Protein 3DRF (pdb70)

Nearest PDB structures (foldseek):
  3drf-assembly1_A  TM=1.002E+00  e=0.000E+00  Lactococcus cremoris subsp. cremoris MG1363
  1xoc-assembly1_A  TM=8.790E-01  e=2.372E-37  Bacillus subtilis
  8j5u-assembly1_A  TM=8.377E-01  e=1.923E-30  Mycobacterium tuberculosis H37Rv
  6i3g-assembly1_A  TM=7.682E-01  e=2.024E-32  Clostridioides difficile
  4zeb-assembly2_B  TM=7.598E-01  e=6.569E-27  Agrobacterium fabrum str. C58

Solvent-accessible surface area: 22184 Å² total; per-residue (Å²): 88,13,80,1,80,0,0,23,6,10,70,9,78,6,101,16,13,6,10,19,2,24,5,18,10,5,8,0,28,52,0,0,19,0,1,21,34,17,3,36,3,24,38,12,49,78,45,25,113,27,75,174,28,1,8,1,43,28,61,62,60,138,133,62,72,9,0,44,0,67,2,87,187,69,0,59,5,12,79,21,49,84,0,15,0,27,6,0,12,6,5,0,24,2,12,0,40,89,53,23,53,23,26,28,18,8,55,1,1,25,12,0,56,21,0,42,60,25,19,99,34,168,31,169,97,7,69,4,9,65,45,87,103,35,86,118,10,34,35,0,82,0,46,4,112,78,19,40,28,3,2,68,39,9,6,7,10,9,1,30,14,15,5,3,5,57,114,57,3,100,135,26,50,44,170,57,1,46,93,12,66,73,1,25,47,136,14,18,1,6,3,15,0,54,15,105,81,11,67,78,17,101,20,1,95,0,26,50,1,83,93,21,48,15,117,116,21,135,4,81,6,0,40,1,55,32,11,35,14,102,142,0,27,65,6,2,76,81,59,107,6,6,0,0,17,40,14,34,17,32,18,44,128,91,0,107,99,38,189,31,21,130,46,25,50,39,83,4,31,18,1,12,1,0,1,1,0,6,5,61,13,33,59,180,100,17,67,0,45,67,76,28,182,14,17,0,108,40,65,37,0,13,26,0,0,1,35,0,5,6,8,38,106,16,10,126,150,38,7,54,67,8,17,78,31,1,32,1,2,1,1,60,30,18,167,140,21,40,27,106,70,4,150,14,12,50,162,57,53,43,119,87,0,42,122,21,0,88,110,38,41,6,160,57,46,172,109,72,33,32,9,51,62,153,68,113,52,0,39,6,47,4,0,2,23,55,31,29,105,35,16,95,72,38,5,86,28,12,30,98,6,0,126,104,0,2,1,80,8,61,20,39,123,65,112,15,16,59,14,30,59,0,11,82,46,4,12,81,62,80,20,25,111,70,4,13,0,0,33,1,5,1,43,12,9,9,5,14,15,7,10,35,2,4,4,24,8,1,11,6,1,2,3,5,6,54,15,77,67,1,47,138,7,4,76,44,2,2,29,68,141,2,105,82,95,105,76,14,94,64,7,0,29,98,1,2,86,20,3,8,147,49,0,14,3,0,5,18,18,18,46,86,52,8,4,0,6,25,145,101,14,90,39,34,34,29,107,64,27,44,66,38,21,48,6,89,0,6,78,60,49,8,9,1,9,30,54

CATH classification: 3.10.105.10

Radius of gyration: 23.42 Å; Cα contacts (8 Å, |Δi|>4): 1304; chains: 2; bounding box: 57×42×69 Å

InterPro domains:
  IPR000914 Solute-binding protein family 5 domain [PF00496] (111-499)
  IPR023765 Solute-binding protein family 5, conserved site [PS01040] (108-130)
  IPR030678 Peptide/nickel binding protein, MppA-type [PIRSF002741] (11-580)
  IPR039424 Solute-binding protein family 5 [PTHR30290] (5-580)

Structure (mmCIF, N/CA/C/O backbone):
data_3DRF
#
_entry.id   3DRF
#
_cell.length_a   59.114
_cell.length_b   74.650
_cell.length_c   115.445
_cell.angle_alpha   90.000
_cell.angle_beta   90.000
_cell.angle_gamma   90.000
#
_symmetry.space_group_name_H-M   'P 21 21 21'
#
loop_
_entity.id
_entity.type
_entity.pdbx_description
1 polymer 'Oligopeptide-binding protein oppA'
2 polymer 'endogenous peptide'
3 water water
#
loop_
_atom_site.group_PDB
_atom_site.id
_atom_site.type_symbol
_atom_site.label_atom_id
_atom_site.label_alt_id
_atom_site.label_comp_id
_atom_site.label_asym_id
_atom_site.label_entity_id
_atom_site.label_seq_id
_atom_site.pdbx_PDB_ins_code
_atom_site.Cartn_x
_atom_site.Cartn_y
_atom_site.Cartn_z
_atom_site.occupancy
_atom_site.B_iso_or_equiv
_atom_site.auth_seq_id
_atom_site.auth_comp_id
_atom_site.auth_asym_id
_atom_site.auth_atom_id
_atom_site.pdbx_PDB_model_num
ATOM 1 N N . GLY A 1 32 ? 6.613 43.726 -6.874 1.00 14.31 32 GLY A N 1
ATOM 2 C CA . GLY A 1 32 ? 5.872 43.310 -5.706 1.00 13.14 32 GLY A CA 1
ATOM 3 C C . GLY A 1 32 ? 4.817 44.296 -5.147 1.00 12.42 32 GLY A C 1
ATOM 4 O O . GLY A 1 32 ? 4.540 45.320 -5.674 1.00 12.94 32 GLY A O 1
ATOM 5 N N . GLY A 1 33 ? 4.205 43.905 -4.046 1.00 11.85 33 GLY A N 1
ATOM 6 C CA . GLY A 1 33 ? 3.060 44.604 -3.514 1.00 11.08 33 GLY A CA 1
ATOM 7 C C . GLY A 1 33 ? 3.345 45.840 -2.673 1.00 10.22 33 GLY A C 1
ATOM 8 O O . GLY A 1 33 ? 4.479 46.206 -2.459 1.00 10.83 33 GLY A O 1
ATOM 9 N N . ASN A 1 34 ? 2.271 46.436 -2.203 1.00 9.73 34 ASN A N 1
ATOM 10 C CA . ASN A 1 34 ? 2.323 47.657 -1.399 1.00 9.77 34 ASN A CA 1
ATOM 11 C C . ASN A 1 34 ? 1.581 47.409 -0.097 1.00 10.08 34 ASN A C 1
ATOM 12 O O . ASN A 1 34 ? 0.401 47.402 -0.058 1.00 11.12 34 ASN A O 1
ATOM 17 N N . LEU A 1 35 ? 2.352 47.208 0.953 1.00 9.58 35 LEU A N 1
ATOM 18 C CA . LEU A 1 35 ? 1.810 46.798 2.249 1.00 10.34 35 LEU A CA 1
ATOM 19 C C . LEU A 1 35 ? 1.427 48.013 3.073 1.00 10.08 35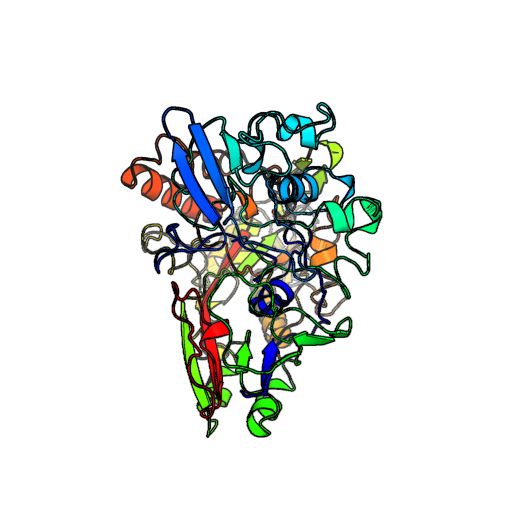 LEU A C 1
ATOM 20 O O . LEU A 1 35 ? 2.076 49.003 3.018 1.00 10.57 35 LEU A O 1
ATOM 25 N N . LYS A 1 36 ? 0.366 47.880 3.824 1.00 10.55 36 LYS A N 1
ATOM 26 C CA . LYS A 1 36 ? -0.105 48.946 4.692 1.00 10.92 36 LYS A CA 1
ATOM 27 C C . LYS A 1 36 ? -0.090 48.454 6.140 1.00 10.31 36 LYS A C 1
ATOM 28 O O . LYS A 1 36 ? -0.796 47.537 6.470 1.00 10.15 36 LYS A O 1
ATOM 34 N N . VAL A 1 37 ? 0.706 49.089 6.984 1.00 9.97 37 VAL A N 1
ATOM 35 C CA . VAL A 1 37 ? 0.864 48.718 8.383 1.00 9.39 37 VAL A CA 1
ATOM 36 C C . VAL A 1 37 ? 0.551 49.914 9.268 1.00 8.84 37 VAL A C 1
ATOM 37 O O . VAL A 1 37 ? 0.802 51.016 8.922 1.00 9.31 37 VAL A O 1
ATOM 41 N N . ALA A 1 38 ? -0.000 49.646 10.439 1.00 8.93 38 ALA A N 1
ATOM 42 C CA . ALA A 1 38 ? -0.156 50.641 11.490 1.00 8.92 38 ALA A CA 1
ATOM 43 C C . ALA A 1 38 ? 0.353 50.151 12.852 1.00 8.85 38 ALA A C 1
ATOM 44 O O . ALA A 1 38 ? 0.418 48.993 13.129 1.00 8.82 38 ALA A O 1
ATOM 46 N N . TYR A 1 39 ? 0.655 51.139 13.681 1.00 8.90 39 TYR A N 1
ATOM 47 C CA . TYR A 1 39 ? 0.876 50.951 15.121 1.00 9.00 39 TYR A CA 1
ATOM 48 C C . TYR A 1 39 ? -0.200 51.714 15.884 1.00 8.58 39 TYR A C 1
ATOM 49 O O . TYR A 1 39 ? -0.450 52.847 15.605 1.00 8.64 39 TYR A O 1
ATOM 58 N N . GLN A 1 40 ? -0.809 51.036 16.836 1.00 8.63 40 GLN A N 1
ATOM 59 C CA . GLN A 1 40 ? -1.847 51.651 17.641 1.00 8.75 40 GLN A CA 1
ATOM 60 C C . GLN A 1 40 ? -1.241 52.612 18.675 1.00 8.90 40 GLN A C 1
ATOM 61 O O . GLN A 1 40 ? -0.494 52.246 19.526 1.00 9.09 40 GLN A O 1
ATOM 67 N N . SER A 1 41 ? -1.624 53.862 18.503 1.00 8.98 41 SER A N 1
ATOM 68 C CA . SER A 1 41 ? -1.144 54.914 19.356 1.00 9.48 41 SER A CA 1
ATOM 69 C C . SER A 1 41 ? -2.124 56.075 19.364 1.00 10.05 41 SER A C 1
ATOM 70 O O . SER A 1 41 ? -2.495 56.533 18.350 1.00 10.55 41 SER A O 1
ATOM 73 N N . ASP A 1 42 ? -2.476 56.525 20.544 1.00 10.04 42 ASP A N 1
ATOM 74 C CA . ASP A 1 42 ? -3.298 57.719 20.704 1.00 10.89 42 ASP A CA 1
ATOM 75 C C . ASP A 1 42 ? -2.476 59.040 20.678 1.00 11.15 42 ASP A C 1
ATOM 76 O O . ASP A 1 42 ? -3.016 60.091 20.549 1.00 13.39 42 ASP A O 1
ATOM 81 N N . SER A 1 43 ? -1.173 58.917 20.799 1.00 10.55 43 SER A N 1
ATOM 82 C CA . SER A 1 43 ? -0.272 60.068 20.667 1.00 9.98 43 SER A CA 1
ATOM 83 C C . SER A 1 43 ? 0.433 60.111 19.306 1.00 9.58 43 SER A C 1
ATOM 84 O O . SER A 1 43 ? 0.667 59.114 18.705 1.00 10.05 43 SER A O 1
ATOM 87 N N . PRO A 1 44 ? 0.813 61.289 18.862 1.00 10.19 44 PRO A N 1
ATOM 88 C CA . PRO A 1 44 ? 1.586 61.420 17.629 1.00 10.12 44 PRO A CA 1
ATOM 89 C C . PRO A 1 44 ? 2.905 60.630 17.704 1.00 9.87 44 PRO A C 1
ATOM 90 O O . PRO A 1 44 ? 3.560 60.548 18.715 1.00 10.35 44 PRO A O 1
ATOM 94 N N . MET A 1 45 ? 3.289 60.100 16.555 1.00 9.27 45 MET A N 1
ATOM 95 C CA . MET A 1 45 ? 4.584 59.475 16.380 1.00 9.83 45 MET A CA 1
ATOM 96 C C . MET A 1 45 ? 5.711 60.491 16.668 1.00 9.79 45 MET A C 1
ATOM 97 O O . MET A 1 45 ? 5.627 61.611 16.315 1.00 10.59 45 MET A O 1
ATOM 102 N N . LYS A 1 46 ? 6.748 60.040 17.311 1.00 9.81 46 LYS A N 1
ATOM 103 C CA . LYS A 1 46 ? 7.960 60.845 17.562 1.00 10.16 46 LYS A CA 1
ATOM 104 C C . LYS A 1 46 ? 9.078 60.191 16.765 1.00 8.96 46 LYS A C 1
ATOM 105 O O . LYS A 1 46 ? 9.760 59.317 17.218 1.00 8.84 46 LYS A O 1
ATOM 111 N N . ALA A 1 47 ? 9.230 60.630 15.528 1.00 8.63 47 ALA A N 1
ATOM 112 C CA . ALA A 1 47 ? 10.303 60.098 14.659 1.00 8.42 47 ALA A CA 1
ATOM 113 C C . ALA A 1 47 ? 11.678 60.467 15.233 1.00 8.18 47 ALA A C 1
ATOM 114 O O . ALA A 1 47 ? 11.960 61.567 15.423 1.00 9.13 47 ALA A O 1
ATOM 116 N N . GLN A 1 48 ? 12.443 59.439 15.532 1.00 7.27 48 GLN A N 1
ATOM 117 C CA . GLN A 1 48 ? 13.862 59.594 15.995 1.00 7.09 48 GLN A CA 1
ATOM 118 C C . GLN A 1 48 ? 14.601 58.335 15.586 1.00 6.76 48 GLN A C 1
ATOM 119 O O . GLN A 1 48 ? 14.389 57.282 16.122 1.00 8.17 48 GLN A O 1
ATOM 125 N N . TRP A 1 49 ? 15.457 58.477 14.583 1.00 6.02 49 TRP A N 1
ATOM 126 C CA . TRP A 1 49 ? 16.087 57.301 13.969 1.00 5.87 49 TRP A CA 1
ATOM 127 C C . TRP A 1 49 ? 17.342 56.826 14.686 1.00 5.60 49 TRP A C 1
ATOM 128 O O . TRP A 1 49 ? 17.840 55.773 14.423 1.00 5.94 49 TRP A O 1
ATOM 139 N N . LEU A 1 50 ? 17.804 57.641 15.628 1.00 5.74 50 LEU A N 1
ATOM 140 C CA . LEU A 1 50 ? 18.972 57.264 16.476 1.00 5.64 50 LEU A CA 1
ATOM 141 C C . LEU A 1 50 ? 18.483 56.632 17.770 1.00 5.65 50 LEU A C 1
ATOM 142 O O . LEU A 1 50 ? 17.780 57.211 18.518 1.00 5.84 50 LEU A O 1
ATOM 147 N N A SER A 1 51 ? 18.875 55.353 17.914 0.50 5.52 51 SER A N 1
ATOM 148 N N B SER A 1 51 ? 18.936 55.388 17.893 0.50 6.23 51 SER A N 1
ATOM 149 C CA A SER A 1 51 ? 18.456 54.578 19.090 0.50 6.04 51 SER A CA 1
ATOM 150 C CA B SER A 1 51 ? 18.542 54.553 18.985 0.50 7.11 51 SER A CA 1
ATOM 151 C C A SER A 1 51 ? 18.730 55.311 20.393 0.50 6.06 51 SER A C 1
ATOM 152 C C B SER A 1 51 ? 18.805 55.175 20.377 0.50 6.88 51 SER A C 1
ATOM 153 O O A SER A 1 51 ? 17.871 55.367 21.275 0.50 6.01 51 SER A O 1
ATOM 154 O O B SER A 1 51 ? 17.993 55.025 21.299 0.50 6.96 51 SER A O 1
ATOM 159 N N . GLY A 1 52 ? 19.906 55.905 20.523 1.00 6.00 52 GLY A N 1
ATOM 160 C CA . GLY A 1 52 ? 20.318 56.509 21.776 1.00 6.40 52 GLY A CA 1
ATOM 161 C C . GLY A 1 52 ? 19.415 57.652 22.195 1.00 5.74 52 GLY A C 1
ATOM 162 O O . GLY A 1 52 ? 19.318 57.979 23.378 1.00 6.76 52 GLY A O 1
ATOM 163 N N . LEU A 1 53 ? 18.759 58.317 21.244 1.00 6.05 53 LEU A N 1
ATOM 164 C CA . LEU A 1 53 ? 17.933 59.490 21.547 1.00 6.52 53 LEU A CA 1
ATOM 165 C C . LEU A 1 53 ? 16.411 59.188 21.570 1.00 6.85 53 LEU A C 1
ATOM 166 O O . LEU A 1 53 ? 15.629 60.068 21.735 1.00 8.12 53 LEU A O 1
ATOM 171 N N . SER A 1 54 ? 16.037 57.943 21.327 1.00 6.92 54 SER A N 1
ATOM 172 C CA . SER A 1 54 ? 14.626 57.536 21.223 1.00 6.80 54 SER A CA 1
ATOM 173 C C . SER A 1 54 ? 14.275 56.671 22.425 1.00 7.01 54 SER A C 1
ATOM 174 O O . SER A 1 54 ? 14.918 55.724 22.659 1.00 8.28 54 SER A O 1
ATOM 177 N N . ASN A 1 55 ? 13.208 57.009 23.132 1.00 6.39 55 ASN A N 1
ATOM 178 C CA . ASN A 1 55 ? 12.827 56.297 24.365 1.00 6.68 55 ASN A CA 1
ATOM 179 C C . ASN A 1 55 ? 11.620 55.371 24.250 1.00 7.41 55 ASN A C 1
ATOM 180 O O . ASN A 1 55 ? 11.441 54.587 25.102 1.00 8.60 55 ASN A O 1
ATOM 185 N N . ASP A 1 56 ? 10.853 55.526 23.195 1.00 6.99 56 ASP A N 1
ATOM 186 C CA . ASP A 1 56 ? 9.525 54.875 23.124 1.00 7.37 56 ASP A CA 1
ATOM 187 C C . ASP A 1 56 ? 9.464 53.698 22.163 1.00 7.44 56 ASP A C 1
ATOM 188 O O . ASP A 1 56 ? 10.125 53.630 21.147 1.00 8.09 56 ASP A O 1
ATOM 193 N N . ALA A 1 57 ? 8.608 52.762 22.516 1.00 7.32 57 ALA A N 1
ATOM 194 C CA . ALA A 1 57 ? 8.423 51.526 21.783 1.00 7.87 57 ALA A CA 1
ATOM 195 C C . ALA A 1 57 ? 7.664 51.769 20.465 1.00 7.56 57 ALA A C 1
ATOM 196 O O . ALA A 1 57 ? 7.811 51.035 19.546 1.00 8.60 57 ALA A O 1
ATOM 198 N N . THR A 1 58 ? 6.841 52.793 20.440 1.00 7.19 58 THR A N 1
ATOM 199 C CA . THR A 1 58 ? 6.027 53.115 19.241 1.00 7.94 58 THR A CA 1
ATOM 200 C C . THR A 1 58 ? 6.946 53.355 18.026 1.00 7.73 58 THR A C 1
ATOM 201 O O . THR A 1 58 ? 6.874 52.677 17.049 1.00 8.10 58 THR A O 1
ATOM 205 N N . PHE A 1 59 ? 7.852 54.304 18.140 1.00 7.63 59 PHE A N 1
ATOM 206 C CA . PHE A 1 59 ? 8.726 54.581 16.996 1.00 8.16 59 PHE A CA 1
ATOM 207 C C . PHE A 1 59 ? 9.779 53.464 16.780 1.00 8.15 59 PHE A C 1
ATOM 208 O O . PHE A 1 59 ? 10.104 53.122 15.663 1.00 8.45 59 PHE A O 1
ATOM 216 N N . ALA A 1 60 ? 10.280 52.877 17.860 1.00 8.22 60 ALA A N 1
ATOM 217 C CA . ALA A 1 60 ? 11.191 51.751 17.701 1.00 8.57 60 ALA A CA 1
ATOM 218 C C . ALA A 1 60 ? 10.556 50.660 16.820 1.00 8.33 60 ALA A C 1
ATOM 219 O O . ALA A 1 60 ? 11.149 50.169 15.973 1.00 8.77 60 ALA A O 1
ATOM 221 N N . THR A 1 61 ? 9.277 50.399 17.050 1.00 7.97 61 THR A N 1
ATOM 222 C CA . THR A 1 61 ? 8.553 49.405 16.254 1.00 8.18 61 THR A CA 1
ATOM 223 C C . THR A 1 61 ? 8.343 49.886 14.797 1.00 7.97 61 THR A C 1
ATOM 224 O O . THR A 1 61 ? 8.626 49.177 13.892 1.00 8.37 61 THR A O 1
ATOM 228 N N . MET A 1 62 ? 7.896 51.109 14.623 1.00 7.24 62 MET A N 1
ATOM 229 C CA . MET A 1 62 ? 7.700 51.698 13.262 1.00 7.34 62 MET A CA 1
ATOM 230 C C . MET A 1 62 ? 8.966 51.802 12.413 1.00 7.08 62 MET A C 1
ATOM 231 O O . MET A 1 62 ? 8.866 51.801 11.231 1.00 7.77 62 MET A O 1
ATOM 236 N N . SER A 1 63 ? 10.129 51.844 13.071 1.00 7.41 63 SER A N 1
ATOM 237 C CA . SER A 1 63 ? 11.430 51.859 12.404 1.00 7.44 63 SER A CA 1
ATOM 238 C C . SER A 1 63 ? 11.875 50.494 11.850 1.00 7.29 63 SER A C 1
ATOM 239 O O . SER A 1 63 ? 12.863 50.419 11.212 1.00 8.19 63 SER A O 1
ATOM 242 N N . GLY A 1 64 ? 11.106 49.441 12.127 1.00 7.76 64 GLY A N 1
ATOM 243 C CA . GLY A 1 64 ? 11.518 48.087 11.793 1.00 7.58 64 GLY A CA 1
ATOM 244 C C . GLY A 1 64 ? 11.982 47.868 10.338 1.00 7.49 64 GLY A C 1
ATOM 245 O O . GLY A 1 64 ? 13.038 47.383 10.096 1.00 7.55 64 GLY A O 1
ATOM 246 N N . PRO A 1 65 ? 11.130 48.261 9.380 1.00 7.55 65 PRO A N 1
ATOM 247 C CA . PRO A 1 65 ? 11.510 48.066 7.969 1.00 7.56 65 PRO A CA 1
ATOM 248 C C . PRO A 1 65 ? 12.810 48.805 7.564 1.00 7.23 65 PRO A C 1
ATOM 249 O O . PRO A 1 65 ? 13.507 48.398 6.685 1.00 7.91 65 PRO A O 1
ATOM 253 N N . GLY A 1 66 ? 13.135 49.870 8.283 1.00 6.81 66 GLY A N 1
ATOM 254 C CA . GLY A 1 66 ? 14.372 50.611 8.029 1.00 7.33 66 GLY A CA 1
ATOM 255 C C . GLY A 1 66 ? 15.602 50.098 8.780 1.00 7.29 66 GLY A C 1
ATOM 256 O O . GLY A 1 66 ? 16.652 50.686 8.645 1.00 7.43 66 GLY A O 1
ATOM 257 N N . GLY A 1 67 ? 15.468 48.981 9.499 1.00 6.65 67 GLY A N 1
ATOM 258 C CA . GLY A 1 67 ? 16.579 48.406 10.233 1.00 7.10 67 GLY A CA 1
ATOM 259 C C . GLY A 1 67 ? 16.396 48.480 11.747 1.00 7.17 67 GLY A C 1
ATOM 260 O O . GLY A 1 67 ? 17.257 48.061 12.441 1.00 7.44 67 GLY A O 1
ATOM 261 N N . GLY A 1 68 ? 15.273 48.967 12.239 1.00 6.76 68 GLY A N 1
ATOM 262 C CA . GLY A 1 68 ? 15.033 49.009 13.695 1.00 7.46 68 GLY A CA 1
ATOM 263 C C . GLY A 1 68 ? 16.004 49.915 14.461 1.00 7.64 68 GLY A C 1
ATOM 264 O O . GLY A 1 68 ? 16.559 49.536 15.440 1.00 8.83 68 GLY A O 1
ATOM 265 N N . GLN A 1 69 ? 16.221 51.082 13.897 1.00 6.93 69 GLN A N 1
ATOM 266 C CA . GLN A 1 69 ? 17.245 52.079 14.370 1.00 6.30 69 GLN A CA 1
ATOM 267 C C . GLN A 1 69 ? 18.668 51.488 14.263 1.00 6.56 69 GLN A C 1
ATOM 268 O O . GLN A 1 69 ? 19.503 51.681 15.073 1.00 6.02 69 GLN A O 1
ATOM 274 N N . ASP A 1 70 ? 18.858 50.802 13.148 1.00 6.13 70 ASP A N 1
ATOM 275 C CA . ASP A 1 70 ? 20.160 50.344 12.653 1.00 6.62 70 ASP A CA 1
ATOM 276 C C . ASP A 1 70 ? 20.889 49.358 13.591 1.00 6.59 70 ASP A C 1
ATOM 277 O O . ASP A 1 70 ? 22.038 49.431 13.872 1.00 6.54 70 ASP A O 1
ATOM 282 N N . GLY A 1 71 ? 20.086 48.402 14.004 1.00 7.21 71 GLY A N 1
ATOM 283 C CA . GLY A 1 71 ? 20.582 47.235 14.715 1.00 6.86 71 GLY A CA 1
ATOM 284 C C . GLY A 1 71 ? 21.532 46.409 13.865 1.00 6.79 71 GLY A C 1
ATOM 285 O O . GLY A 1 71 ? 21.349 46.292 12.653 1.00 8.02 71 GLY A O 1
ATOM 286 N N . LEU A 1 72 ? 22.559 45.853 14.501 1.00 6.95 72 LEU A N 1
ATOM 287 C CA . LEU A 1 72 ? 23.659 45.175 13.789 1.00 6.59 72 LEU A CA 1
ATOM 288 C C . LEU A 1 72 ? 23.633 43.641 13.766 1.00 6.88 72 LEU A C 1
ATOM 289 O O . LEU A 1 72 ? 24.132 43.072 12.867 1.00 8.00 72 LEU A O 1
ATOM 294 N N . PHE A 1 73 ? 23.109 43.042 14.830 1.00 7.22 73 PHE A N 1
ATOM 295 C CA . PHE A 1 73 ? 23.350 41.592 15.058 1.00 7.77 73 PHE A CA 1
ATOM 296 C C . PHE A 1 73 ? 22.111 40.728 14.869 1.00 8.20 73 PHE A C 1
ATOM 297 O O . PHE A 1 73 ? 21.035 41.080 15.246 1.00 9.85 73 PHE A O 1
ATOM 305 N N . PHE A 1 74 ? 22.318 39.547 14.332 1.00 8.38 74 PHE A N 1
ATOM 306 C CA . PHE A 1 74 ? 21.280 38.534 14.281 1.00 8.40 74 PHE A CA 1
ATOM 307 C C . PHE A 1 74 ? 21.384 37.696 15.549 1.00 8.42 74 PHE A C 1
ATOM 308 O O . PHE A 1 74 ? 22.409 37.651 16.171 1.00 8.00 74 PHE A O 1
ATOM 316 N N . THR A 1 75 ? 20.270 37.052 15.868 1.00 8.40 75 THR A N 1
ATOM 317 C CA . THR A 1 75 ? 20.188 36.123 17.007 1.00 9.06 75 THR A CA 1
ATOM 318 C C . THR A 1 75 ? 19.389 34.902 16.641 1.00 9.39 75 THR A C 1
ATOM 319 O O . THR A 1 75 ? 18.723 34.883 15.660 1.00 8.91 75 THR A O 1
ATOM 323 N N . ASP A 1 76 ? 19.527 33.890 17.470 1.00 9.15 76 ASP A N 1
ATOM 324 C CA . ASP A 1 76 ? 18.618 32.719 17.422 1.00 9.68 76 ASP A CA 1
ATOM 325 C C . ASP A 1 76 ? 17.347 33.016 18.206 1.00 9.98 76 ASP A C 1
ATOM 326 O O . ASP A 1 76 ? 17.171 34.107 18.651 1.00 9.83 76 ASP A O 1
ATOM 331 N N . SER A 1 77 ? 16.457 32.026 18.332 1.00 10.67 77 SER A N 1
ATOM 332 C CA . SER A 1 77 ? 15.182 32.251 18.974 1.00 11.60 77 SER A CA 1
ATOM 333 C C . SER A 1 77 ? 15.286 32.417 20.499 1.00 11.35 77 SER A C 1
ATOM 334 O O . SER A 1 77 ? 14.350 32.807 21.107 1.00 12.82 77 SER A O 1
ATOM 337 N N . GLY A 1 78 ? 16.438 32.109 21.062 1.00 10.39 78 GLY A N 1
ATOM 338 C CA . GLY A 1 78 ? 16.751 32.388 22.477 1.00 10.04 78 GLY A CA 1
ATOM 339 C C . GLY A 1 78 ? 17.532 33.691 22.741 1.00 9.43 78 GLY A C 1
ATOM 340 O O . GLY A 1 78 ? 18.022 33.952 23.802 1.00 10.47 78 GLY A O 1
ATOM 341 N N . PHE A 1 79 ? 17.632 34.500 21.682 1.00 8.77 79 PHE A N 1
ATOM 342 C CA . PHE A 1 79 ? 18.238 35.883 21.692 1.00 8.41 79 PHE A CA 1
ATOM 343 C C . PHE A 1 79 ? 19.783 35.830 21.769 1.00 8.27 79 PHE A C 1
ATOM 344 O O . PHE A 1 79 ? 20.427 36.840 21.984 1.00 8.68 79 PHE A O 1
ATOM 352 N N . LYS A 1 80 ? 20.343 34.692 21.625 1.00 8.76 80 LYS A N 1
ATOM 353 C CA . LYS A 1 80 ? 21.782 34.528 21.625 1.00 9.33 80 LYS A CA 1
ATOM 354 C C . LYS A 1 80 ? 22.364 35.002 20.291 1.00 9.02 80 LYS A C 1
ATOM 355 O O . LYS A 1 80 ? 21.829 34.678 19.254 1.00 9.52 80 LYS A O 1
ATOM 361 N N . PHE A 1 81 ? 23.405 35.796 20.290 1.00 8.57 81 PHE A N 1
ATOM 362 C CA . PHE A 1 81 ? 24.011 36.281 19.027 1.00 8.47 81 PHE A CA 1
ATOM 363 C C . PHE A 1 81 ? 24.477 35.131 18.151 1.00 9.17 81 PHE A C 1
ATOM 364 O O . PHE A 1 81 ? 25.039 34.181 18.627 1.00 10.77 81 PHE A O 1
ATOM 372 N N . ILE A 1 82 ? 24.224 35.287 16.864 1.00 8.78 82 ILE A N 1
ATOM 373 C CA . ILE A 1 82 ? 24.753 34.419 15.840 1.00 9.45 82 ILE A CA 1
ATOM 374 C C . ILE A 1 82 ? 25.488 35.290 14.819 1.00 9.08 82 ILE A C 1
ATOM 375 O O . ILE A 1 82 ? 25.430 36.464 14.824 1.00 8.69 82 ILE A O 1
ATOM 380 N N . LYS A 1 83 ? 26.217 34.617 13.955 1.00 9.01 83 LYS A N 1
ATOM 381 C CA . LYS A 1 83 ? 26.899 35.271 12.832 1.00 9.67 83 LYS A CA 1
ATOM 382 C C . LYS A 1 83 ? 25.928 35.516 11.679 1.00 9.37 83 LYS A C 1
ATOM 383 O O . LYS A 1 83 ? 24.967 34.834 11.579 1.00 10.81 83 LYS A O 1
ATOM 389 N N . GLY A 1 84 ? 26.223 36.500 10.843 1.00 8.66 84 GLY A N 1
ATOM 390 C CA . GLY A 1 84 ? 25.513 36.641 9.594 1.00 9.04 84 GLY A CA 1
ATOM 391 C C . GLY A 1 84 ? 24.654 37.870 9.423 1.00 9.01 84 GLY A C 1
ATOM 392 O O . GLY A 1 84 ? 24.176 38.114 8.380 1.00 9.86 84 GLY A O 1
ATOM 393 N N . GLY A 1 85 ? 24.483 38.659 10.464 1.00 8.88 85 GLY A N 1
ATOM 394 C CA . GLY A 1 85 ? 23.728 39.905 10.329 1.00 8.54 85 GLY A CA 1
ATOM 395 C C . GLY A 1 85 ? 24.562 41.004 9.687 1.00 8.10 85 GLY A C 1
ATOM 396 O O . GLY A 1 85 ? 25.547 40.721 9.112 1.00 7.75 85 GLY A O 1
ATOM 397 N N . ALA A 1 86 ? 24.179 42.258 9.935 1.00 7.95 86 ALA A N 1
ATOM 398 C CA . ALA A 1 86 ? 24.965 43.399 9.449 1.00 7.46 86 ALA A CA 1
ATOM 399 C C . ALA A 1 86 ? 26.378 43.420 9.972 1.00 7.36 86 ALA A C 1
ATOM 400 O O . ALA A 1 86 ? 27.269 43.886 9.291 1.00 7.95 86 ALA A O 1
ATOM 402 N N . ALA A 1 87 ? 26.552 42.827 11.165 1.00 7.25 87 ALA A N 1
ATOM 403 C CA . ALA A 1 87 ? 27.856 42.688 11.799 1.00 6.77 87 ALA A CA 1
ATOM 404 C C . ALA A 1 87 ? 27.861 41.395 12.633 1.00 6.90 87 ALA A C 1
ATOM 405 O O . ALA A 1 87 ? 26.823 40.857 12.915 1.00 6.95 87 ALA A O 1
ATOM 407 N N . ASP A 1 88 ? 29.067 40.971 12.963 1.00 7.22 88 ASP A N 1
ATOM 408 C CA . ASP A 1 88 ? 29.288 39.863 13.940 1.00 7.74 88 ASP A CA 1
ATOM 409 C C . ASP A 1 88 ? 30.023 40.435 15.171 1.00 8.05 88 ASP A C 1
ATOM 410 O O . ASP A 1 88 ? 30.733 41.399 15.092 1.00 8.38 88 ASP A O 1
ATOM 415 N N . VAL A 1 89 ? 29.825 39.779 16.307 1.00 8.03 89 VAL A N 1
ATOM 416 C CA . VAL A 1 89 ? 30.520 40.118 17.538 1.00 8.42 89 VAL A CA 1
ATOM 417 C C . VAL A 1 89 ? 31.209 38.845 18.072 1.00 8.49 89 VAL A C 1
ATOM 418 O O . VAL A 1 89 ? 30.645 37.781 18.074 1.00 9.09 89 VAL A O 1
ATOM 422 N N . ALA A 1 90 ? 32.445 39.003 18.490 1.00 8.20 90 ALA A N 1
ATOM 423 C CA . ALA A 1 90 ? 33.240 37.939 19.145 1.00 8.72 90 ALA A CA 1
ATOM 424 C C . ALA A 1 90 ? 33.677 38.386 20.533 1.00 8.15 90 ALA A C 1
ATOM 425 O O . ALA A 1 90 ? 34.272 39.410 20.695 1.00 8.16 90 ALA A O 1
ATOM 427 N N . LEU A 1 91 ? 33.382 37.597 21.543 1.00 7.82 91 LEU A N 1
ATOM 428 C CA . LEU A 1 91 ? 33.826 37.843 22.914 1.00 7.49 91 LEU A CA 1
ATOM 429 C C . LEU A 1 91 ? 35.140 37.156 23.201 1.00 7.63 91 LEU A C 1
ATOM 430 O O . LEU A 1 91 ? 35.300 36.034 22.865 1.00 8.61 91 LEU A O 1
ATOM 435 N N . ASP A 1 92 ? 36.056 37.839 23.832 1.00 7.64 92 ASP A N 1
ATOM 436 C CA . ASP A 1 92 ? 37.287 37.248 24.376 1.00 7.68 92 ASP A CA 1
ATOM 437 C C . ASP A 1 92 ? 37.315 37.496 25.870 1.00 7.07 92 ASP A C 1
ATOM 438 O O . ASP A 1 92 ? 37.592 38.529 26.337 1.00 7.16 92 ASP A O 1
ATOM 443 N N . LYS A 1 93 ? 36.926 36.456 26.580 1.00 6.98 93 LYS A N 1
ATOM 444 C CA . LYS A 1 93 ? 36.790 36.530 28.048 1.00 7.15 93 LYS A CA 1
ATOM 445 C C . LYS A 1 93 ? 38.122 36.671 28.815 1.00 7.32 93 LYS A C 1
ATOM 446 O O . LYS A 1 93 ? 38.153 37.094 29.886 1.00 7.56 93 LYS A O 1
ATOM 452 N N . GLU A 1 94 ? 39.202 36.285 28.168 1.00 7.70 94 GLU A N 1
ATOM 453 C CA . GLU A 1 94 ? 40.557 36.403 28.796 1.00 8.43 94 GLU A CA 1
ATOM 454 C C . GLU A 1 94 ? 41.064 37.849 28.718 1.00 8.38 94 GLU A C 1
ATOM 455 O O . GLU A 1 94 ? 41.468 38.387 29.665 1.00 8.93 94 GLU A O 1
ATOM 461 N N . SER A 1 95 ? 40.984 38.427 27.529 1.00 8.69 95 SER A N 1
ATOM 462 C CA . SER A 1 95 ? 41.314 39.827 27.298 1.00 8.91 95 SER A CA 1
ATOM 463 C C . SER A 1 95 ? 40.215 40.769 27.840 1.00 7.92 95 SER A C 1
ATOM 464 O O . SER A 1 95 ? 40.490 41.923 28.050 1.00 8.16 95 SER A O 1
ATOM 467 N N . LYS A 1 96 ? 39.008 40.255 28.019 1.00 6.68 96 LYS A N 1
ATOM 468 C CA . LYS A 1 96 ? 37.800 41.012 28.458 1.00 6.79 96 LYS A CA 1
ATOM 469 C C . LYS A 1 96 ? 37.382 42.049 27.402 1.00 6.16 96 LYS A C 1
ATOM 470 O O . LYS A 1 96 ? 37.222 43.163 27.690 1.00 6.45 96 LYS A O 1
ATOM 476 N N . THR A 1 97 ? 37.256 41.564 26.173 1.00 6.54 97 THR A N 1
ATOM 477 C CA . THR A 1 97 ? 36.890 42.424 25.054 1.00 6.60 97 THR A CA 1
ATOM 478 C C . THR A 1 97 ? 35.710 41.827 24.242 1.00 7.02 97 THR A C 1
ATOM 479 O O . THR A 1 97 ? 35.404 40.671 24.274 1.00 7.17 97 THR A O 1
ATOM 483 N N . ALA A 1 98 ? 35.021 42.730 23.555 1.00 6.92 98 ALA A N 1
ATOM 484 C CA . ALA A 1 98 ? 34.130 42.413 22.423 1.00 6.98 98 ALA A CA 1
ATOM 485 C C . ALA A 1 98 ? 34.758 43.041 21.166 1.00 7.04 98 ALA A C 1
ATOM 486 O O . ALA A 1 98 ? 35.174 44.180 21.174 1.00 7.41 98 ALA A O 1
ATOM 488 N N . THR A 1 99 ? 34.807 42.259 20.108 1.00 7.14 99 THR A N 1
ATOM 489 C CA . THR A 1 99 ? 35.289 42.732 18.825 1.00 7.77 99 THR A CA 1
ATOM 490 C C . THR A 1 99 ? 34.142 42.625 17.831 1.00 7.50 99 THR A C 1
ATOM 491 O O . THR A 1 99 ? 33.633 41.549 17.587 1.00 8.09 99 THR A O 1
ATOM 495 N N . ILE A 1 100 ? 33.772 43.778 17.275 1.00 7.40 100 ILE A N 1
ATOM 496 C CA . ILE A 1 100 ? 32.648 43.898 16.346 1.00 7.08 100 ILE A CA 1
ATOM 497 C C . ILE A 1 100 ? 33.234 44.037 14.930 1.00 7.43 100 ILE A C 1
ATOM 498 O O . ILE A 1 100 ? 34.053 44.873 14.695 1.00 7.72 100 ILE A O 1
ATOM 503 N N . THR A 1 101 ? 32.787 43.184 14.021 1.00 7.53 101 THR A N 1
ATOM 504 C CA . THR A 1 101 ? 33.199 43.243 12.598 1.00 7.76 101 THR A CA 1
ATOM 505 C C . THR A 1 101 ? 31.981 43.532 11.723 1.00 7.47 101 THR A C 1
ATOM 506 O O . THR A 1 101 ? 31.125 42.722 11.597 1.00 7.44 101 THR A O 1
ATOM 510 N N . LEU A 1 102 ? 31.971 44.725 11.169 1.00 7.52 102 LEU A N 1
ATOM 511 C CA . LEU A 1 102 ? 30.896 45.141 10.253 1.00 7.57 102 LEU A CA 1
ATOM 512 C C . LEU A 1 102 ? 31.117 44.429 8.885 1.00 7.82 102 LEU A C 1
ATOM 513 O O . LEU A 1 102 ? 32.208 44.313 8.439 1.00 8.41 102 LEU A O 1
ATOM 518 N N . ARG A 1 103 ? 30.031 44.038 8.245 1.00 8.52 103 ARG A N 1
ATOM 519 C CA . ARG A 1 103 ? 30.160 43.490 6.874 1.00 9.20 103 ARG A CA 1
ATOM 520 C C . ARG A 1 103 ? 30.875 44.467 5.940 1.00 9.96 103 ARG A C 1
ATOM 521 O O . ARG A 1 103 ? 30.678 45.637 5.985 1.00 9.37 103 ARG A O 1
ATOM 529 N N . LYS A 1 104 ? 31.715 43.931 5.074 1.00 11.28 104 LYS A N 1
ATOM 530 C CA . LYS A 1 104 ? 32.396 44.737 4.040 1.00 12.93 104 LYS A CA 1
ATOM 531 C C . LYS A 1 104 ? 31.455 45.601 3.205 1.00 12.52 104 LYS A C 1
ATOM 532 O O . LYS A 1 104 ? 31.762 46.728 2.901 1.00 13.22 104 LYS A O 1
ATOM 538 N N . ASP A 1 105 ? 30.309 45.039 2.876 1.00 12.19 105 ASP A N 1
ATOM 539 C CA . ASP A 1 105 ? 29.295 45.703 2.018 1.00 12.16 105 ASP A CA 1
ATOM 540 C C . ASP A 1 105 ? 28.135 46.364 2.778 1.00 11.03 105 ASP A C 1
ATOM 541 O O . ASP A 1 105 ? 27.128 46.665 2.249 1.00 10.97 105 ASP A O 1
ATOM 546 N N . LEU A 1 106 ? 28.317 46.524 4.064 1.00 9.66 106 LEU A N 1
ATOM 547 C CA . LEU A 1 106 ? 27.339 47.297 4.845 1.00 8.87 106 LEU A CA 1
ATOM 548 C C . LEU A 1 106 ? 27.467 48.801 4.546 1.00 8.67 106 LEU A C 1
ATOM 549 O O . LEU A 1 106 ? 28.467 49.382 4.811 1.00 8.80 106 LEU A O 1
ATOM 554 N N . LYS A 1 107 ? 26.380 49.339 4.038 1.00 8.16 107 LYS A N 1
ATOM 555 C CA . LYS A 1 107 ? 26.296 50.735 3.623 1.00 8.14 107 LYS A CA 1
ATOM 556 C C . LYS A 1 107 ? 25.084 51.439 4.261 1.00 7.58 107 LYS A C 1
ATOM 557 O O . LYS A 1 107 ? 24.151 50.836 4.660 1.00 8.18 107 LYS A O 1
ATOM 563 N N . TRP A 1 108 ? 25.182 52.736 4.316 1.00 7.03 108 TRP A N 1
ATOM 564 C CA . TRP A 1 108 ? 24.031 53.622 4.541 1.00 7.18 108 TRP A CA 1
ATOM 565 C C . TRP A 1 108 ? 23.195 53.765 3.255 1.00 7.47 108 TRP A C 1
ATOM 566 O O . TRP A 1 108 ? 23.654 53.450 2.159 1.00 7.54 108 TRP A O 1
ATOM 577 N N . SER A 1 109 ? 21.985 54.287 3.434 1.00 7.66 109 SER A N 1
ATOM 578 C CA . SER A 1 109 ? 21.023 54.383 2.325 1.00 8.25 109 SER A CA 1
ATOM 579 C C . SER A 1 109 ? 21.389 55.478 1.281 1.00 8.91 109 SER A C 1
ATOM 580 O O . SER A 1 109 ? 20.736 55.599 0.298 1.00 10.50 109 SER A O 1
ATOM 583 N N . ASP A 1 110 ? 22.445 56.221 1.525 1.00 9.23 110 ASP A N 1
ATOM 584 C CA . ASP A 1 110 ? 22.996 57.146 0.511 1.00 9.95 110 ASP A CA 1
ATOM 585 C C . ASP A 1 110 ? 24.196 56.494 -0.220 1.00 10.41 110 ASP A C 1
ATOM 586 O O . ASP A 1 110 ? 24.832 57.164 -0.993 1.00 11.99 110 ASP A O 1
ATOM 591 N N . GLY A 1 111 ? 24.472 55.206 0.035 1.00 9.71 111 GLY A N 1
ATOM 592 C CA . GLY A 1 111 ? 25.584 54.511 -0.624 1.00 9.95 111 GLY A CA 1
ATOM 593 C C . GLY A 1 111 ? 26.959 54.616 0.071 1.00 9.69 111 GLY A C 1
ATOM 594 O O . GLY A 1 111 ? 27.870 53.919 -0.312 1.00 11.39 111 GLY A O 1
ATOM 595 N N . SER A 1 112 ? 27.058 55.428 1.121 1.00 9.42 112 SER A N 1
ATOM 596 C CA . SER A 1 112 ? 28.301 55.557 1.882 1.00 9.33 112 SER A CA 1
ATOM 597 C C . SER A 1 112 ? 28.535 54.350 2.807 1.00 8.81 112 SER A C 1
ATOM 598 O O . SER A 1 112 ? 27.619 53.628 3.114 1.00 8.60 112 SER A O 1
ATOM 601 N N A GLU A 1 113 ? 29.785 54.195 3.157 0.40 8.57 113 GLU A N 1
ATOM 602 N N B GLU A 1 113 ? 29.782 54.144 3.128 0.60 9.15 113 GLU A N 1
ATOM 603 C CA A GLU A 1 113 ? 30.197 53.076 4.005 0.40 8.22 113 GLU A CA 1
ATOM 604 C CA B GLU A 1 113 ? 30.117 52.981 3.957 0.60 9.13 113 GLU A CA 1
ATOM 605 C C A GLU A 1 113 ? 29.693 53.214 5.433 0.40 7.74 113 GLU A C 1
ATOM 606 C C B GLU A 1 113 ? 29.731 53.179 5.411 0.60 8.21 113 GLU A C 1
ATOM 607 O O A GLU A 1 113 ? 29.719 54.307 5.994 0.40 7.60 113 GLU A O 1
ATOM 608 O O B GLU A 1 113 ? 29.886 54.262 5.962 0.60 7.92 113 GLU A O 1
ATOM 619 N N . VAL A 1 114 ? 29.171 52.111 6.010 1.00 7.66 114 VAL A N 1
ATOM 620 C CA . VAL A 1 114 ? 29.142 52.040 7.466 1.00 6.88 114 VAL A CA 1
ATOM 621 C C . VAL A 1 114 ? 30.494 51.608 8.024 1.00 6.92 114 VAL A C 1
ATOM 622 O O . VAL A 1 114 ? 31.081 50.628 7.566 1.00 7.21 114 VAL A O 1
ATOM 626 N N . THR A 1 115 ? 31.043 52.423 8.895 1.00 7.29 115 THR A N 1
ATOM 627 C CA . THR A 1 115 ? 32.417 52.256 9.375 1.00 7.94 115 THR A CA 1
ATOM 628 C C . THR A 1 115 ? 32.509 52.070 10.879 1.00 7.12 115 THR A C 1
ATOM 629 O O . THR A 1 115 ? 31.585 52.275 11.616 1.00 7.25 115 THR A O 1
ATOM 633 N N . ALA A 1 116 ? 33.707 51.749 11.327 1.00 6.38 116 ALA A N 1
ATOM 634 C CA . ALA A 1 116 ? 34.038 51.585 12.766 1.00 6.14 116 ALA A CA 1
ATOM 635 C C . ALA A 1 116 ? 33.627 52.860 13.552 1.00 6.40 116 ALA A C 1
ATOM 636 O O . ALA A 1 116 ? 33.051 52.767 14.631 1.00 6.05 116 ALA A O 1
ATOM 638 N N . LYS A 1 117 ? 33.921 54.030 13.000 1.00 6.18 117 LYS A N 1
ATOM 639 C CA . LYS A 1 117 ? 33.545 55.278 13.657 1.00 6.01 117 LYS A CA 1
ATOM 640 C C . LYS A 1 117 ? 32.009 55.453 13.867 1.00 5.71 117 LYS A C 1
ATOM 641 O O . LYS A 1 117 ? 31.598 55.985 14.852 1.00 5.73 117 LYS A O 1
ATOM 647 N N . ASP A 1 118 ? 31.199 54.954 12.916 1.00 5.47 118 ASP A N 1
ATOM 648 C CA . ASP A 1 118 ? 29.714 54.985 13.063 1.00 5.79 118 ASP A CA 1
ATOM 649 C C . ASP A 1 118 ? 29.241 54.209 14.305 1.00 5.88 118 ASP A C 1
ATOM 650 O O . ASP A 1 118 ? 28.293 54.538 14.890 1.00 5.85 118 ASP A O 1
ATOM 655 N N . TYR A 1 119 ? 29.934 53.109 14.579 1.00 5.64 119 TYR A N 1
ATOM 656 C CA . TYR A 1 119 ? 29.618 52.315 15.796 1.00 5.35 119 TYR A CA 1
ATOM 657 C C . TYR A 1 119 ? 30.010 53.030 17.117 1.00 5.56 119 TYR A C 1
ATOM 658 O O . TYR A 1 119 ? 29.250 53.109 18.013 1.00 5.64 119 TYR A O 1
ATOM 667 N N . GLU A 1 120 ? 31.237 53.529 17.162 1.00 5.74 120 GLU A N 1
ATOM 668 C CA . GLU A 1 120 ? 31.679 54.338 18.306 1.00 5.89 120 GLU A CA 1
ATOM 669 C C . GLU A 1 120 ? 30.776 55.572 18.481 1.00 5.46 120 GLU A C 1
ATOM 670 O O . GLU A 1 120 ? 30.475 55.961 19.584 1.00 5.74 120 GLU A O 1
ATOM 676 N N . PHE A 1 121 ? 30.327 56.157 17.368 1.00 5.38 121 PHE A N 1
ATOM 677 C CA . PHE A 1 121 ? 29.515 57.396 17.487 1.00 5.36 121 PHE A CA 1
ATOM 678 C C . PHE A 1 121 ? 28.173 57.168 18.234 1.00 5.38 121 PHE A C 1
ATOM 679 O O . PHE A 1 121 ? 27.772 58.019 18.963 1.00 5.48 121 PHE A O 1
ATOM 687 N N . THR A 1 122 ? 27.575 55.977 18.077 1.00 5.29 122 THR A N 1
ATOM 688 C CA . THR A 1 122 ? 26.391 55.587 18.902 1.00 5.41 122 THR A CA 1
ATOM 689 C C . THR A 1 122 ? 26.690 55.845 20.425 1.00 5.16 122 THR A C 1
ATOM 690 O O . THR A 1 122 ? 25.894 56.389 21.136 1.00 5.38 122 THR A O 1
ATOM 694 N N . TYR A 1 123 ? 27.882 55.446 20.876 1.00 5.14 123 TYR A N 1
ATOM 695 C CA . TYR A 1 123 ? 28.242 55.604 22.310 1.00 4.85 123 TYR A CA 1
ATOM 696 C C . TYR A 1 123 ? 28.278 57.091 22.694 1.00 5.12 123 TYR A C 1
ATOM 697 O O . TYR A 1 123 ? 27.862 57.414 23.738 1.00 5.58 123 TYR A O 1
ATOM 706 N N . GLU A 1 124 ? 28.778 57.942 21.807 1.00 5.51 124 GLU A N 1
ATOM 707 C CA . GLU A 1 124 ? 28.824 59.360 22.086 1.00 5.35 124 GLU A CA 1
ATOM 708 C C . GLU A 1 124 ? 27.421 59.932 22.170 1.00 4.96 124 GLU A C 1
ATOM 709 O O . GLU A 1 124 ? 27.162 60.764 22.957 1.00 5.27 124 GLU A O 1
ATOM 715 N N . THR A 1 125 ? 26.505 59.447 21.330 1.00 5.49 125 THR A N 1
ATOM 716 C CA . THR A 1 125 ? 25.128 59.994 21.379 1.00 5.69 125 THR A CA 1
ATOM 717 C C . THR A 1 125 ? 24.449 59.779 22.732 1.00 5.87 125 THR A C 1
ATOM 718 O O . THR A 1 125 ? 23.627 60.541 23.083 1.00 6.00 125 THR A O 1
ATOM 722 N N . ILE A 1 126 ? 24.807 58.689 23.419 1.00 5.72 126 ILE A N 1
ATOM 723 C CA . ILE A 1 126 ? 24.292 58.454 24.782 1.00 5.49 126 ILE A CA 1
ATOM 724 C C . ILE A 1 126 ? 25.157 59.104 25.890 1.00 5.56 126 ILE A C 1
ATOM 725 O O . ILE A 1 126 ? 24.641 59.667 26.811 1.00 6.84 126 ILE A O 1
ATOM 730 N N . ALA A 1 127 ? 26.474 58.968 25.757 1.00 5.13 127 ALA A N 1
ATOM 731 C CA . ALA A 1 127 ? 27.417 59.371 26.841 1.00 5.42 127 ALA A CA 1
ATOM 732 C C . ALA A 1 127 ? 27.782 60.871 26.934 1.00 5.53 127 ALA A C 1
ATOM 733 O O . ALA A 1 127 ? 28.063 61.341 28.002 1.00 5.93 127 ALA A O 1
ATOM 735 N N . ASN A 1 128 ? 27.804 61.545 25.790 1.00 4.87 128 ASN A N 1
ATOM 736 C CA . ASN A 1 128 ? 28.045 62.987 25.815 1.00 5.71 128 ASN A CA 1
ATOM 737 C C . ASN A 1 128 ? 26.712 63.655 26.144 1.00 5.84 128 ASN A C 1
ATOM 738 O O . ASN A 1 128 ? 25.813 63.574 25.364 1.00 5.54 128 ASN A O 1
ATOM 743 N N . PRO A 1 129 ? 26.621 64.336 27.301 1.00 5.96 129 PRO A N 1
ATOM 744 C CA . PRO A 1 129 ? 25.280 64.861 27.707 1.00 6.38 129 PRO A CA 1
ATOM 745 C C . PRO A 1 129 ? 24.682 65.941 26.792 1.00 5.90 129 PRO A C 1
ATOM 746 O O . PRO A 1 129 ? 23.531 66.214 26.829 1.00 6.13 129 PRO A O 1
ATOM 750 N N . ALA A 1 130 ? 25.518 66.529 25.939 1.00 5.90 130 ALA A N 1
ATOM 751 C CA . ALA A 1 130 ? 25.042 67.603 25.041 1.00 6.50 130 ALA A CA 1
ATOM 752 C C . ALA A 1 130 ? 23.953 67.151 24.042 1.00 6.14 130 ALA A C 1
ATOM 753 O O . ALA A 1 130 ? 23.205 67.932 23.614 1.00 6.52 130 ALA A O 1
ATOM 755 N N . TYR A 1 131 ? 23.910 65.853 23.701 1.00 5.51 131 TYR A N 1
ATOM 756 C CA . TYR A 1 131 ? 22.874 65.308 22.794 1.00 6.01 131 TYR A CA 1
ATOM 757 C C . TYR A 1 131 ? 21.499 65.093 23.473 1.00 6.05 131 TYR A C 1
ATOM 758 O O . TYR A 1 131 ? 20.549 64.900 22.822 1.00 6.80 131 TYR A O 1
ATOM 767 N N . GLY A 1 132 ? 21.451 65.120 24.812 1.00 6.03 132 GLY A N 1
ATOM 768 C CA . GLY A 1 132 ? 20.174 65.034 25.538 1.00 6.25 132 GLY A CA 1
ATOM 769 C C . GLY A 1 132 ? 19.652 63.604 25.753 1.00 6.22 132 GLY A C 1
ATOM 770 O O . GLY A 1 132 ? 18.528 63.452 26.067 1.00 7.42 132 GLY A O 1
ATOM 771 N N . SER A 1 133 ? 20.490 62.594 25.604 1.00 5.76 133 SER A N 1
ATOM 772 C CA . SER A 1 133 ? 20.016 61.215 25.799 1.00 5.56 133 SER A CA 1
ATOM 773 C C . SER A 1 133 ? 19.573 60.957 27.238 1.00 5.95 133 SER A C 1
ATOM 774 O O . SER A 1 133 ? 20.133 61.488 28.118 1.00 6.27 133 SER A O 1
ATOM 777 N N . ASP A 1 134 ? 18.549 60.111 27.388 1.00 5.44 134 ASP A N 1
ATOM 778 C CA . ASP A 1 134 ? 18.075 59.674 28.712 1.00 5.24 134 ASP A CA 1
ATOM 779 C C . ASP A 1 134 ? 18.547 58.224 29.005 1.00 5.06 134 ASP A C 1
ATOM 780 O O . ASP A 1 134 ? 18.100 57.661 29.968 1.00 6.02 134 ASP A O 1
ATOM 785 N N . ARG A 1 135 ? 19.474 57.702 28.185 1.00 5.21 135 ARG A N 1
ATOM 786 C CA . ARG A 1 135 ? 19.873 56.287 28.246 1.00 5.29 135 ARG A CA 1
ATOM 787 C C . ARG A 1 135 ? 21.236 55.985 28.936 1.00 5.56 135 ARG A C 1
ATOM 788 O O . ARG A 1 135 ? 21.728 54.898 28.870 1.00 5.65 135 ARG A O 1
ATOM 796 N N . TRP A 1 136 ? 21.773 56.952 29.679 1.00 5.63 136 TRP A N 1
ATOM 797 C CA . TRP A 1 136 ? 22.929 56.648 30.529 1.00 5.94 136 TRP A CA 1
ATOM 798 C C . TRP A 1 136 ? 22.483 55.603 31.605 1.00 5.24 136 TRP A C 1
ATOM 799 O O . TRP A 1 136 ? 21.358 55.582 32.052 1.00 6.02 136 TRP A O 1
ATOM 810 N N . THR A 1 137 ? 23.432 54.760 31.992 1.00 5.77 137 THR A N 1
ATOM 811 C CA . THR A 1 137 ? 23.141 53.637 32.879 1.00 6.12 137 THR A CA 1
ATOM 812 C C . THR A 1 137 ? 24.484 53.145 33.426 1.00 5.64 137 THR A C 1
ATOM 813 O O . THR A 1 137 ? 25.477 53.342 32.837 1.00 6.05 137 THR A O 1
ATOM 817 N N A ASP A 1 138 ? 24.476 52.516 34.589 0.50 5.25 138 ASP A N 1
ATOM 818 N N B ASP A 1 138 ? 24.446 52.523 34.605 0.50 5.91 138 ASP A N 1
ATOM 819 C CA A ASP A 1 138 ? 25.726 51.960 35.110 0.50 5.35 138 ASP A CA 1
ATOM 820 C CA B ASP A 1 138 ? 25.636 51.869 35.179 0.50 6.41 138 ASP A CA 1
ATOM 821 C C A ASP A 1 138 ? 26.292 50.814 34.259 0.50 5.45 138 ASP A C 1
ATOM 822 C C B ASP A 1 138 ? 26.297 50.903 34.196 0.50 6.01 138 ASP A C 1
ATOM 823 O O A ASP A 1 138 ? 27.453 50.465 34.402 0.50 5.83 138 ASP A O 1
ATOM 824 O O B ASP A 1 138 ? 27.517 50.770 34.189 0.50 5.37 138 ASP A O 1
ATOM 833 N N . SER A 1 139 ? 25.497 50.249 33.350 1.00 5.65 139 SER A N 1
ATOM 834 C CA . SER A 1 139 ? 26.077 49.202 32.453 1.00 6.02 139 SER A CA 1
ATOM 835 C C . SER A 1 139 ? 27.227 49.783 31.619 1.00 5.80 139 SER A C 1
ATOM 836 O O . SER A 1 139 ? 28.198 49.124 31.371 1.00 6.15 139 SER A O 1
ATOM 839 N N . LEU A 1 140 ? 27.091 51.029 31.185 1.00 5.97 140 LEU A N 1
ATOM 840 C CA . LEU A 1 140 ? 28.105 51.674 30.304 1.00 6.38 140 LEU A CA 1
ATOM 841 C C . LEU A 1 140 ? 29.400 52.062 31.036 1.00 6.41 140 LEU A C 1
ATOM 842 O O . LEU A 1 140 ? 30.392 52.226 30.440 1.00 6.49 140 LEU A O 1
ATOM 847 N N . ALA A 1 141 ? 29.336 52.145 32.378 1.00 6.31 141 ALA A N 1
ATOM 848 C CA . ALA A 1 141 ? 30.538 52.402 33.218 1.00 6.66 141 ALA A CA 1
ATOM 849 C C . ALA A 1 141 ? 31.592 51.279 33.180 1.00 6.59 141 ALA A C 1
ATOM 850 O O . ALA A 1 141 ? 32.695 51.442 33.518 1.00 7.08 141 ALA A O 1
ATOM 852 N N . ASN A 1 142 ? 31.144 50.116 32.710 1.00 6.12 142 ASN A N 1
ATOM 853 C CA . ASN A 1 142 ? 32.000 48.928 32.559 1.00 6.11 142 ASN A CA 1
ATOM 854 C C . ASN A 1 142 ? 32.870 48.907 31.299 1.00 5.83 142 ASN A C 1
ATOM 855 O O . ASN A 1 142 ? 33.694 48.066 31.180 1.00 6.55 142 ASN A O 1
ATOM 860 N N . ILE A 1 143 ? 32.704 49.885 30.423 1.00 5.77 143 ILE A N 1
ATOM 861 C CA . ILE A 1 143 ? 33.634 50.093 29.294 1.00 6.07 143 ILE A CA 1
ATOM 862 C C . ILE A 1 143 ? 34.733 51.047 29.756 1.00 5.82 143 ILE A C 1
ATOM 863 O O . ILE A 1 143 ? 34.471 52.116 30.207 1.00 5.64 143 ILE A O 1
ATOM 868 N N . VAL A 1 144 ? 35.965 50.581 29.654 1.00 5.80 144 VAL A N 1
ATOM 869 C CA . VAL A 1 144 ? 37.125 51.383 30.074 1.00 6.48 144 VAL A CA 1
ATOM 870 C C . VAL A 1 144 ? 37.073 52.769 29.429 1.00 6.03 144 VAL A C 1
ATOM 871 O O . VAL A 1 144 ? 36.917 52.895 28.251 1.00 6.39 144 VAL A O 1
ATOM 875 N N . GLY A 1 145 ? 37.231 53.792 30.277 1.00 6.24 145 GLY A N 1
ATOM 876 C CA . GLY A 1 145 ? 37.258 55.168 29.772 1.00 6.05 145 GLY A CA 1
ATOM 877 C C . GLY A 1 145 ? 35.888 55.840 29.559 1.00 5.84 145 GLY A C 1
ATOM 878 O O . GLY A 1 145 ? 35.806 57.019 29.349 1.00 6.13 145 GLY A O 1
ATOM 879 N N . LEU A 1 146 ? 34.818 55.079 29.598 1.00 5.64 146 LEU A N 1
ATOM 880 C CA . LEU A 1 146 ? 33.507 55.635 29.196 1.00 5.96 146 LEU A CA 1
ATOM 881 C C . LEU A 1 146 ? 32.903 56.549 30.266 1.00 6.09 146 LEU A C 1
ATOM 882 O O . LEU A 1 146 ? 32.380 57.592 29.950 1.00 6.09 146 LEU A O 1
ATOM 887 N N . SER A 1 147 ? 33.108 56.207 31.527 1.00 6.17 147 SER A N 1
ATOM 888 C CA . SER A 1 147 ? 32.682 57.087 32.611 1.00 6.88 147 SER A CA 1
ATOM 889 C C . SER A 1 147 ? 33.381 58.457 32.506 1.00 6.91 147 SER A C 1
ATOM 890 O O . SER A 1 147 ? 32.779 59.466 32.621 1.00 7.26 147 SER A O 1
ATOM 893 N N . ASP A 1 148 ? 34.675 58.450 32.258 1.00 7.18 148 ASP A N 1
ATOM 894 C CA . ASP A 1 148 ? 35.444 59.708 32.226 1.00 7.53 148 ASP A CA 1
ATOM 895 C C . ASP A 1 148 ? 35.066 60.549 30.955 1.00 6.82 148 ASP A C 1
ATOM 896 O O . ASP A 1 148 ? 35.072 61.738 30.983 1.00 6.77 148 ASP A O 1
ATOM 901 N N . TYR A 1 149 ? 34.739 59.871 29.855 1.00 6.82 149 TYR A N 1
ATOM 902 C CA . TYR A 1 149 ? 34.178 60.582 28.701 1.00 6.55 149 TYR A CA 1
ATOM 903 C C . TYR A 1 149 ? 32.827 61.237 29.038 1.00 6.46 149 TYR A C 1
ATOM 904 O O . TYR A 1 149 ? 32.618 62.349 28.792 1.00 6.45 149 TYR A O 1
ATOM 913 N N . HIS A 1 150 ? 31.977 60.505 29.731 1.00 6.16 150 HIS A N 1
ATOM 914 C CA . HIS A 1 150 ? 30.613 60.961 30.115 1.00 6.21 150 HIS A CA 1
ATOM 915 C C . HIS A 1 150 ? 30.637 62.223 30.994 1.00 7.04 150 HIS A C 1
ATOM 916 O O . HIS A 1 150 ? 29.816 63.034 30.872 1.00 7.40 150 HIS A O 1
ATOM 923 N N . THR A 1 151 ? 31.622 62.313 31.875 1.00 6.99 151 THR A N 1
ATOM 924 C CA . THR A 1 151 ? 31.770 63.512 32.758 1.00 8.12 151 THR A CA 1
ATOM 925 C C . THR A 1 151 ? 32.614 64.631 32.079 1.00 8.98 151 THR A C 1
ATOM 926 O O . THR A 1 151 ? 32.739 65.682 32.670 1.00 10.08 151 THR A O 1
ATOM 930 N N . GLY A 1 152 ? 33.208 64.385 30.921 1.00 8.60 152 GLY A N 1
ATOM 931 C CA . GLY A 1 152 ? 34.027 65.397 30.253 1.00 9.62 152 GLY A CA 1
ATOM 932 C C . GLY A 1 152 ? 35.462 65.413 30.757 1.00 9.98 152 GLY A C 1
ATOM 933 O O . GLY A 1 152 ? 36.221 66.192 30.287 1.00 10.97 152 GLY A O 1
ATOM 934 N N . LYS A 1 153 ? 35.815 64.523 31.660 1.00 10.03 153 LYS A N 1
ATOM 935 C CA . LYS A 1 153 ? 37.229 64.406 32.056 1.00 11.44 153 LYS A CA 1
ATOM 936 C C . LYS A 1 153 ? 38.120 63.920 30.940 1.00 11.51 153 LYS A C 1
ATOM 937 O O . LYS A 1 153 ? 39.245 64.340 30.838 1.00 14.03 153 LYS A O 1
ATOM 943 N N . ALA A 1 154 ? 37.619 63.050 30.081 1.00 9.77 154 ALA A N 1
ATOM 944 C CA . ALA A 1 154 ? 38.347 62.581 28.914 1.00 9.16 154 ALA A CA 1
ATOM 945 C C . ALA A 1 154 ? 37.622 63.051 27.670 1.00 9.00 154 ALA A C 1
ATOM 946 O O . ALA A 1 154 ? 36.441 63.110 27.662 1.00 9.58 154 ALA A O 1
ATOM 948 N N . LYS A 1 155 ? 38.384 63.342 26.642 1.00 9.40 155 LYS A N 1
ATOM 949 C CA . LYS A 1 155 ? 37.848 63.807 25.344 1.00 9.94 155 LYS A CA 1
ATOM 950 C C . LYS A 1 155 ? 37.648 62.690 24.323 1.00 9.11 155 LYS A C 1
ATOM 951 O O . LYS A 1 155 ? 37.146 62.959 23.277 1.00 9.57 155 LYS A O 1
ATOM 957 N N . THR A 1 156 ? 38.071 61.463 24.656 1.00 8.30 156 THR A N 1
ATOM 958 C CA . THR A 1 156 ? 37.780 60.262 23.853 1.00 8.40 156 THR A CA 1
ATOM 959 C C . THR A 1 156 ? 37.347 59.179 24.827 1.00 7.71 156 THR A C 1
ATOM 960 O O . THR A 1 156 ? 37.454 59.305 25.997 1.00 7.67 156 THR A O 1
ATOM 964 N N . ILE A 1 157 ? 36.854 58.122 24.210 1.00 7.19 157 ILE A N 1
ATOM 965 C CA . ILE A 1 157 ? 36.488 56.911 24.931 1.00 7.11 157 ILE A CA 1
ATOM 966 C C . ILE A 1 157 ? 37.652 55.947 24.743 1.00 7.29 157 ILE A C 1
ATOM 967 O O . ILE A 1 157 ? 37.795 55.321 23.741 1.00 7.37 157 ILE A O 1
ATOM 972 N N . SER A 1 158 ? 38.489 55.904 25.752 1.00 6.66 158 SER A N 1
ATOM 973 C CA . SER A 1 158 ? 39.776 55.160 25.661 1.00 7.67 158 SER A CA 1
ATOM 974 C C . SER A 1 158 ? 39.622 53.648 25.365 1.00 7.68 158 SER A C 1
ATOM 975 O O . SER A 1 158 ? 40.387 53.104 24.703 1.00 8.54 158 SER A O 1
ATOM 978 N N . GLY A 1 159 ? 38.541 53.074 25.874 1.00 6.53 159 GLY A N 1
ATOM 979 C CA . GLY A 1 159 ? 38.236 51.641 25.704 1.00 6.47 159 GLY A CA 1
ATOM 980 C C . GLY A 1 159 ? 37.682 51.230 24.368 1.00 6.55 159 GLY A C 1
ATOM 981 O O . GLY A 1 159 ? 37.469 50.078 24.185 1.00 7.48 159 GLY A O 1
ATOM 982 N N . ILE A 1 160 ? 37.421 52.173 23.489 1.00 6.32 160 ILE A N 1
ATOM 983 C CA . ILE A 1 160 ? 36.956 51.820 22.129 1.00 6.51 160 ILE A CA 1
ATOM 984 C C . ILE A 1 160 ? 38.050 52.204 21.126 1.00 6.68 160 ILE A C 1
ATOM 985 O O . ILE A 1 160 ? 38.340 53.362 20.979 1.00 8.32 160 ILE A O 1
ATOM 990 N N . THR A 1 161 ? 38.577 51.200 20.435 1.00 6.84 161 THR A N 1
ATOM 991 C CA . THR A 1 161 ? 39.644 51.415 19.460 1.00 7.29 161 THR A CA 1
ATOM 992 C C . THR A 1 161 ? 39.308 50.684 18.145 1.00 7.36 161 THR A C 1
ATOM 993 O O . THR A 1 161 ? 38.386 49.897 18.049 1.00 7.48 161 THR A O 1
ATOM 997 N N . PHE A 1 162 ? 40.118 51.004 17.146 1.00 8.21 162 PHE A N 1
ATOM 998 C CA . PHE A 1 162 ? 39.820 50.620 15.760 1.00 8.72 162 PHE A CA 1
ATOM 999 C C . PHE A 1 162 ? 41.021 49.913 15.127 1.00 8.78 162 PHE A C 1
ATOM 1000 O O . PHE A 1 162 ? 41.893 50.564 14.583 1.00 9.05 162 PHE A O 1
ATOM 1008 N N . PRO A 1 163 ? 41.031 48.588 15.158 1.00 8.99 163 PRO A N 1
ATOM 1009 C CA . PRO A 1 163 ? 42.172 47.835 14.629 1.00 9.22 163 PRO A CA 1
ATOM 1010 C C . PRO A 1 163 ? 42.447 48.083 13.151 1.00 8.70 163 PRO A C 1
ATOM 1011 O O . PRO A 1 163 ? 43.554 47.859 12.779 1.00 8.32 163 PRO A O 1
ATOM 1015 N N . ASP A 1 164 ? 41.475 48.514 12.354 1.00 8.36 164 ASP A N 1
ATOM 1016 C CA . ASP A 1 164 ? 41.719 48.843 10.927 1.00 9.26 164 ASP A CA 1
ATOM 1017 C C . ASP A 1 164 ? 41.313 50.286 10.654 1.00 8.62 164 ASP A C 1
ATOM 1018 O O . ASP A 1 164 ? 40.916 50.612 9.591 1.00 9.05 164 ASP A O 1
ATOM 1023 N N . GLY A 1 165 ? 41.448 51.141 11.648 1.00 8.34 165 GLY A N 1
ATOM 1024 C CA . GLY A 1 165 ? 41.154 52.576 11.535 1.00 8.44 165 GLY A CA 1
ATOM 1025 C C . GLY A 1 165 ? 39.684 52.924 11.633 1.00 8.37 165 GLY A C 1
ATOM 1026 O O . GLY A 1 165 ? 38.840 52.122 11.582 1.00 8.00 165 GLY A O 1
ATOM 1027 N N . GLU A 1 166 ? 39.428 54.212 11.783 1.00 8.60 166 GLU A N 1
ATOM 1028 C CA . GLU A 1 166 ? 38.058 54.761 11.901 1.00 8.77 166 GLU A CA 1
ATOM 1029 C C . GLU A 1 166 ? 37.206 54.440 10.688 1.00 8.63 166 GLU A C 1
ATOM 1030 O O . GLU A 1 166 ? 36.071 54.288 10.803 1.00 8.40 166 GLU A O 1
ATOM 1036 N N . ASN A 1 167 ? 37.820 54.356 9.525 1.00 9.01 167 ASN A N 1
ATOM 1037 C CA . ASN A 1 167 ? 37.130 54.089 8.265 1.00 9.80 167 ASN A CA 1
ATOM 1038 C C . ASN A 1 167 ? 37.154 52.610 7.862 1.00 9.53 167 ASN A C 1
ATOM 1039 O O . ASN A 1 167 ? 36.652 52.228 6.839 1.00 10.43 167 ASN A O 1
ATOM 1044 N N . GLY A 1 168 ? 37.745 51.785 8.735 1.00 8.55 168 GLY A N 1
ATOM 1045 C CA . GLY A 1 168 ? 37.681 50.324 8.639 1.00 8.23 168 GLY A CA 1
ATOM 1046 C C . GLY A 1 168 ? 36.356 49.775 9.187 1.00 8.06 168 GLY A C 1
ATOM 1047 O O . GLY A 1 168 ? 35.402 50.512 9.435 1.00 8.27 168 GLY A O 1
ATOM 1048 N N . LYS A 1 169 ? 36.353 48.465 9.326 1.00 7.53 169 LYS A N 1
ATOM 1049 C CA . LYS A 1 169 ? 35.125 47.720 9.652 1.00 7.40 169 LYS A CA 1
ATOM 1050 C C . LYS A 1 169 ? 35.155 47.042 11.041 1.00 7.68 169 LYS A C 1
ATOM 1051 O O . LYS A 1 169 ? 34.237 46.386 11.395 1.00 8.63 169 LYS A O 1
ATOM 1057 N N . VAL A 1 170 ? 36.232 47.265 11.774 1.00 7.19 170 VAL A N 1
ATOM 1058 C CA . VAL A 1 170 ? 36.458 46.543 13.059 1.00 7.32 170 VAL A CA 1
ATOM 1059 C C . VAL A 1 170 ? 36.547 47.513 14.237 1.00 6.88 170 VAL A C 1
ATOM 1060 O O . VAL A 1 170 ? 37.182 48.498 14.192 1.00 6.96 170 VAL A O 1
ATOM 1064 N N . ILE A 1 171 ? 35.844 47.153 15.301 1.00 6.37 171 ILE A N 1
ATOM 1065 C CA . ILE A 1 171 ? 35.882 47.884 16.567 1.00 6.49 171 ILE A CA 1
ATOM 1066 C C . ILE A 1 171 ? 36.182 46.922 17.732 1.00 6.83 171 ILE A C 1
ATOM 1067 O O . ILE A 1 171 ? 35.578 45.931 17.875 1.00 7.46 171 ILE A O 1
ATOM 1072 N N . LYS A 1 172 ? 37.162 47.285 18.528 1.00 6.77 172 LYS A N 1
ATOM 1073 C CA . LYS A 1 172 ? 37.470 46.579 19.776 1.00 7.35 172 LYS A CA 1
ATOM 1074 C C . LYS A 1 172 ? 36.930 47.388 20.952 1.00 6.88 172 LYS A C 1
ATOM 1075 O O . LYS A 1 172 ? 37.243 48.539 21.120 1.00 7.49 172 LYS A O 1
ATOM 1081 N N . VAL A 1 173 ? 36.145 46.751 21.785 1.00 6.62 173 VAL A N 1
ATOM 1082 C CA . VAL A 1 173 ? 35.619 47.346 23.041 1.00 6.08 173 VAL A CA 1
ATOM 1083 C C . VAL A 1 173 ? 36.219 46.627 24.257 1.00 5.81 173 VAL A C 1
ATOM 1084 O O . VAL A 1 173 ? 36.107 45.453 24.404 1.00 6.65 173 VAL A O 1
ATOM 1088 N N . GLN A 1 174 ? 36.921 47.384 25.075 1.00 6.65 174 GLN A N 1
ATOM 1089 C CA . GLN A 1 174 ? 37.577 46.891 26.287 1.00 6.32 174 GLN A CA 1
ATOM 1090 C C . GLN A 1 174 ? 36.697 47.112 27.505 1.00 6.56 174 GLN A C 1
ATOM 1091 O O . GLN A 1 174 ? 36.395 48.216 27.861 1.00 6.88 174 GLN A O 1
ATOM 1097 N N . PHE A 1 175 ? 36.392 46.016 28.144 1.00 6.41 175 PHE A N 1
ATOM 1098 C CA . PHE A 1 175 ? 35.612 46.030 29.386 1.00 6.10 175 PHE A CA 1
ATOM 1099 C C . PHE A 1 175 ? 36.522 45.961 30.613 1.00 6.11 175 PHE A C 1
ATOM 1100 O O . PHE A 1 175 ? 37.613 45.518 30.529 1.00 6.86 175 PHE A O 1
ATOM 1108 N N . LYS A 1 176 ? 35.965 46.363 31.739 1.00 6.39 176 LYS A N 1
ATOM 1109 C CA . LYS A 1 176 ? 36.542 46.040 33.076 1.00 7.40 176 LYS A CA 1
ATOM 1110 C C . LYS A 1 176 ? 36.343 44.550 33.415 1.00 7.49 176 LYS A C 1
ATOM 1111 O O . LYS A 1 176 ? 37.244 43.933 33.876 1.00 8.18 176 LYS A O 1
ATOM 1117 N N . GLU A 1 177 ? 35.137 44.050 33.218 1.00 7.32 177 GLU A N 1
ATOM 1118 C CA . GLU A 1 177 ? 34.821 42.648 33.371 1.00 7.46 177 GLU A CA 1
ATOM 1119 C C . GLU A 1 177 ? 33.786 42.231 32.327 1.00 6.68 177 GLU A C 1
ATOM 1120 O O . GLU A 1 177 ? 32.961 42.994 31.851 1.00 7.09 177 GLU A O 1
ATOM 1126 N N . MET A 1 178 ? 33.829 40.947 32.046 1.00 6.61 178 MET A N 1
ATOM 1127 C CA . MET A 1 178 ? 32.758 40.304 31.289 1.00 6.73 178 MET A CA 1
ATOM 1128 C C . MET A 1 178 ? 31.519 40.204 32.169 1.00 6.23 178 MET A C 1
ATOM 1129 O O . MET A 1 178 ? 31.610 40.208 33.369 1.00 8.12 178 MET A O 1
ATOM 1134 N N . LYS A 1 179 ? 30.380 40.148 31.509 1.00 5.83 179 LYS A N 1
ATOM 1135 C CA . LYS A 1 179 ? 29.093 39.973 32.177 1.00 5.61 179 LYS A CA 1
ATOM 1136 C C . LYS A 1 179 ? 28.376 38.770 31.544 1.00 6.02 179 LYS A C 1
ATOM 1137 O O . LYS A 1 179 ? 28.493 38.572 30.373 1.00 5.76 179 LYS A O 1
ATOM 1143 N N . PRO A 1 180 ? 27.660 37.991 32.345 1.00 5.96 180 PRO A N 1
ATOM 1144 C CA . PRO A 1 180 ? 27.103 36.708 31.851 1.00 6.32 180 PRO A CA 1
ATOM 1145 C C . PRO A 1 180 ? 26.083 36.892 30.708 1.00 6.49 180 PRO A C 1
ATOM 1146 O O . PRO A 1 180 ? 25.952 36.070 29.863 1.00 7.51 180 PRO A O 1
ATOM 1150 N N . GLY A 1 181 ? 25.425 38.026 30.671 1.00 6.19 181 GLY A N 1
ATOM 1151 C CA . GLY A 1 181 ? 24.485 38.304 29.587 1.00 6.39 181 GLY A CA 1
ATOM 1152 C C . GLY A 1 181 ? 25.068 38.711 28.213 1.00 5.96 181 GLY A C 1
ATOM 1153 O O . GLY A 1 181 ? 24.322 38.901 27.294 1.00 6.55 181 GLY A O 1
ATOM 1154 N N . MET A 1 182 ? 26.384 38.892 28.128 1.00 6.29 182 MET A N 1
ATOM 1155 C CA . MET A 1 182 ? 27.037 39.396 26.899 1.00 6.53 182 MET A CA 1
ATOM 1156 C C . MET A 1 182 ? 26.873 38.522 25.657 1.00 6.71 182 MET A C 1
ATOM 1157 O O . MET A 1 182 ? 27.087 38.964 24.594 1.00 8.00 182 MET A O 1
ATOM 1162 N N . THR A 1 183 ? 26.507 37.274 25.887 1.00 7.17 183 THR A N 1
ATOM 1163 C CA . THR A 1 183 ? 26.205 36.343 24.784 1.00 7.98 183 THR A CA 1
ATOM 1164 C C . THR A 1 183 ? 24.817 36.593 24.135 1.00 7.24 183 THR A C 1
ATOM 1165 O O . THR A 1 183 ? 24.544 36.025 23.117 1.00 7.20 183 THR A O 1
ATOM 1169 N N A GLN A 1 184 ? 23.996 37.432 24.775 0.40 6.68 184 GLN A N 1
ATOM 1170 N N B GLN A 1 184 ? 24.039 37.511 24.694 0.60 6.67 184 GLN A N 1
ATOM 1171 C CA A GLN A 1 184 ? 22.623 37.715 24.341 0.40 6.28 184 GLN A CA 1
ATOM 1172 C CA B GLN A 1 184 ? 22.642 37.666 24.332 0.60 6.43 184 GLN A CA 1
ATOM 1173 C C A GLN A 1 184 ? 22.473 39.138 23.847 0.40 6.03 184 GLN A C 1
ATOM 1174 C C B GLN A 1 184 ? 22.352 39.121 23.949 0.60 6.02 184 GLN A C 1
ATOM 1175 O O A GLN A 1 184 ? 23.100 40.068 24.365 0.40 5.86 184 GLN A O 1
ATOM 1176 O O B GLN A 1 184 ? 22.788 40.062 24.629 0.60 5.73 184 GLN A O 1
ATOM 1187 N N . SER A 1 185 ? 21.600 39.316 22.875 1.00 6.36 185 SER A N 1
ATOM 1188 C CA . SER A 1 185 ? 21.201 40.642 22.461 1.00 6.64 185 SER A CA 1
ATOM 1189 C C . SER A 1 185 ? 20.365 41.262 23.602 1.00 6.78 185 SER A C 1
ATOM 1190 O O . SER A 1 185 ? 19.638 40.593 24.311 1.00 7.38 185 SER A O 1
ATOM 1193 N N . GLY A 1 186 ? 20.516 42.573 23.753 1.00 5.88 186 GLY A N 1
ATOM 1194 C CA . GLY A 1 186 ? 19.812 43.330 24.794 1.00 7.05 186 GLY A CA 1
ATOM 1195 C C . GLY A 1 186 ? 20.574 43.330 26.114 1.00 6.66 186 GLY A C 1
ATOM 1196 O O . GLY A 1 186 ? 20.063 43.813 27.067 1.00 8.51 186 GLY A O 1
ATOM 1197 N N . ASN A 1 187 ? 21.796 42.815 26.147 1.00 5.92 187 ASN A N 1
ATOM 1198 C CA . ASN A 1 187 ? 22.564 42.785 27.427 1.00 5.91 187 ASN A CA 1
ATOM 1199 C C . ASN A 1 187 ? 22.903 44.184 28.070 1.00 5.64 187 ASN A C 1
ATOM 1200 O O . ASN A 1 187 ? 23.072 44.286 29.221 1.00 5.63 187 ASN A O 1
ATOM 1205 N N . GLY A 1 188 ? 23.000 45.216 27.224 1.00 5.37 188 GLY A N 1
ATOM 1206 C CA . GLY A 1 188 ? 23.209 46.610 27.658 1.00 5.00 188 GLY A CA 1
ATOM 1207 C C . GLY A 1 188 ? 24.656 46.989 27.956 1.00 5.06 188 GLY A C 1
ATOM 1208 O O . GLY A 1 188 ? 24.953 48.118 28.088 1.00 5.94 188 GLY A O 1
ATOM 1209 N N . TYR A 1 189 ? 25.553 46.019 28.048 1.00 5.72 189 TYR A N 1
ATOM 1210 C CA . TYR A 1 189 ? 27.005 46.253 28.343 1.00 5.69 189 TYR A CA 1
ATOM 1211 C C . TYR A 1 189 ? 27.822 46.662 27.110 1.00 5.86 189 TYR A C 1
ATOM 1212 O O . TYR A 1 189 ? 28.816 47.285 27.237 1.00 6.00 189 TYR A O 1
ATOM 1221 N N . PHE A 1 190 ? 27.352 46.291 25.928 1.00 5.68 190 PHE A N 1
ATOM 1222 C CA . PHE A 1 190 ? 27.840 46.882 24.663 1.00 5.88 190 PHE A CA 1
ATOM 1223 C C . PHE A 1 190 ? 26.611 47.114 23.807 1.00 5.92 190 PHE A C 1
ATOM 1224 O O . PHE A 1 190 ? 25.639 46.438 23.898 1.00 6.41 190 PHE A O 1
ATOM 1232 N N . LEU A 1 191 ? 26.693 48.150 23.008 1.00 5.54 191 LEU A N 1
ATOM 1233 C CA . LEU A 1 191 ? 25.557 48.609 22.187 1.00 5.19 191 LEU A CA 1
ATOM 1234 C C . LEU A 1 191 ? 25.555 47.888 20.836 1.00 5.13 191 LEU A C 1
ATOM 1235 O O . LEU A 1 191 ? 26.519 47.288 20.439 1.00 5.98 191 LEU A O 1
ATOM 1240 N N . GLU A 1 192 ? 24.441 48.036 20.129 1.00 5.13 192 GLU A N 1
ATOM 1241 C CA . GLU A 1 192 ? 24.183 47.172 18.965 1.00 5.66 192 GLU A CA 1
ATOM 1242 C C . GLU A 1 192 ? 23.707 47.914 17.754 1.00 5.78 192 GLU A C 1
ATOM 1243 O O . GLU A 1 192 ? 23.196 47.313 16.861 1.00 6.72 192 GLU A O 1
ATOM 1249 N N . THR A 1 193 ? 23.872 49.234 17.740 1.00 5.38 193 THR A N 1
ATOM 1250 C CA . THR A 1 193 ? 23.453 50.070 16.599 1.00 5.61 193 THR A CA 1
ATOM 1251 C C . THR A 1 193 ? 24.603 50.965 16.141 1.00 5.73 193 THR A C 1
ATOM 1252 O O . THR A 1 193 ? 25.524 51.169 16.851 1.00 5.71 193 THR A O 1
ATOM 1256 N N . VAL A 1 194 ? 24.457 51.460 14.917 1.00 5.79 194 VAL A N 1
ATOM 1257 C CA . VAL A 1 194 ? 25.344 52.479 14.316 1.00 6.04 194 VAL A CA 1
ATOM 1258 C C . VAL A 1 194 ? 24.580 53.792 14.061 1.00 5.73 194 VAL A C 1
ATOM 1259 O O . VAL A 1 194 ? 23.421 53.821 13.930 1.00 5.93 194 VAL A O 1
ATOM 1263 N N . ALA A 1 195 ? 25.343 54.858 14.049 1.00 5.64 195 ALA A N 1
ATOM 1264 C CA . ALA A 1 195 ? 24.845 56.217 13.728 1.00 5.48 195 ALA A CA 1
ATOM 1265 C C . ALA A 1 195 ? 25.719 56.785 12.630 1.00 5.49 195 ALA A C 1
ATOM 1266 O O . ALA A 1 195 ? 26.923 56.578 12.662 1.00 5.91 195 ALA A O 1
ATOM 1268 N N . PRO A 1 196 ? 25.116 57.487 11.685 1.00 5.58 196 PRO A N 1
ATOM 1269 C CA . PRO A 1 196 ? 25.866 57.925 10.491 1.00 5.55 196 PRO A CA 1
ATOM 1270 C C . PRO A 1 196 ? 26.700 59.208 10.764 1.00 5.86 196 PRO A C 1
ATOM 1271 O O . PRO A 1 196 ? 26.267 60.320 10.470 1.00 6.36 196 PRO A O 1
ATOM 1275 N N . TYR A 1 197 ? 27.901 58.980 11.286 1.00 6.36 197 TYR A N 1
ATOM 1276 C CA . TYR A 1 197 ? 28.754 60.092 11.731 1.00 6.77 197 TYR A CA 1
ATOM 1277 C C . TYR A 1 197 ? 29.080 61.120 10.622 1.00 6.51 197 TYR A C 1
ATOM 1278 O O . TYR A 1 197 ? 28.960 62.260 10.845 1.00 6.49 197 TYR A O 1
ATOM 1287 N N . GLN A 1 198 ? 29.442 60.669 9.434 1.00 7.19 198 GLN A N 1
ATOM 1288 C CA . GLN A 1 198 ? 29.767 61.645 8.377 1.00 7.20 198 GLN A CA 1
ATOM 1289 C C . GLN A 1 198 ? 28.551 62.492 8.000 1.00 7.42 198 GLN A C 1
ATOM 1290 O O . GLN A 1 198 ? 28.704 63.621 7.693 1.00 8.76 198 GLN A O 1
ATOM 1296 N N . TYR A 1 199 ? 27.358 61.912 8.040 1.00 7.47 199 TYR A N 1
ATOM 1297 C CA . TYR A 1 199 ? 26.103 62.649 7.740 1.00 7.29 199 TYR A CA 1
ATOM 1298 C C . TYR A 1 199 ? 25.718 63.701 8.820 1.00 7.62 199 TYR A C 1
ATOM 1299 O O . TYR A 1 199 ? 25.151 64.694 8.523 1.00 8.27 199 TYR A O 1
ATOM 1308 N N . LEU A 1 200 ? 26.059 63.402 10.057 1.00 7.30 200 LEU A N 1
ATOM 1309 C CA . LEU A 1 200 ? 25.594 64.128 11.239 1.00 7.83 200 LEU A CA 1
ATOM 1310 C C . LEU A 1 200 ? 26.649 65.013 11.921 1.00 8.54 200 LEU A C 1
ATOM 1311 O O . LEU A 1 200 ? 26.327 65.738 12.812 1.00 8.17 200 LEU A O 1
ATOM 1316 N N . LYS A 1 201 ? 27.892 64.933 11.470 1.00 9.10 201 LYS A N 1
ATOM 1317 C CA . LYS A 1 201 ? 29.008 65.565 12.188 1.00 10.64 201 LYS A CA 1
ATOM 1318 C C . LYS A 1 201 ? 28.983 67.104 12.170 1.00 11.39 201 LYS A C 1
ATOM 1319 O O . LYS A 1 201 ? 29.610 67.672 12.971 1.00 13.79 201 LYS A O 1
ATOM 1325 N N A ASP A 1 202 ? 28.204 67.716 11.310 0.50 11.70 202 ASP A N 1
ATOM 1326 N N B ASP A 1 202 ? 28.179 67.669 11.285 0.50 11.73 202 ASP A N 1
ATOM 1327 C CA A ASP A 1 202 ? 28.077 69.180 11.372 0.50 11.94 202 ASP A CA 1
ATOM 1328 C CA B ASP A 1 202 ? 28.012 69.127 11.195 0.50 12.07 202 ASP A CA 1
ATOM 1329 C C A ASP A 1 202 ? 26.675 69.618 11.816 0.50 10.81 202 ASP A C 1
ATOM 1330 C C B ASP A 1 202 ? 26.824 69.655 12.013 0.50 11.11 202 ASP A C 1
ATOM 1331 O O A ASP A 1 202 ? 26.182 70.696 11.423 0.50 10.00 202 ASP A O 1
ATOM 1332 O O B ASP A 1 202 ? 26.650 70.865 12.106 0.50 11.17 202 ASP A O 1
ATOM 1341 N N . VAL A 1 203 ? 26.077 68.774 12.642 1.00 9.77 203 VAL A N 1
ATOM 1342 C CA . VAL A 1 203 ? 24.883 69.167 13.387 1.00 8.83 203 VAL A CA 1
ATOM 1343 C C . VAL A 1 203 ? 25.296 69.298 14.846 1.00 7.76 203 VAL A C 1
ATOM 1344 O O . VAL A 1 203 ? 25.852 68.424 15.434 1.00 7.81 203 VAL A O 1
ATOM 1348 N N . ALA A 1 204 ? 25.013 70.439 15.450 1.00 6.67 204 ALA A N 1
ATOM 1349 C CA . ALA A 1 204 ? 25.388 70.622 16.835 1.00 7.07 204 ALA A CA 1
ATOM 1350 C C . ALA A 1 204 ? 24.677 69.601 17.751 1.00 6.75 204 ALA A C 1
ATOM 1351 O O . ALA A 1 204 ? 23.511 69.326 17.588 1.00 7.15 204 ALA A O 1
ATOM 1353 N N . PRO A 1 205 ? 25.424 69.137 18.794 1.00 6.24 205 PRO A N 1
ATOM 1354 C CA . PRO A 1 205 ? 24.812 68.092 19.636 1.00 6.09 205 PRO A CA 1
ATOM 1355 C C . PRO A 1 205 ? 23.437 68.485 20.210 1.00 6.21 205 PRO A C 1
ATOM 1356 O O . PRO A 1 205 ? 22.534 67.699 20.096 1.00 6.64 205 PRO A O 1
ATOM 1360 N N . LYS A 1 206 ? 23.311 69.688 20.686 1.00 5.88 206 LYS A N 1
ATOM 1361 C CA . LYS A 1 206 ? 22.037 70.142 21.277 1.00 6.70 206 LYS A CA 1
ATOM 1362 C C . LYS A 1 206 ? 20.861 70.173 20.287 1.00 6.60 206 LYS A C 1
ATOM 1363 O O . LYS A 1 206 ? 19.761 70.139 20.677 1.00 7.06 206 LYS A O 1
ATOM 1369 N N . ASP A 1 207 ? 21.200 70.259 19.000 1.00 6.79 207 ASP A N 1
ATOM 1370 C CA . ASP A 1 207 ? 20.200 70.349 17.895 1.00 7.17 207 ASP A CA 1
ATOM 1371 C C . ASP A 1 207 ? 19.943 68.954 17.226 1.00 7.12 207 ASP A C 1
ATOM 1372 O O . ASP A 1 207 ? 19.144 68.832 16.384 1.00 7.49 207 ASP A O 1
ATOM 1377 N N . LEU A 1 208 ? 20.680 67.948 17.635 1.00 6.57 208 LEU A N 1
ATOM 1378 C CA . LEU A 1 208 ? 20.639 66.686 16.872 1.00 6.38 208 LEU A CA 1
ATOM 1379 C C . LEU A 1 208 ? 19.294 65.965 16.899 1.00 6.76 208 LEU A C 1
ATOM 1380 O O . LEU A 1 208 ? 18.851 65.529 15.907 1.00 6.60 208 LEU A O 1
ATOM 1385 N N . ALA A 1 209 ? 18.655 65.935 18.049 1.00 6.69 209 ALA A N 1
ATOM 1386 C CA . ALA A 1 209 ? 17.364 65.218 18.183 1.00 7.36 209 ALA A CA 1
ATOM 1387 C C . ALA A 1 209 ? 16.267 65.867 17.355 1.00 7.69 209 ALA A C 1
ATOM 1388 O O . ALA A 1 209 ? 15.350 65.188 16.955 1.00 8.30 209 ALA A O 1
ATOM 1390 N N A SER A 1 210 ? 16.338 67.187 17.189 0.50 7.78 210 SER A N 1
ATOM 1391 N N B SER A 1 210 ? 16.335 67.185 17.186 0.50 8.34 210 SER A N 1
ATOM 1392 C CA A SER A 1 210 ? 15.308 67.911 16.428 0.50 7.83 210 SER A CA 1
ATOM 1393 C CA B SER A 1 210 ? 15.300 67.891 16.423 0.50 8.92 210 SER A CA 1
ATOM 1394 C C A SER A 1 210 ? 15.720 68.218 14.984 0.50 7.88 210 SER A C 1
ATOM 1395 C C B SER A 1 210 ? 15.662 68.083 14.947 0.50 8.43 210 SER A C 1
ATOM 1396 O O A SER A 1 210 ? 14.987 68.894 14.256 0.50 8.34 210 SER A O 1
ATOM 1397 O O B SER A 1 210 ? 14.813 68.497 14.144 0.50 9.26 210 SER A O 1
ATOM 1402 N N . SER A 1 211 ? 16.885 67.752 14.582 1.00 7.72 211 SER A N 1
ATOM 1403 C CA . SER A 1 211 ? 17.331 67.977 13.210 1.00 7.55 211 SER A CA 1
ATOM 1404 C C . SER A 1 211 ? 16.500 67.128 12.203 1.00 7.71 211 SER A C 1
ATOM 1405 O O . SER A 1 211 ? 16.173 66.011 12.490 1.00 7.25 211 SER A O 1
ATOM 1408 N N . PRO A 1 212 ? 16.256 67.646 10.993 1.00 7.98 212 PRO A N 1
ATOM 1409 C CA . PRO A 1 212 ? 15.645 66.804 9.953 1.00 8.52 212 PRO A CA 1
ATOM 1410 C C . PRO A 1 212 ? 16.486 65.526 9.730 1.00 7.86 212 PRO A C 1
ATOM 1411 O O . PRO A 1 212 ? 15.973 64.511 9.437 1.00 7.83 212 PRO A O 1
ATOM 1415 N N . LYS A 1 213 ? 17.794 65.601 9.963 1.00 7.10 213 LYS A N 1
ATOM 1416 C CA . LYS A 1 213 ? 18.661 64.472 9.657 1.00 7.45 213 LYS A CA 1
ATOM 1417 C C . LYS A 1 213 ? 18.488 63.265 10.605 1.00 6.84 213 LYS A C 1
ATOM 1418 O O . LYS A 1 213 ? 18.989 62.234 10.343 1.00 7.37 213 LYS A O 1
ATOM 1424 N N . THR A 1 214 ? 17.753 63.425 11.700 1.00 6.38 214 THR A N 1
ATOM 1425 C CA . THR A 1 214 ? 17.443 62.271 12.586 1.00 6.28 214 THR A CA 1
ATOM 1426 C C . THR A 1 214 ? 15.947 62.025 12.710 1.00 6.63 214 THR A C 1
ATOM 1427 O O . THR A 1 214 ? 15.552 61.233 13.480 1.00 6.92 214 THR A O 1
ATOM 1431 N N . THR A 1 215 ? 15.145 62.730 11.925 1.00 7.13 215 THR A N 1
ATOM 1432 C CA . THR A 1 215 ? 13.648 62.721 12.084 1.00 7.72 215 THR A CA 1
ATOM 1433 C C . THR A 1 215 ? 12.962 62.455 10.733 1.00 7.83 215 THR A C 1
ATOM 1434 O O . THR A 1 215 ? 12.466 61.399 10.517 1.00 8.84 215 THR A O 1
ATOM 1438 N N . THR A 1 216 ? 12.988 63.429 9.837 1.00 8.20 216 THR A N 1
ATOM 1439 C CA . THR A 1 216 ? 12.299 63.336 8.526 1.00 9.40 216 THR A CA 1
ATOM 1440 C C . THR A 1 216 ? 13.193 62.895 7.400 1.00 9.31 216 THR A C 1
ATOM 1441 O O . THR A 1 216 ? 12.705 62.375 6.445 1.00 10.16 216 THR A O 1
ATOM 1445 N N . LYS A 1 217 ? 14.490 63.026 7.563 1.00 9.11 217 LYS A N 1
ATOM 1446 C CA . LYS A 1 217 ? 15.456 62.840 6.464 1.00 9.58 217 LYS A CA 1
ATOM 1447 C C . LYS A 1 217 ? 16.728 62.117 6.960 1.00 8.03 217 LYS A C 1
ATOM 1448 O O . LYS A 1 217 ? 17.777 62.616 6.838 1.00 8.16 217 LYS A O 1
ATOM 1454 N N . PRO A 1 218 ? 16.532 60.923 7.557 1.00 7.51 218 PRO A N 1
ATOM 1455 C CA . PRO A 1 218 ? 17.678 60.171 8.080 1.00 7.31 218 PRO A CA 1
ATOM 1456 C C . PRO A 1 218 ? 18.411 59.352 7.025 1.00 7.46 218 PRO A C 1
ATOM 1457 O O . PRO A 1 218 ? 17.892 59.214 5.972 1.00 8.07 218 PRO A O 1
ATOM 1461 N N . LEU A 1 219 ? 19.596 58.854 7.316 1.00 6.81 219 LEU A N 1
ATOM 1462 C CA . LEU A 1 219 ? 20.145 57.665 6.666 1.00 6.49 219 LEU A CA 1
ATOM 1463 C C . LEU A 1 219 ? 19.883 56.420 7.523 1.00 6.32 219 LEU A C 1
ATOM 1464 O O . LEU A 1 219 ? 19.909 56.471 8.740 1.00 6.88 219 LEU A O 1
ATOM 1469 N N . VAL A 1 220 ? 19.665 55.303 6.835 1.00 6.25 220 VAL A N 1
ATOM 1470 C CA . VAL A 1 220 ? 19.424 54.012 7.500 1.00 6.46 220 VAL A CA 1
ATOM 1471 C C . VAL A 1 220 ? 20.191 52.916 6.787 1.00 6.50 220 VAL A C 1
ATOM 1472 O O . VAL A 1 220 ? 20.798 53.095 5.766 1.00 6.81 220 VAL A O 1
ATOM 1476 N N . THR A 1 221 ? 20.157 51.763 7.414 1.00 6.54 221 THR A N 1
ATOM 1477 C CA . THR A 1 221 ? 20.935 50.596 6.944 1.00 7.32 221 THR A CA 1
ATOM 1478 C C . THR A 1 221 ? 20.055 49.350 6.586 1.00 7.41 221 THR A C 1
ATOM 1479 O O . THR A 1 221 ? 20.553 48.395 6.131 1.00 7.30 221 THR A O 1
ATOM 1483 N N . GLY A 1 222 ? 18.763 49.427 6.819 1.00 7.46 222 GLY A N 1
ATOM 1484 C CA . GLY A 1 222 ? 17.889 48.273 6.703 1.00 7.47 222 GLY A CA 1
ATOM 1485 C C . GLY A 1 222 ? 17.404 47.981 5.267 1.00 7.96 222 GLY A C 1
ATOM 1486 O O . GLY A 1 222 ? 17.782 48.615 4.335 1.00 8.30 222 GLY A O 1
ATOM 1487 N N . PRO A 1 223 ? 16.513 46.995 5.143 1.00 8.13 223 PRO A N 1
ATOM 1488 C CA . PRO A 1 223 ? 16.067 46.565 3.783 1.00 8.31 223 PRO A CA 1
ATOM 1489 C C . PRO A 1 223 ? 15.224 47.634 3.082 1.00 8.26 223 PRO A C 1
ATOM 1490 O O . PRO A 1 223 ? 15.198 47.637 1.860 1.00 8.64 223 PRO A O 1
ATOM 1494 N N . PHE A 1 224 ? 14.596 48.522 3.816 1.00 8.13 224 PHE A N 1
ATOM 1495 C CA . PHE A 1 224 ? 13.848 49.654 3.273 1.00 8.32 224 PHE A CA 1
ATOM 1496 C C . PHE A 1 224 ? 14.447 50.958 3.819 1.00 8.12 224 PHE A C 1
ATOM 1497 O O . PHE A 1 224 ? 15.077 50.985 4.832 1.00 9.16 224 PHE A O 1
ATOM 1505 N N . LYS A 1 225 ? 14.263 52.006 3.086 1.00 8.09 225 LYS A N 1
ATOM 1506 C CA . LYS A 1 225 ? 14.574 53.366 3.530 1.00 8.53 225 LYS A CA 1
ATOM 1507 C C . LYS A 1 225 ? 13.312 54.199 3.565 1.00 7.95 225 LYS A C 1
ATOM 1508 O O . LYS A 1 225 ? 12.408 53.986 2.789 1.00 8.40 225 LYS A O 1
ATOM 1514 N N . PRO A 1 226 ? 13.256 55.162 4.476 1.00 8.14 226 PRO A N 1
ATOM 1515 C CA . PRO A 1 226 ? 12.097 56.044 4.592 1.00 9.22 226 PRO A CA 1
ATOM 1516 C C . PRO A 1 226 ? 12.185 57.157 3.545 1.00 10.99 226 PRO A C 1
ATOM 1517 O O . PRO A 1 226 ? 12.901 58.095 3.699 1.00 11.36 226 PRO A O 1
ATOM 1521 N N A GLU A 1 227 ? 11.463 56.976 2.444 0.50 11.90 227 GLU A N 1
ATOM 1522 N N B GLU A 1 227 ? 11.438 56.978 2.461 0.50 12.02 227 GLU A N 1
ATOM 1523 C CA A GLU A 1 227 ? 11.460 57.965 1.365 0.50 12.75 227 GLU A CA 1
ATOM 1524 C CA B GLU A 1 227 ? 11.426 57.933 1.355 0.50 12.95 227 GLU A CA 1
ATOM 1525 C C A GLU A 1 227 ? 10.779 59.252 1.807 0.50 13.03 227 GLU A C 1
ATOM 1526 C C B GLU A 1 227 ? 10.723 59.230 1.741 0.50 13.17 227 GLU A C 1
ATOM 1527 O O A GLU A 1 227 ? 11.196 60.346 1.411 0.50 13.41 227 GLU A O 1
ATOM 1528 O O B GLU A 1 227 ? 11.052 60.300 1.224 0.50 13.60 227 GLU A O 1
ATOM 1539 N N . ASN A 1 228 ? 9.738 59.139 2.586 1.00 12.87 228 ASN A N 1
ATOM 1540 C CA . ASN A 1 228 ? 9.056 60.275 3.194 1.00 13.32 228 ASN A CA 1
ATOM 1541 C C . ASN A 1 228 ? 8.610 59.983 4.622 1.00 12.42 228 ASN A C 1
ATOM 1542 O O . ASN A 1 228 ? 8.200 58.866 4.939 1.00 13.65 228 ASN A O 1
ATOM 1547 N N . VAL A 1 229 ? 8.642 61.000 5.432 1.00 11.01 229 VAL A N 1
ATOM 1548 C CA . VAL A 1 229 ? 8.179 60.921 6.799 1.00 11.01 229 VAL A CA 1
ATOM 1549 C C . VAL A 1 229 ? 7.277 62.129 7.065 1.00 11.34 229 VAL A C 1
ATOM 1550 O O . VAL A 1 229 ? 7.683 63.239 6.872 1.00 12.65 229 VAL A O 1
ATOM 1554 N N . VAL A 1 230 ? 6.041 61.876 7.488 1.00 11.11 230 VAL A N 1
ATOM 1555 C CA . VAL A 1 230 ? 5.109 62.922 7.860 1.00 11.57 230 VAL A CA 1
ATOM 1556 C C . VAL A 1 230 ? 5.110 62.979 9.391 1.00 11.36 230 VAL A C 1
ATOM 1557 O O . VAL A 1 230 ? 4.653 62.081 10.050 1.00 10.88 230 VAL A O 1
ATOM 1561 N N . ALA A 1 231 ? 5.690 64.038 9.909 1.00 11.98 231 ALA A N 1
ATOM 1562 C CA . ALA A 1 231 ? 5.875 64.197 11.342 1.00 11.81 231 ALA A CA 1
ATOM 1563 C C . ALA A 1 231 ? 4.604 63.883 12.101 1.00 11.70 231 ALA A C 1
ATOM 1564 O O . ALA A 1 231 ? 3.550 64.350 11.774 1.00 12.14 231 ALA A O 1
ATOM 1566 N N . GLY A 1 232 ? 4.727 63.045 13.113 1.00 10.86 232 GLY A N 1
ATOM 1567 C CA . GLY A 1 232 ? 3.605 62.739 13.974 1.00 11.06 232 GLY A CA 1
ATOM 1568 C C . GLY A 1 232 ? 2.687 61.641 13.431 1.00 10.24 232 GLY A C 1
ATOM 1569 O O . GLY A 1 232 ? 1.891 61.144 14.149 1.00 10.38 232 GLY A O 1
ATOM 1570 N N . GLU A 1 233 ? 2.842 61.295 12.158 1.00 10.29 233 GLU A N 1
ATOM 1571 C CA . GLU A 1 233 ? 1.853 60.426 11.499 1.00 10.66 233 GLU A CA 1
ATOM 1572 C C . GLU A 1 233 ? 2.341 59.143 10.821 1.00 10.34 233 GLU A C 1
ATOM 1573 O O . GLU A 1 233 ? 1.812 58.096 11.073 1.00 11.32 233 GLU A O 1
ATOM 1579 N N . SER A 1 234 ? 3.296 59.253 9.923 1.00 10.28 234 SER A N 1
ATOM 1580 C CA . SER A 1 234 ? 3.570 58.149 9.006 1.00 10.03 234 SER A CA 1
ATOM 1581 C C . SER A 1 234 ? 4.959 58.131 8.383 1.00 9.58 234 SER A C 1
ATOM 1582 O O . SER A 1 234 ? 5.667 59.113 8.381 1.00 10.00 234 SER A O 1
ATOM 1585 N N . ILE A 1 235 ? 5.293 56.977 7.842 1.00 9.23 235 ILE A N 1
ATOM 1586 C CA . ILE A 1 235 ? 6.506 56.756 7.060 1.00 9.17 235 ILE A CA 1
ATOM 1587 C C . ILE A 1 235 ? 6.124 55.991 5.770 1.00 9.48 235 ILE A C 1
ATOM 1588 O O . ILE A 1 235 ? 5.405 55.038 5.823 1.00 9.92 235 ILE A O 1
ATOM 1593 N N . LYS A 1 236 ? 6.639 56.435 4.643 1.00 9.52 236 LYS A N 1
ATOM 1594 C CA . LYS A 1 236 ? 6.586 55.665 3.375 1.00 10.51 236 LYS A CA 1
ATOM 1595 C C . LYS A 1 236 ? 7.953 55.060 3.154 1.00 9.61 236 LYS A C 1
ATOM 1596 O O . LYS A 1 236 ? 8.929 55.730 2.942 1.00 10.30 236 LYS A O 1
ATOM 1602 N N . TYR A 1 237 ? 7.978 53.755 3.177 1.00 8.91 237 TYR A N 1
ATOM 1603 C CA . TYR A 1 237 ? 9.184 53.004 2.936 1.00 8.34 237 TYR A CA 1
ATOM 1604 C C . TYR A 1 237 ? 9.276 52.447 1.489 1.00 8.69 237 TYR A C 1
ATOM 1605 O O . TYR A 1 237 ? 8.285 51.928 0.935 1.00 8.55 237 TYR A O 1
ATOM 1614 N N . VAL A 1 238 ? 10.468 52.543 0.901 1.00 9.12 238 VAL A N 1
ATOM 1615 C CA . VAL A 1 238 ? 10.769 51.920 -0.400 1.00 9.95 238 VAL A CA 1
ATOM 1616 C C . VAL A 1 238 ? 12.033 51.106 -0.229 1.00 9.65 238 VAL A C 1
ATOM 1617 O O . VAL A 1 238 ? 12.745 51.314 0.753 1.00 8.91 238 VAL A O 1
ATOM 1621 N N . PRO A 1 239 ? 12.363 50.196 -1.135 1.00 9.70 239 PRO A N 1
ATOM 1622 C CA . PRO A 1 239 ? 13.560 49.385 -0.900 1.00 10.01 239 PRO A CA 1
ATOM 1623 C C . PRO A 1 239 ? 14.828 50.251 -0.871 1.00 9.85 239 PRO A C 1
ATOM 1624 O O . PRO A 1 239 ? 14.937 51.227 -1.571 1.00 10.24 239 PRO A O 1
ATOM 1628 N N . ASN A 1 240 ? 15.745 49.848 -0.006 1.00 9.61 240 ASN A N 1
ATOM 1629 C CA . ASN A 1 240 ? 17.084 50.430 0.060 1.00 9.69 240 ASN A CA 1
ATOM 1630 C C . ASN A 1 240 ? 18.015 49.640 -0.867 1.00 10.37 240 ASN A C 1
ATOM 1631 O O . ASN A 1 240 ? 18.347 48.561 -0.588 1.00 10.37 240 ASN A O 1
ATOM 1636 N N . PRO A 1 241 ? 18.375 50.242 -2.001 1.00 11.91 241 PRO A N 1
ATOM 1637 C CA . PRO A 1 241 ? 19.158 49.508 -3.004 1.00 12.22 241 PRO A CA 1
ATOM 1638 C C . PRO A 1 241 ? 20.564 49.117 -2.573 1.00 12.14 241 PRO A C 1
ATOM 1639 O O . PRO A 1 241 ? 21.198 48.281 -3.141 1.00 13.52 241 PRO A O 1
ATOM 1643 N N . TYR A 1 242 ? 21.022 49.756 -1.512 1.00 10.83 242 TYR A N 1
ATOM 1644 C CA . TYR A 1 242 ? 22.367 49.465 -0.946 1.00 10.37 242 TYR A CA 1
ATOM 1645 C C . TYR A 1 242 ? 22.386 48.370 0.122 1.00 10.13 242 TYR A C 1
ATOM 1646 O O . TYR A 1 242 ? 23.425 48.017 0.580 1.00 10.56 242 TYR A O 1
ATOM 1655 N N . TYR A 1 243 ? 21.240 47.847 0.462 1.00 9.80 243 TYR A N 1
ATOM 1656 C CA . TYR A 1 243 ? 21.162 46.803 1.523 1.00 9.85 243 TYR A CA 1
ATOM 1657 C C . TYR A 1 243 ? 21.941 45.582 1.088 1.00 10.05 243 TYR A C 1
ATOM 1658 O O . TYR A 1 243 ? 21.839 45.147 -0.005 1.00 10.83 243 TYR A O 1
ATOM 1667 N N . TRP A 1 244 ? 22.695 45.021 2.010 1.00 10.17 244 TRP A N 1
ATOM 1668 C CA . TRP A 1 244 ? 23.624 43.920 1.750 1.00 10.60 244 TRP A CA 1
ATOM 1669 C C . TRP A 1 244 ? 22.932 42.565 1.630 1.00 11.16 244 TRP A C 1
ATOM 1670 O O . TRP A 1 244 ? 23.469 41.654 1.142 1.00 12.55 244 TRP A O 1
ATOM 1681 N N . GLY A 1 245 ? 21.741 42.479 2.161 1.00 12.14 245 GLY A N 1
ATOM 1682 C CA . GLY A 1 245 ? 21.097 41.209 2.416 1.00 13.01 245 GLY A CA 1
ATOM 1683 C C . GLY A 1 245 ? 20.043 40.853 1.419 1.00 13.63 245 GLY A C 1
ATOM 1684 O O . GLY A 1 245 ? 20.084 41.216 0.306 1.00 13.62 245 GLY A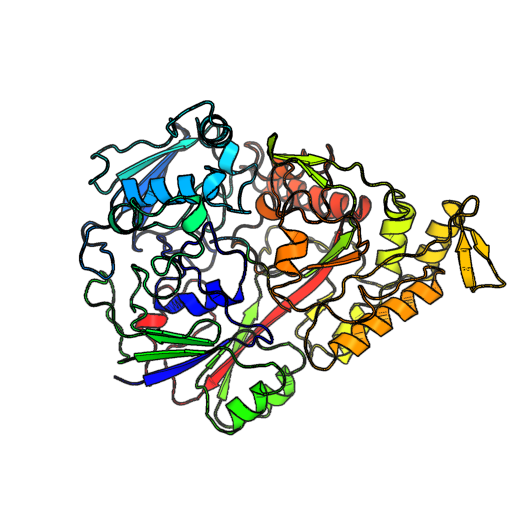 O 1
ATOM 1685 N N . GLU A 1 246 ? 19.110 40.058 1.891 1.00 14.85 246 GLU A N 1
ATOM 1686 C CA . GLU A 1 246 ? 18.048 39.551 1.041 1.00 15.63 246 GLU A CA 1
ATOM 1687 C C . GLU A 1 246 ? 17.203 40.748 0.572 1.00 15.10 246 GLU A C 1
ATOM 1688 O O . GLU A 1 246 ? 16.738 41.495 1.353 1.00 14.87 246 GLU A O 1
ATOM 1694 N N . LYS A 1 247 ? 17.039 40.908 -0.706 1.00 15.05 247 LYS A N 1
ATOM 1695 C CA . LYS A 1 247 ? 16.242 41.995 -1.201 1.00 15.42 247 LYS A CA 1
ATOM 1696 C C . LYS A 1 247 ? 14.753 41.751 -1.008 1.00 14.29 247 LYS A C 1
ATOM 1697 O O . LYS A 1 247 ? 14.307 40.685 -1.222 1.00 14.04 247 LYS A O 1
ATOM 1703 N N . PRO A 1 248 ? 14.003 42.757 -0.598 1.00 13.22 248 PRO A N 1
ATOM 1704 C CA . PRO A 1 248 ? 12.593 42.541 -0.314 1.00 13.23 248 PRO A CA 1
ATOM 1705 C C . PRO A 1 248 ? 11.762 42.214 -1.550 1.00 13.76 248 PRO A C 1
ATOM 1706 O O . PRO A 1 248 ? 12.065 42.573 -2.643 1.00 13.66 248 PRO A O 1
ATOM 1710 N N . LYS A 1 249 ? 10.680 41.507 -1.273 1.00 14.17 249 LYS A N 1
ATOM 1711 C CA . LYS A 1 249 ? 9.679 41.150 -2.287 1.00 14.91 249 LYS A CA 1
ATOM 1712 C C . LYS A 1 249 ? 8.782 42.360 -2.566 1.00 14.06 249 LYS A C 1
ATOM 1713 O O . LYS A 1 249 ? 8.364 42.553 -3.694 1.00 14.75 249 LYS A O 1
ATOM 1719 N N . LEU A 1 250 ? 8.486 43.177 -1.581 1.00 13.24 250 LEU A N 1
ATOM 1720 C CA . LEU A 1 250 ? 7.561 44.300 -1.701 1.00 12.63 250 LEU A CA 1
ATOM 1721 C C . LEU A 1 250 ? 8.120 45.498 -2.450 1.00 13.08 250 LEU A C 1
ATOM 1722 O O . LEU A 1 250 ? 9.292 45.681 -2.458 1.00 14.27 250 LEU A O 1
ATOM 1727 N N . ASN A 1 251 ? 7.232 46.211 -3.127 1.00 12.24 251 ASN A N 1
ATOM 1728 C CA . ASN A 1 251 ? 7.519 47.519 -3.685 1.00 12.37 251 ASN A CA 1
ATOM 1729 C C . ASN A 1 251 ? 7.515 48.630 -2.650 1.00 11.88 251 ASN A C 1
ATOM 1730 O O . ASN A 1 251 ? 8.308 49.511 -2.760 1.00 11.92 251 ASN A O 1
ATOM 1735 N N . SER A 1 252 ? 6.605 48.604 -1.677 1.00 11.03 252 SER A N 1
ATOM 1736 C CA . SER A 1 252 ? 6.591 49.670 -0.671 1.00 10.92 252 SER A CA 1
ATOM 1737 C C . SER A 1 252 ? 5.896 49.172 0.581 1.00 10.10 252 SER A C 1
ATOM 1738 O O 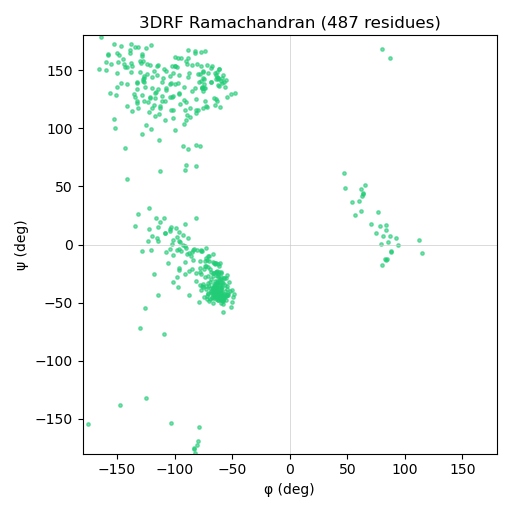. SER A 1 252 ? 5.205 48.201 0.550 1.00 9.99 252 SER A O 1
ATOM 1741 N N . ILE A 1 253 ? 6.125 49.891 1.662 1.00 9.55 253 ILE A N 1
ATOM 1742 C CA . ILE A 1 253 ? 5.387 49.751 2.913 1.00 9.53 253 ILE A CA 1
ATOM 1743 C C . ILE A 1 253 ? 5.018 51.114 3.452 1.00 9.89 253 ILE A C 1
ATOM 1744 O O . ILE A 1 253 ? 5.882 51.922 3.556 1.00 10.83 253 ILE A O 1
ATOM 1749 N N . THR A 1 254 ? 3.765 51.347 3.805 1.00 9.95 254 THR A N 1
ATOM 1750 C CA . THR A 1 254 ? 3.395 52.560 4.518 1.00 11.00 254 THR A CA 1
ATOM 1751 C C . THR A 1 254 ? 3.193 52.135 5.989 1.00 10.86 254 THR A C 1
ATOM 1752 O O . THR A 1 254 ? 2.674 51.067 6.292 1.00 12.18 254 THR A O 1
ATOM 1756 N N . TYR A 1 255 ? 3.658 52.960 6.894 1.00 9.68 255 TYR A N 1
ATOM 1757 C CA . TYR A 1 255 ? 3.562 52.643 8.327 1.00 9.01 255 TYR A CA 1
ATOM 1758 C C . TYR A 1 255 ? 3.016 53.889 9.018 1.00 9.71 255 TYR A C 1
ATOM 1759 O O . TYR A 1 255 ? 3.628 54.911 8.941 1.00 10.29 255 TYR A O 1
ATOM 1768 N N . GLU A 1 256 ? 1.837 53.771 9.632 1.00 9.68 256 GLU A N 1
ATOM 1769 C CA . GLU A 1 256 ? 1.077 54.905 10.147 1.00 10.42 256 GLU A CA 1
ATOM 1770 C C . GLU A 1 256 ? 0.700 54.706 11.601 1.00 9.75 256 GLU A C 1
ATOM 1771 O O . GLU A 1 256 ? 0.434 53.598 11.974 1.00 11.39 256 GLU A O 1
ATOM 1777 N N A VAL A 1 257 ? 0.423 55.711 12.358 0.50 9.64 257 VAL A N 1
ATOM 1778 N N B VAL A 1 257 ? 0.336 55.746 12.277 0.50 10.00 257 VAL A N 1
ATOM 1779 C CA A VAL A 1 257 ? -0.252 55.514 13.641 0.50 9.38 257 VAL A CA 1
ATOM 1780 C CA B VAL A 1 257 ? -0.294 55.710 13.592 0.50 9.95 257 VAL A CA 1
ATOM 1781 C C A VAL A 1 257 ? -1.762 55.484 13.399 0.50 9.45 257 VAL A C 1
ATOM 1782 C C B VAL A 1 257 ? -1.817 55.617 13.471 0.50 9.80 257 VAL A C 1
ATOM 1783 O O A VAL A 1 257 ? -2.262 56.041 12.417 0.50 9.19 257 VAL A O 1
ATOM 1784 O O B VAL A 1 257 ? -2.408 56.348 12.682 0.50 9.89 257 VAL A O 1
ATOM 1791 N N . VAL A 1 258 ? -2.457 54.736 14.226 1.00 9.57 258 VAL A N 1
ATOM 1792 C CA . VAL A 1 258 ? -3.913 54.667 14.275 1.00 9.67 258 VAL A CA 1
ATOM 1793 C C . VAL A 1 258 ? -4.416 54.654 15.715 1.00 9.88 258 VAL A C 1
ATOM 1794 O O . VAL A 1 258 ? -3.801 54.048 16.592 1.00 9.71 258 VAL A O 1
ATOM 1798 N N . SER A 1 259 ? -5.428 55.481 16.031 1.00 10.44 259 SER A N 1
ATOM 1799 C CA . SER A 1 259 ? -5.905 55.604 17.404 1.00 10.29 259 SER A CA 1
ATOM 1800 C C . SER A 1 259 ? -6.557 54.317 17.898 1.00 9.93 259 SER A C 1
ATOM 1801 O O . SER A 1 259 ? -6.984 53.473 17.104 1.00 9.60 259 SER A O 1
ATOM 1804 N N A THR A 1 260 ? -6.646 54.170 19.209 0.50 10.28 260 THR A N 1
ATOM 1805 N N B THR A 1 260 ? -6.623 54.154 19.224 0.50 10.06 260 THR A N 1
ATOM 1806 C CA A THR A 1 260 ? -7.301 53.015 19.787 0.50 10.36 260 THR A CA 1
ATOM 1807 C CA B THR A 1 260 ? -7.316 53.002 19.810 0.50 9.99 260 THR A CA 1
ATOM 1808 C C A THR A 1 260 ? -8.778 52.934 19.380 0.50 10.56 260 THR A C 1
ATOM 1809 C C B THR A 1 260 ? -8.762 52.942 19.310 0.50 10.33 260 THR A C 1
ATOM 1810 O O A THR A 1 260 ? -9.271 51.853 19.067 0.50 10.93 260 THR A O 1
ATOM 1811 O O B THR A 1 260 ? -9.208 51.895 18.838 0.50 10.45 260 THR A O 1
ATOM 1818 N N . ALA A 1 261 ? -9.456 54.076 19.326 1.00 10.59 261 ALA A N 1
ATOM 1819 C CA . ALA A 1 261 ? -10.916 54.118 19.013 1.00 11.21 261 ALA A CA 1
ATOM 1820 C C . ALA A 1 261 ? -11.220 53.853 17.554 1.00 11.43 261 ALA A C 1
ATOM 1821 O O . ALA A 1 261 ? -12.303 53.478 17.240 1.00 11.96 261 ALA A O 1
ATOM 1823 N N . LYS A 1 262 ? -10.240 54.002 16.686 1.00 11.21 262 LYS A N 1
ATOM 1824 C CA . LYS A 1 262 ? -10.424 53.796 15.244 1.00 10.97 262 LYS A CA 1
ATOM 1825 C C . LYS A 1 262 ? -9.850 52.470 14.713 1.00 10.50 262 LYS A C 1
ATOM 1826 O O . LYS A 1 262 ? -9.989 52.170 13.592 1.00 10.28 262 LYS A O 1
ATOM 1832 N N . SER A 1 263 ? -9.206 51.709 15.575 1.00 9.67 263 SER A N 1
ATOM 1833 C CA . SER A 1 263 ? -8.470 50.517 15.122 1.00 9.59 263 SER A CA 1
ATOM 1834 C C . SER A 1 263 ? -9.335 49.371 14.548 1.00 9.37 263 SER A C 1
ATOM 1835 O O . SER A 1 263 ? -9.037 48.873 13.524 1.00 9.21 263 SER A O 1
ATOM 1838 N N . VAL A 1 264 ? -10.360 48.966 15.270 1.00 9.91 264 VAL A N 1
ATOM 1839 C CA . VAL A 1 264 ? -11.206 47.854 14.805 1.00 10.07 264 VAL A CA 1
ATOM 1840 C C . VAL A 1 264 ? -11.892 48.201 13.445 1.00 9.67 264 VAL A C 1
ATOM 1841 O O . VAL A 1 264 ? -11.923 47.426 12.579 1.00 9.56 264 VAL A O 1
ATOM 1845 N N . ALA A 1 265 ? -12.394 49.410 13.332 1.00 9.48 265 ALA A N 1
ATOM 1846 C CA . ALA A 1 265 ? -13.055 49.865 12.105 1.00 9.81 265 ALA A CA 1
ATOM 1847 C C . ALA A 1 265 ? -12.019 49.855 10.958 1.00 9.89 265 ALA A C 1
ATOM 1848 O O . ALA A 1 265 ? -12.350 49.570 9.854 1.00 9.50 265 ALA A O 1
ATOM 1850 N N . ALA A 1 266 ? -10.768 50.196 11.251 1.00 9.24 266 ALA A N 1
ATOM 1851 C CA . ALA A 1 266 ? -9.705 50.156 10.227 1.00 9.87 266 ALA A CA 1
ATOM 1852 C C . ALA A 1 266 ? -9.450 48.755 9.722 1.00 9.91 266 ALA A C 1
ATOM 1853 O O . ALA A 1 266 ? -9.194 48.570 8.579 1.00 11.97 266 ALA A O 1
ATOM 1855 N N . LEU A 1 267 ? -9.544 47.769 10.590 1.00 9.59 267 LEU A N 1
ATOM 1856 C CA . LEU A 1 267 ? -9.463 46.399 10.151 1.00 10.06 267 LEU A CA 1
ATOM 1857 C C . LEU A 1 267 ? -10.715 45.976 9.371 1.00 10.86 267 LEU A C 1
ATOM 1858 O O . LEU A 1 267 ? -10.583 45.333 8.378 1.00 11.90 267 LEU A O 1
ATOM 1863 N N . SER A 1 268 ? -11.895 46.376 9.821 1.00 10.67 268 SER A N 1
ATOM 1864 C CA . SER A 1 268 ? -13.125 46.014 9.125 1.00 10.80 268 SER A CA 1
ATOM 1865 C C . SER A 1 268 ? -13.154 46.590 7.688 1.00 11.52 268 SER A C 1
ATOM 1866 O O . SER A 1 268 ? -13.691 46.007 6.820 1.00 13.04 268 SER A O 1
ATOM 1869 N N . SER A 1 269 ? -12.563 47.739 7.499 1.00 11.18 269 SER A N 1
ATOM 1870 C CA . SER A 1 269 ? -12.572 48.402 6.179 1.00 12.32 269 SER A CA 1
ATOM 1871 C C . SER A 1 269 ? -11.301 48.082 5.348 1.00 12.92 269 SER A C 1
ATOM 1872 O O . SER A 1 269 ? -11.121 48.594 4.284 1.00 13.35 269 SER A O 1
ATOM 1875 N N . SER A 1 270 ? -10.417 47.252 5.887 1.00 13.38 270 SER A N 1
ATOM 1876 C CA . SER A 1 270 ? -9.132 46.901 5.215 1.00 14.67 270 SER A CA 1
ATOM 1877 C C . SER A 1 270 ? -8.217 48.090 4.984 1.00 14.38 270 SER A C 1
ATOM 1878 O O . SER A 1 270 ? -7.438 48.093 4.062 1.00 15.62 270 SER A O 1
ATOM 1881 N N . LYS A 1 271 ? -8.299 49.080 5.828 1.00 13.81 271 LYS A N 1
ATOM 1882 C CA . LYS A 1 271 ? -7.407 50.219 5.772 1.00 13.88 271 LYS A CA 1
ATOM 1883 C C . LYS A 1 271 ? -5.927 49.818 6.018 1.00 14.25 271 LYS A C 1
ATOM 1884 O O . LYS A 1 271 ? -5.042 50.407 5.446 1.00 14.77 271 LYS A O 1
ATOM 1890 N N . TYR A 1 272 ? -5.719 48.809 6.860 1.00 13.31 272 TYR A N 1
ATOM 1891 C CA . TYR A 1 272 ? -4.382 48.265 7.160 1.00 12.97 272 TYR A CA 1
ATOM 1892 C C . TYR A 1 272 ? -4.346 46.769 6.955 1.00 13.07 272 TYR A C 1
ATOM 1893 O O . TYR A 1 272 ? -5.286 46.102 7.303 1.00 14.74 272 TYR A O 1
ATOM 1902 N N . ASP A 1 273 ? -3.256 46.262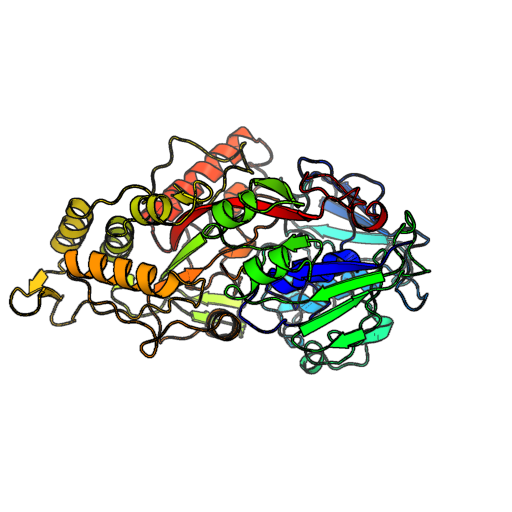 6.439 1.00 12.35 273 ASP A N 1
ATOM 1903 C CA . ASP A 1 273 ? -2.992 44.837 6.361 1.00 12.37 273 ASP A CA 1
ATOM 1904 C C . ASP A 1 273 ? -2.597 44.252 7.702 1.00 11.70 273 ASP A C 1
ATOM 1905 O O . ASP A 1 273 ? -2.893 43.124 7.992 1.00 11.83 273 ASP A O 1
ATOM 1910 N N . ILE A 1 274 ? -1.888 45.036 8.499 1.00 10.70 274 ILE A N 1
ATOM 1911 C CA . ILE A 1 274 ? -1.340 44.595 9.807 1.00 10.45 274 ILE A CA 1
ATOM 1912 C C . ILE A 1 274 ? -1.501 45.771 10.748 1.00 9.94 274 ILE A C 1
ATOM 1913 O O . ILE A 1 274 ? -1.225 46.861 10.354 1.00 10.11 274 ILE A O 1
ATOM 1918 N N . ILE A 1 275 ? -1.916 45.529 11.998 1.00 9.85 275 ILE A N 1
ATOM 1919 C CA . ILE A 1 275 ? -1.798 46.511 13.085 1.00 9.51 275 ILE A CA 1
ATOM 1920 C C . ILE A 1 275 ? -1.078 45.911 14.289 1.00 9.25 275 ILE A C 1
ATOM 1921 O O . ILE A 1 275 ? -1.448 44.900 14.781 1.00 9.91 275 ILE A O 1
ATOM 1926 N N . ASN A 1 276 ? 0.000 46.573 14.675 1.00 8.95 276 ASN A N 1
ATOM 1927 C CA . ASN A 1 276 ? 0.810 46.190 15.849 1.00 9.23 276 ASN A CA 1
ATOM 1928 C C . ASN A 1 276 ? 0.457 47.046 17.051 1.00 9.19 276 ASN A C 1
ATOM 1929 O O . ASN A 1 276 ? 0.017 48.150 16.911 1.00 9.48 276 ASN A O 1
ATOM 1934 N N . GLY A 1 277 ? 0.676 46.491 18.221 1.00 9.33 277 GLY A N 1
ATOM 1935 C CA . GLY A 1 277 ? 0.448 47.203 19.479 1.00 9.68 277 GLY A CA 1
ATOM 1936 C C . GLY A 1 277 ? -0.975 47.319 19.978 1.00 9.94 277 GLY A C 1
ATOM 1937 O O . GLY A 1 277 ? -1.243 48.095 20.825 1.00 10.07 277 GLY A O 1
ATOM 1938 N N . MET A 1 278 ? -1.876 46.508 19.430 1.00 9.58 278 MET A N 1
ATOM 1939 C CA . MET A 1 278 ? -3.275 46.619 19.850 1.00 9.59 278 MET A CA 1
ATOM 1940 C C . MET A 1 278 ? -3.514 46.174 21.281 1.00 9.65 278 MET A C 1
ATOM 1941 O O . MET A 1 278 ? -2.956 45.208 21.701 1.00 9.68 278 MET A O 1
ATOM 1946 N N . VAL A 1 279 ? -4.359 46.921 21.978 1.00 9.51 279 VAL A N 1
ATOM 1947 C CA . VAL A 1 279 ? -4.669 46.693 23.389 1.00 10.28 279 VAL A CA 1
ATOM 1948 C C . VAL A 1 279 ? -5.423 45.346 23.586 1.00 10.18 279 VAL A C 1
ATOM 1949 O O . VAL A 1 279 ? -6.179 44.895 22.751 1.00 10.49 279 VAL A O 1
ATOM 1953 N N A SER A 1 280 ? -5.212 44.761 24.743 0.50 10.29 280 SER A N 1
ATOM 1954 N N B SER A 1 280 ? -5.214 44.760 24.744 0.50 10.24 280 SER A N 1
ATOM 1955 C CA A SER A 1 280 ? -5.821 43.484 25.096 0.50 10.41 280 SER A CA 1
ATOM 1956 C CA B SER A 1 280 ? -5.834 43.486 25.102 0.50 10.33 280 SER A CA 1
ATOM 1957 C C A SER A 1 280 ? -7.353 43.514 25.063 0.50 10.32 280 SER A C 1
ATOM 1958 C C B SER A 1 280 ? -7.358 43.523 25.031 0.50 10.29 280 SER A C 1
ATOM 1959 O O A SER A 1 280 ? -7.975 42.508 24.747 0.50 10.19 280 SER A O 1
ATOM 1960 O O B SER A 1 280 ? -7.979 42.535 24.652 0.50 10.18 280 SER A O 1
ATOM 1965 N N . SER A 1 281 ? -7.945 44.668 25.343 1.00 10.22 281 SER A N 1
ATOM 1966 C CA . SER A 1 281 ? -9.418 44.764 25.425 1.00 10.27 281 SER A CA 1
ATOM 1967 C C . SER A 1 281 ? -10.114 44.570 24.061 1.00 10.22 281 SER A C 1
ATOM 1968 O O . SER A 1 281 ? -11.268 44.302 24.025 1.00 10.54 281 SER A O 1
ATOM 1971 N N . GLN A 1 282 ? -9.389 44.742 22.967 1.00 9.56 282 GLN A N 1
ATOM 1972 C CA . GLN A 1 282 ? -9.932 44.551 21.627 1.00 9.60 282 GLN A CA 1
ATOM 1973 C C . GLN A 1 282 ? -9.754 43.165 21.032 1.00 9.62 282 GLN A C 1
ATOM 1974 O O . GLN A 1 282 ? -10.144 42.908 19.958 1.00 9.30 282 GLN A O 1
ATOM 1980 N N . TYR A 1 283 ? -9.120 42.278 21.771 1.00 9.23 283 TYR A N 1
ATOM 1981 C CA . TYR A 1 283 ? -8.739 40.953 21.265 1.00 9.91 283 TYR A CA 1
ATOM 1982 C C . TYR A 1 283 ? -9.933 40.133 20.737 1.00 10.15 283 TYR A C 1
ATOM 1983 O O . TYR A 1 283 ? -9.843 39.526 19.702 1.00 10.07 283 TYR A O 1
ATOM 1992 N N . LYS A 1 284 ? -11.045 40.148 21.481 1.00 10.56 284 LYS A N 1
ATOM 1993 C CA . LYS A 1 284 ? -12.217 39.363 21.063 1.00 12.25 284 LYS A CA 1
ATOM 1994 C C . LYS A 1 284 ? -12.809 39.949 19.762 1.00 12.03 284 LYS A C 1
ATOM 1995 O O . LYS A 1 284 ? -13.131 39.243 18.867 1.00 12.35 284 LYS A O 1
ATOM 2001 N N . GLN A 1 285 ? -12.950 41.262 19.690 1.00 11.93 285 GLN A N 1
ATOM 2002 C CA . GLN A 1 285 ? -13.405 41.929 18.472 1.00 12.81 285 GLN A CA 1
ATOM 2003 C C . GLN A 1 285 ? -12.550 41.545 17.278 1.00 12.68 285 GLN A C 1
ATOM 2004 O O . GLN A 1 285 ? -13.041 41.325 16.215 1.00 13.70 285 GLN A O 1
ATOM 2010 N N . VAL A 1 286 ? -11.235 41.512 17.482 1.00 12.22 286 VAL A N 1
ATOM 2011 C CA . VAL A 1 286 ? -10.305 41.197 16.414 1.00 12.29 286 VAL A CA 1
ATOM 2012 C C . VAL A 1 286 ? -10.402 39.754 15.960 1.00 12.80 286 VAL A C 1
ATOM 2013 O O . VAL A 1 286 ? -10.353 39.447 14.824 1.00 13.50 286 VAL A O 1
ATOM 2017 N N . LYS A 1 287 ? -10.544 38.858 16.905 1.00 13.43 287 LYS A N 1
ATOM 2018 C CA . LYS A 1 287 ? -10.726 37.428 16.560 1.00 14.54 287 LYS A CA 1
ATOM 2019 C C . LYS A 1 287 ? -12.081 37.236 15.846 1.00 15.76 287 LYS A C 1
ATOM 2020 O O . LYS A 1 287 ? -12.180 36.296 15.128 1.00 16.90 287 LYS A O 1
ATOM 2026 N N . ASN A 1 288 ? -13.062 38.090 16.101 1.00 17.28 288 ASN A N 1
ATOM 2027 C CA . ASN A 1 288 ? -14.421 38.027 15.505 1.00 18.60 288 ASN A CA 1
ATOM 2028 C C . ASN A 1 288 ? -14.364 38.422 14.008 1.00 19.11 288 ASN A C 1
ATOM 2029 O O . ASN A 1 288 ? -15.277 38.142 13.265 1.00 19.80 288 ASN A O 1
ATOM 2034 N N . LEU A 1 289 ? -13.315 39.102 13.574 1.00 19.38 289 LEU A N 1
ATOM 2035 C CA . LEU A 1 289 ? -13.255 39.605 12.187 1.00 19.77 289 LEU A CA 1
ATOM 2036 C C . LEU A 1 289 ? -12.982 38.536 11.168 1.00 20.40 289 LEU A C 1
ATOM 2037 O O . LEU A 1 289 ? -12.204 37.694 11.341 1.00 21.34 289 LEU A O 1
ATOM 2042 N N . LYS A 1 290 ? -13.633 38.662 10.027 1.00 20.83 290 LYS A N 1
ATOM 2043 C CA . LYS A 1 290 ? -13.335 37.813 8.917 1.00 21.45 290 LYS A CA 1
ATOM 2044 C C . LYS A 1 290 ? -12.177 38.431 8.090 1.00 19.96 290 LYS A C 1
ATOM 2045 O O . LYS A 1 290 ? -12.000 39.632 8.010 1.00 20.58 290 LYS A O 1
ATOM 2051 N N . GLY A 1 291 ? -11.400 37.556 7.529 1.00 18.68 291 GLY A N 1
ATOM 2052 C CA . GLY A 1 291 ? -10.331 37.948 6.636 1.00 17.39 291 GLY A CA 1
ATOM 2053 C C . GLY A 1 291 ? -8.957 38.176 7.238 1.00 16.32 291 GLY A C 1
ATOM 2054 O O . GLY A 1 291 ? -8.086 38.565 6.540 1.00 15.05 291 GLY A O 1
ATOM 2055 N N . TYR A 1 292 ? -8.835 37.874 8.524 1.00 15.62 292 TYR A N 1
ATOM 2056 C CA . TYR A 1 292 ? -7.552 38.038 9.254 1.00 15.42 292 TYR A CA 1
ATOM 2057 C C . TYR A 1 292 ? -7.119 36.750 9.972 1.00 16.01 292 TYR A C 1
ATOM 2058 O O . TYR A 1 292 ? -7.952 36.018 10.420 1.00 17.05 292 TYR A O 1
ATOM 2067 N N . LYS A 1 293 ? -5.802 36.522 10.019 1.00 15.92 293 LYS A N 1
ATOM 2068 C CA . LYS A 1 293 ? -5.090 35.559 10.864 1.00 16.12 293 LYS A CA 1
ATOM 2069 C C . LYS A 1 293 ? -4.592 36.353 12.091 1.00 15.02 293 LYS A C 1
ATOM 2070 O O . LYS A 1 293 ? -4.186 37.449 11.942 1.00 15.60 293 LYS A O 1
ATOM 2076 N N . VAL A 1 294 ? -4.662 35.811 13.274 1.00 13.50 294 VAL A N 1
ATOM 2077 C CA . VAL A 1 294 ? -4.187 36.515 14.468 1.00 12.67 294 VAL A CA 1
ATOM 2078 C C . VAL A 1 294 ? -2.974 35.811 15.047 1.00 11.63 294 VAL A C 1
ATOM 2079 O O . VAL A 1 294 ? -3.084 34.685 15.487 1.00 12.24 294 VAL A O 1
ATOM 2083 N N . LEU A 1 295 ? -1.825 36.469 14.974 1.00 10.02 295 LEU A N 1
ATOM 2084 C CA . LEU A 1 295 ? -0.574 35.911 15.466 1.00 9.31 295 LEU A CA 1
ATOM 2085 C C . LEU A 1 295 ? -0.404 36.267 16.930 1.00 8.79 295 LEU A C 1
ATOM 2086 O O . LEU A 1 295 ? -0.998 37.184 17.360 1.00 10.20 295 LEU A O 1
ATOM 2091 N N . GLY A 1 296 ? 0.435 35.540 17.645 1.00 8.09 296 GLY A N 1
ATOM 2092 C CA . GLY A 1 296 ? 0.658 35.753 19.088 1.00 8.42 296 GLY A CA 1
ATOM 2093 C C . GLY A 1 296 ? 2.099 35.499 19.479 1.00 8.77 296 GLY A C 1
ATOM 2094 O O . GLY A 1 296 ? 2.830 34.838 18.807 1.00 8.68 296 GLY A O 1
ATOM 2095 N N . GLN A 1 297 ? 2.470 36.062 20.620 1.00 9.07 297 GLN A N 1
ATOM 2096 C CA . GLN A 1 297 ? 3.745 35.760 21.238 1.00 9.24 297 GLN A CA 1
ATOM 2097 C C . GLN A 1 297 ? 3.693 36.130 22.728 1.00 9.30 297 GLN A C 1
ATOM 2098 O O . GLN A 1 297 ? 2.915 36.936 23.152 1.00 10.22 297 GLN A O 1
ATOM 2104 N N . GLN A 1 298 ? 4.558 35.500 23.500 1.00 9.87 298 GLN A N 1
ATOM 2105 C CA . GLN A 1 298 ? 4.869 36.010 24.854 1.00 10.89 298 GLN A CA 1
ATOM 2106 C C . GLN A 1 298 ? 5.512 37.366 24.738 1.00 10.87 298 GLN A C 1
ATOM 2107 O O . GLN A 1 298 ? 6.436 37.529 24.027 1.00 12.18 298 GLN A O 1
ATOM 2113 N N . ALA A 1 299 ? 4.930 38.350 25.380 1.00 11.11 299 ALA A N 1
ATOM 2114 C CA . ALA A 1 299 ? 5.444 39.727 25.293 1.00 11.85 299 ALA A CA 1
ATOM 2115 C C . ALA A 1 299 ? 6.722 39.836 26.184 1.00 12.28 299 ALA A C 1
ATOM 2116 O O . ALA A 1 299 ? 6.771 39.383 27.288 1.00 13.16 299 ALA A O 1
ATOM 2118 N N . MET A 1 300 ? 7.712 40.470 25.643 1.00 13.18 300 MET A N 1
ATOM 2119 C CA . MET A 1 300 ? 8.874 40.753 26.468 1.00 12.98 300 MET A CA 1
ATOM 2120 C C . MET A 1 300 ? 8.540 42.107 27.127 1.00 11.71 300 MET A C 1
ATOM 2121 O O . MET A 1 300 ? 8.818 43.143 26.588 1.00 12.46 300 MET A O 1
ATOM 2126 N N . TYR A 1 301 ? 7.756 42.010 28.207 1.00 10.34 301 TYR A N 1
ATOM 2127 C CA . TYR A 1 301 ? 6.977 43.167 28.741 1.00 9.16 301 TYR A CA 1
ATOM 2128 C C . TYR A 1 301 ? 6.779 43.067 30.236 1.00 8.69 301 TYR A C 1
ATOM 2129 O O . TYR A 1 301 ? 6.593 42.010 30.771 1.00 9.16 301 TYR A O 1
ATOM 2138 N N . ILE A 1 302 ? 6.741 44.247 30.854 1.00 8.07 302 ILE A N 1
ATOM 2139 C CA . ILE A 1 302 ? 6.269 44.384 32.232 1.00 8.83 302 ILE A CA 1
ATOM 2140 C C . ILE A 1 302 ? 5.599 45.723 32.340 1.00 8.28 302 ILE A C 1
ATOM 2141 O O . ILE A 1 302 ? 6.054 46.737 31.810 1.00 9.20 302 ILE A O 1
ATOM 2146 N N . SER A 1 303 ? 4.483 45.723 33.049 1.00 8.10 303 SER A N 1
ATOM 2147 C CA . SER A 1 303 ? 3.906 46.965 33.604 1.00 7.51 303 SER A CA 1
ATOM 2148 C C . SER A 1 303 ? 4.060 46.984 35.136 1.00 7.20 303 SER A C 1
ATOM 2149 O O . SER A 1 303 ? 4.070 45.985 35.741 1.00 7.15 303 SER A O 1
ATOM 2152 N N . LEU A 1 304 ? 4.149 48.188 35.669 1.00 6.97 304 LEU A N 1
ATOM 2153 C CA . LEU A 1 304 ? 4.464 48.388 37.075 1.00 6.87 304 LEU A CA 1
ATOM 2154 C C . LEU A 1 304 ? 4.027 49.755 37.528 1.00 6.31 304 LEU A C 1
ATOM 2155 O O . LEU A 1 304 ? 3.933 50.661 36.796 1.00 6.91 304 LEU A O 1
ATOM 2160 N N . MET A 1 305 ? 3.706 49.796 38.800 1.00 6.72 305 MET A N 1
ATOM 2161 C CA . MET A 1 305 ? 3.362 51.030 39.445 1.00 6.34 305 MET A CA 1
ATOM 2162 C C . MET A 1 305 ? 4.612 51.613 40.161 1.00 6.43 305 MET A C 1
ATOM 2163 O O . MET A 1 305 ? 5.280 50.965 40.915 1.00 7.20 305 MET A O 1
ATOM 2168 N N . TYR A 1 306 ? 4.891 52.876 39.894 1.00 6.02 306 TYR A N 1
ATOM 2169 C CA . TYR A 1 306 ? 6.024 53.614 40.455 1.00 6.46 306 TYR A CA 1
ATOM 2170 C C . TYR A 1 306 ? 5.592 54.562 41.554 1.00 6.11 306 TYR A C 1
ATOM 2171 O O . TYR A 1 306 ? 4.561 55.196 41.442 1.00 6.83 306 TYR A O 1
ATOM 2180 N N . TYR A 1 307 ? 6.458 54.703 42.551 1.00 5.88 307 TYR A N 1
ATOM 2181 C CA . TYR A 1 307 ? 6.332 55.750 43.592 1.00 5.77 307 TYR A CA 1
ATOM 2182 C C . TYR A 1 307 ? 7.461 56.782 43.404 1.00 5.46 307 TYR A C 1
ATOM 2183 O O . TYR A 1 307 ? 8.597 56.416 43.218 1.00 6.28 307 TYR A O 1
ATOM 2192 N N . ASN A 1 308 ? 7.124 58.050 43.577 1.00 5.62 308 ASN A N 1
ATOM 2193 C CA . ASN A 1 308 ? 8.099 59.121 43.393 1.00 6.12 308 ASN A CA 1
ATOM 2194 C C . ASN A 1 308 ? 8.794 59.371 44.731 1.00 5.72 308 ASN A C 1
ATOM 2195 O O . ASN A 1 308 ? 8.211 59.878 45.660 1.00 6.41 308 ASN A O 1
ATOM 2200 N N . LEU A 1 309 ? 10.079 59.017 44.786 1.00 5.92 309 LEU A N 1
ATOM 2201 C CA . LEU A 1 309 ? 10.839 59.006 46.042 1.00 6.64 309 LEU A CA 1
ATOM 2202 C C . LEU A 1 309 ? 12.095 59.864 46.034 1.00 6.77 309 LEU A C 1
ATOM 2203 O O . LEU A 1 309 ? 12.815 59.858 46.951 1.00 6.87 309 LEU A O 1
ATOM 2208 N N . GLY A 1 310 ? 12.342 60.573 44.956 1.00 6.67 310 GLY A N 1
ATOM 2209 C CA . GLY A 1 310 ? 13.547 61.384 44.889 1.00 6.75 310 GLY A CA 1
ATOM 2210 C C . GLY A 1 310 ? 13.644 62.241 43.638 1.00 6.71 310 GLY A C 1
ATOM 2211 O O . GLY A 1 310 ? 12.685 62.616 43.066 1.00 8.26 310 GLY A O 1
ATOM 2212 N N . HIS A 1 311 ? 14.885 62.561 43.285 1.00 6.68 311 HIS A N 1
ATOM 2213 C CA . HIS A 1 311 ? 15.214 63.339 42.083 1.00 6.88 311 HIS A CA 1
ATOM 2214 C C . HIS A 1 311 ? 16.464 62.743 41.392 1.00 6.88 311 HIS A C 1
ATOM 2215 O O . HIS A 1 311 ? 17.158 61.941 41.976 1.00 7.39 311 HIS A O 1
ATOM 2222 N N . TYR A 1 312 ? 16.726 63.186 40.160 1.00 7.01 312 TYR A N 1
ATOM 2223 C CA . TYR A 1 312 ? 17.932 62.798 39.397 1.00 7.38 312 TYR A CA 1
ATOM 2224 C C . TYR A 1 312 ? 18.890 63.983 39.322 1.00 7.71 312 TYR A C 1
ATOM 2225 O O . TYR A 1 312 ? 18.518 65.055 38.902 1.00 8.21 312 TYR A O 1
ATOM 2234 N N . ASP A 1 313 ? 20.096 63.749 39.786 1.00 7.64 313 ASP A N 1
ATOM 2235 C CA . ASP A 1 313 ? 21.211 64.699 39.778 1.00 8.43 313 ASP A CA 1
ATOM 2236 C C . ASP A 1 313 ? 21.986 64.450 38.487 1.00 8.96 313 ASP A C 1
ATOM 2237 O O . ASP A 1 313 ? 22.678 63.511 38.357 1.00 8.89 313 ASP A O 1
ATOM 2242 N N . ALA A 1 314 ? 21.774 65.350 37.528 1.00 9.69 314 ALA A N 1
ATOM 2243 C CA . ALA A 1 314 ? 22.386 65.243 36.203 1.00 10.07 314 ALA A CA 1
ATOM 2244 C C . ALA A 1 314 ? 23.893 65.495 36.239 1.00 9.83 314 ALA A C 1
ATOM 2245 O O . ALA A 1 314 ? 24.614 64.832 35.582 1.00 10.78 314 ALA A O 1
ATOM 2247 N N . LYS A 1 315 ? 24.321 66.391 37.084 1.00 10.08 315 LYS A N 1
ATOM 2248 C CA . LYS A 1 315 ? 25.756 66.730 37.155 1.00 9.99 315 LYS A CA 1
ATOM 2249 C C . LYS A 1 315 ? 26.572 65.480 37.526 1.00 9.38 315 LYS A C 1
ATOM 2250 O O . LYS A 1 315 ? 27.545 65.171 36.930 1.00 10.08 315 LYS A O 1
ATOM 2256 N N . ASN A 1 316 ? 26.084 64.740 38.506 1.00 8.79 316 ASN A N 1
ATOM 2257 C CA . ASN A 1 316 ? 26.767 63.549 38.992 1.00 8.79 316 ASN A CA 1
ATOM 2258 C C . ASN A 1 316 ? 26.187 62.245 38.488 1.00 7.88 316 ASN A C 1
ATOM 2259 O O . ASN A 1 316 ? 26.618 61.217 38.895 1.00 8.62 316 ASN A O 1
ATOM 2264 N N . SER A 1 317 ? 25.197 62.341 37.617 1.00 7.28 317 SER A N 1
ATOM 2265 C CA . SER A 1 317 ? 24.500 61.169 37.026 1.00 7.81 317 SER A CA 1
ATOM 2266 C C . SER A 1 317 ? 24.121 60.138 38.065 1.00 7.84 317 SER A C 1
ATOM 2267 O O . SER A 1 317 ? 24.532 59.034 38.032 1.00 8.67 317 SER A O 1
ATOM 2270 N N . ILE A 1 318 ? 23.290 60.572 38.981 1.00 7.17 318 ILE A N 1
ATOM 2271 C CA . ILE A 1 318 ? 22.865 59.745 40.130 1.00 7.50 318 ILE A CA 1
ATOM 2272 C C . ILE A 1 318 ? 21.441 60.086 40.625 1.00 6.62 318 ILE A C 1
ATOM 2273 O O . ILE A 1 318 ? 21.077 61.224 40.799 1.00 7.36 318 ILE A O 1
ATOM 2278 N N . ASN A 1 319 ? 20.695 59.019 40.876 1.00 6.15 319 ASN A N 1
ATOM 2279 C CA . ASN A 1 319 ? 19.409 59.121 41.578 1.00 6.13 319 ASN A CA 1
ATOM 2280 C C . ASN A 1 319 ? 19.655 59.376 43.059 1.00 6.61 319 ASN A C 1
ATOM 2281 O O . ASN A 1 319 ? 20.508 58.812 43.660 1.00 7.06 319 ASN A O 1
ATOM 2286 N N . VAL A 1 320 ? 18.894 60.325 43.548 1.00 6.57 320 VAL A N 1
ATOM 2287 C CA . VAL A 1 320 ? 18.971 60.754 44.934 1.00 6.50 320 VAL A CA 1
ATOM 2288 C C . VAL A 1 320 ? 17.580 60.576 45.595 1.00 6.58 320 VAL A C 1
ATOM 2289 O O . VAL A 1 320 ? 16.646 61.234 45.261 1.00 6.77 320 VAL A O 1
ATOM 2293 N N . GLN A 1 321 ? 17.502 59.668 46.553 1.00 6.13 321 GLN A N 1
ATOM 2294 C CA . GLN A 1 321 ? 16.214 59.267 47.146 1.00 7.28 321 GLN A CA 1
ATOM 2295 C C . GLN A 1 321 ? 15.871 60.170 48.364 1.00 8.04 321 GLN A C 1
ATOM 2296 O O . GLN A 1 321 ? 15.875 59.729 49.455 1.00 10.62 321 GLN A O 1
ATOM 2302 N N . ASP A 1 322 ? 15.591 61.428 48.093 1.00 8.50 322 ASP A N 1
ATOM 2303 C CA . ASP A 1 322 ? 15.463 62.474 49.138 1.00 9.39 322 ASP A CA 1
ATOM 2304 C C . ASP A 1 322 ? 14.100 63.178 49.138 1.00 9.69 322 ASP A C 1
ATOM 2305 O O . ASP A 1 322 ? 13.960 64.205 49.748 1.00 10.50 322 ASP A O 1
ATOM 2310 N N . ARG A 1 323 ? 13.119 62.644 48.451 1.00 8.98 323 ARG A N 1
ATOM 2311 C CA . ARG A 1 323 ? 11.820 63.319 48.411 1.00 9.29 323 ARG A CA 1
ATOM 2312 C C . ARG A 1 323 ? 11.061 63.108 49.709 1.00 9.82 323 ARG A C 1
ATOM 2313 O O . ARG A 1 323 ? 10.935 62.041 50.178 1.00 9.59 323 ARG A O 1
ATOM 2321 N N . LYS A 1 324 ? 10.487 64.202 50.217 1.00 10.23 324 LYS A N 1
ATOM 2322 C CA . LYS A 1 324 ? 9.679 64.143 51.439 1.00 11.59 324 LYS A CA 1
ATOM 2323 C C . LYS A 1 324 ? 8.256 63.784 51.054 1.00 10.84 324 LYS A C 1
ATOM 2324 O O . LYS A 1 324 ? 7.654 64.469 50.327 1.00 12.22 324 LYS A O 1
ATOM 2330 N N . THR A 1 325 ? 7.777 62.643 51.525 1.00 9.92 325 THR A N 1
ATOM 2331 C CA . THR A 1 325 ? 6.460 62.142 51.132 1.00 9.76 325 THR A CA 1
ATOM 2332 C C . THR A 1 325 ? 6.014 60.994 52.086 1.00 9.64 325 THR A C 1
ATOM 2333 O O . THR A 1 325 ? 6.833 60.286 52.543 1.00 10.39 325 THR A O 1
ATOM 2337 N N . PRO A 1 326 ? 4.707 60.806 52.289 1.00 10.07 326 PRO A N 1
ATOM 2338 C CA . PRO A 1 326 ? 4.253 59.623 53.026 1.00 9.96 326 PRO A CA 1
ATOM 2339 C C . PRO A 1 326 ? 4.784 58.297 52.435 1.00 9.41 326 PRO A C 1
ATOM 2340 O O . PRO A 1 326 ? 4.911 57.322 53.108 1.00 9.79 326 PRO A O 1
ATOM 2344 N N . LEU A 1 327 ? 5.078 58.327 51.131 1.00 8.57 327 LEU A N 1
ATOM 2345 C CA . LEU A 1 327 ? 5.639 57.150 50.450 1.00 8.45 327 LEU A CA 1
ATOM 2346 C C . LEU A 1 327 ? 7.035 56.757 50.886 1.00 8.85 327 LEU A C 1
ATOM 2347 O O . LEU A 1 327 ? 7.487 55.743 50.510 1.00 8.74 327 LEU A O 1
ATOM 2352 N N . GLN A 1 328 ? 7.684 57.591 51.705 1.00 10.19 328 GLN A N 1
ATOM 2353 C CA . GLN A 1 328 ? 8.915 57.207 52.392 1.00 11.03 328 GLN A CA 1
ATOM 2354 C C . GLN A 1 328 ? 8.647 56.061 53.362 1.00 10.83 328 GLN A C 1
ATOM 2355 O O . GLN A 1 328 ? 9.544 55.423 53.718 1.00 11.29 328 GLN A O 1
ATOM 2361 N N . ASP A 1 329 ? 7.415 55.909 53.818 1.00 10.61 329 ASP A N 1
ATOM 2362 C CA . ASP A 1 329 ? 7.041 54.836 54.794 1.00 10.59 329 ASP A CA 1
ATOM 2363 C C . ASP A 1 329 ? 6.829 53.532 54.000 1.00 10.09 329 ASP A C 1
ATOM 2364 O O . ASP A 1 329 ? 5.902 53.423 53.236 1.00 10.04 329 ASP A O 1
ATOM 2369 N N . GLN A 1 330 ? 7.710 52.567 54.226 1.00 9.71 330 GLN A N 1
ATOM 2370 C CA . GLN A 1 330 ? 7.580 51.245 53.622 1.00 9.42 330 GLN A CA 1
ATOM 2371 C C . GLN A 1 330 ? 6.179 50.617 53.762 1.00 9.15 330 GLN A C 1
ATOM 2372 O O . GLN A 1 330 ? 5.681 50.074 52.868 1.00 9.06 330 GLN A O 1
ATOM 2378 N N . ASN A 1 331 ? 5.565 50.729 54.925 1.00 9.00 331 ASN A N 1
ATOM 2379 C CA . ASN A 1 331 ? 4.194 50.193 55.121 1.00 9.57 331 ASN A CA 1
ATOM 2380 C C . ASN A 1 331 ? 3.175 50.814 54.183 1.00 8.73 331 ASN A C 1
ATOM 2381 O O . ASN A 1 331 ? 2.285 50.176 53.777 1.00 8.88 331 ASN A O 1
ATOM 2386 N N . VAL A 1 332 ? 3.317 52.125 53.946 1.00 8.10 332 VAL A N 1
ATOM 2387 C CA . VAL A 1 332 ? 2.432 52.821 52.985 1.00 7.60 332 VAL A CA 1
ATOM 2388 C C . VAL A 1 332 ? 2.564 52.280 51.538 1.00 7.43 332 VAL A C 1
ATOM 2389 O O . VAL A 1 332 ? 1.639 52.016 50.900 1.00 7.58 332 VAL A O 1
ATOM 2393 N N . ARG A 1 333 ? 3.806 52.157 51.112 1.00 6.89 333 ARG A N 1
ATOM 2394 C CA . ARG A 1 333 ? 4.108 51.603 49.753 1.00 6.76 333 ARG A CA 1
ATOM 2395 C C . ARG A 1 333 ? 3.507 50.211 49.571 1.00 6.62 333 ARG A C 1
ATOM 2396 O O . ARG A 1 333 ? 2.906 49.927 48.619 1.00 6.98 333 ARG A O 1
ATOM 2404 N N . GLN A 1 334 ? 3.703 49.367 50.580 1.00 6.89 334 GLN A N 1
ATOM 2405 C CA . GLN A 1 334 ? 3.188 48.003 50.538 1.00 7.30 334 GLN A CA 1
ATOM 2406 C C . GLN A 1 334 ? 1.647 47.983 50.560 1.00 7.20 334 GLN A C 1
ATOM 2407 O O . GLN A 1 334 ? 1.032 47.299 49.789 1.00 7.62 334 GLN A O 1
ATOM 2413 N N . ALA A 1 335 ? 1.070 48.821 51.427 1.00 7.00 335 ALA A N 1
ATOM 2414 C CA . ALA A 1 335 ? -0.402 48.861 51.600 1.00 7.07 335 ALA A CA 1
ATOM 2415 C C . ALA A 1 335 ? -1.096 49.259 50.273 1.00 7.40 335 ALA A C 1
ATOM 2416 O O . ALA A 1 335 ? -2.053 48.691 49.877 1.00 7.87 335 ALA A O 1
ATOM 2418 N N . ILE A 1 336 ? -0.524 50.265 49.625 1.00 7.51 336 ILE A N 1
ATOM 2419 C CA . ILE A 1 336 ? -1.101 50.789 48.376 1.00 7.89 336 ILE A CA 1
ATOM 2420 C C . ILE A 1 336 ? -1.044 49.689 47.273 1.00 7.77 336 ILE A C 1
ATOM 2421 O O . ILE A 1 336 ? -1.907 49.552 46.499 1.00 7.36 336 ILE A O 1
ATOM 2426 N N . GLY A 1 337 ? 0.023 48.884 47.303 1.00 7.60 337 GLY A N 1
ATOM 2427 C CA . GLY A 1 337 ? 0.129 47.699 46.430 1.00 7.58 337 GLY A CA 1
ATOM 2428 C C . GLY A 1 337 ? -0.912 46.603 46.739 1.00 8.07 337 GLY A C 1
ATOM 2429 O O . GLY A 1 337 ? -1.561 46.144 45.888 1.00 8.31 337 GLY A O 1
ATOM 2430 N N . TYR A 1 338 ? -1.068 46.300 48.031 1.00 7.64 338 TYR A N 1
ATOM 2431 C CA . TYR A 1 338 ? -2.051 45.247 48.424 1.00 8.06 338 TYR A CA 1
ATOM 2432 C C . TYR A 1 338 ? -3.511 45.639 48.154 1.00 7.41 338 TYR A C 1
ATOM 2433 O O . TYR A 1 338 ? -4.342 44.802 48.026 1.00 8.49 338 TYR A O 1
ATOM 2442 N N . ALA A 1 339 ? -3.777 46.923 48.112 1.00 7.38 339 ALA A N 1
ATOM 2443 C CA . ALA A 1 339 ? -5.194 47.411 47.959 1.00 7.76 339 ALA A CA 1
ATOM 2444 C C . ALA A 1 339 ? -5.692 47.305 46.501 1.00 7.43 339 ALA A C 1
ATOM 2445 O O . ALA A 1 339 ? -6.842 47.288 46.254 1.00 8.30 339 ALA A O 1
ATOM 2447 N N . ARG A 1 340 ? -4.788 47.285 45.517 1.00 7.46 340 ARG A N 1
ATOM 2448 C CA . ARG A 1 340 ? -5.262 47.169 44.120 1.00 7.55 340 ARG A CA 1
ATOM 2449 C C . ARG A 1 340 ? -5.881 45.780 43.863 1.00 7.67 340 ARG A C 1
ATOM 2450 O O . ARG A 1 340 ? -5.549 44.818 44.473 1.00 8.35 340 ARG A O 1
ATOM 2458 N N . ASN A 1 341 ? -6.823 45.790 42.910 1.00 8.31 341 ASN A N 1
ATOM 2459 C CA . ASN A 1 341 ? -7.472 44.596 42.430 1.00 8.11 341 ASN A CA 1
ATOM 2460 C C . ASN A 1 341 ? -7.106 44.278 40.971 1.00 8.04 341 ASN A C 1
ATOM 2461 O O . ASN A 1 341 ? -7.936 44.238 40.116 1.00 8.25 341 ASN A O 1
ATOM 2466 N N . VAL A 1 342 ? -5.822 44.006 40.756 1.00 7.78 342 VAL A N 1
ATOM 2467 C CA . VAL A 1 342 ? -5.315 43.850 39.397 1.00 7.85 342 VAL A CA 1
ATOM 2468 C C . VAL A 1 342 ? -5.943 42.609 38.718 1.00 8.19 342 VAL A C 1
ATOM 2469 O O . VAL A 1 342 ? -6.256 42.655 37.581 1.00 7.34 342 VAL A O 1
ATOM 2473 N N . ALA A 1 343 ? -6.111 41.515 39.451 1.00 8.05 343 ALA A N 1
ATOM 2474 C CA . ALA A 1 343 ? -6.729 40.305 38.893 1.00 8.43 343 ALA A CA 1
ATOM 2475 C C . ALA A 1 343 ? -8.185 40.589 38.448 1.00 8.50 343 ALA A C 1
ATOM 2476 O O . ALA A 1 343 ? -8.560 40.210 37.372 1.00 8.58 343 ALA A O 1
ATOM 2478 N N . GLU A 1 344 ? -8.964 41.276 39.276 1.00 8.83 344 GLU A N 1
ATOM 2479 C CA . GLU A 1 344 ? -10.322 41.635 38.874 1.00 9.60 344 GLU A CA 1
ATOM 2480 C C . GLU A 1 344 ? -10.334 42.487 37.589 1.00 9.22 344 GLU A C 1
ATOM 2481 O O . GLU A 1 344 ? -11.111 42.267 36.725 1.00 9.21 344 GLU A O 1
ATOM 2487 N N . VAL A 1 345 ? -9.435 43.463 37.480 1.00 8.40 345 VAL A N 1
ATOM 2488 C CA . VAL A 1 345 ? -9.322 44.314 36.285 1.00 8.72 345 VAL A CA 1
ATOM 2489 C C . VAL A 1 345 ? -8.950 43.461 35.080 1.00 8.25 345 VAL A C 1
ATOM 2490 O O . VAL A 1 345 ? -9.559 43.555 34.071 1.00 8.56 345 VAL A O 1
ATOM 2494 N N . ASP A 1 346 ? -7.948 42.597 35.230 1.00 7.97 346 ASP A N 1
ATOM 2495 C CA . ASP A 1 346 ? -7.500 41.746 34.109 1.00 8.58 346 ASP A CA 1
ATOM 2496 C C . ASP A 1 346 ? -8.606 40.768 33.637 1.00 8.91 346 ASP A C 1
ATOM 2497 O O . ASP A 1 346 ? -8.802 40.592 32.504 1.00 9.37 346 ASP A O 1
ATOM 2502 N N . ASN A 1 347 ? -9.326 40.212 34.597 1.00 9.78 347 ASN A N 1
ATOM 2503 C CA . ASN A 1 347 ? -10.467 39.297 34.306 1.00 10.08 347 ASN A CA 1
ATOM 2504 C C . ASN A 1 347 ? -11.564 40.037 33.536 1.00 10.32 347 ASN A C 1
ATOM 2505 O O . ASN A 1 347 ? -12.095 39.520 32.613 1.00 10.66 347 ASN A O 1
ATOM 2510 N N . LYS A 1 348 ? -11.854 41.259 33.932 1.00 10.22 348 LYS A N 1
ATOM 2511 C CA . LYS A 1 348 ? -12.937 42.039 33.327 1.00 10.47 348 LYS A CA 1
ATOM 2512 C C . LYS A 1 348 ? -12.617 42.548 31.926 1.00 10.62 348 LYS A C 1
ATOM 2513 O O . LYS A 1 348 ? -13.477 42.595 31.104 1.00 11.77 348 LYS A O 1
ATOM 2519 N N . PHE A 1 349 ? -11.374 42.953 31.700 1.00 10.22 349 PHE A N 1
ATOM 2520 C CA . PHE A 1 349 ? -11.042 43.722 30.494 1.00 10.14 349 PHE A CA 1
ATOM 2521 C C . PHE A 1 349 ? -10.053 43.091 29.529 1.00 10.07 349 PHE A C 1
ATOM 2522 O O . PHE A 1 349 ? -10.056 43.467 28.409 1.00 10.18 349 PHE A O 1
ATOM 2530 N N . SER A 1 350 ? -9.167 42.204 29.973 1.00 9.41 350 SER A N 1
ATOM 2531 C CA . SER A 1 350 ? -7.970 41.846 29.150 1.00 9.55 350 SER A CA 1
ATOM 2532 C C . SER A 1 350 ? -8.161 40.652 28.191 1.00 10.13 350 SER A C 1
ATOM 2533 O O . SER A 1 350 ? -7.249 40.270 27.525 1.00 9.65 350 SER A O 1
ATOM 2536 N N . ASN A 1 351 ? -9.344 40.037 28.189 1.00 10.63 351 ASN A N 1
ATOM 2537 C CA . ASN A 1 351 ? -9.600 38.885 27.286 1.00 11.91 351 ASN A CA 1
ATOM 2538 C C . ASN A 1 351 ? -8.572 37.774 27.417 1.00 12.20 351 ASN A C 1
ATOM 2539 O O . ASN A 1 351 ? -8.206 37.159 26.477 1.00 12.12 351 ASN A O 1
ATOM 2544 N N . GLY A 1 352 ? -8.118 37.564 28.650 1.00 11.79 352 GLY A N 1
ATOM 2545 C CA . GLY A 1 352 ? -7.152 36.515 28.932 1.00 12.52 352 GLY A CA 1
ATOM 2546 C C . GLY A 1 352 ? -5.691 36.817 28.592 1.00 12.53 352 GLY A C 1
ATOM 2547 O O . GLY A 1 352 ? -4.867 35.989 28.852 1.00 14.34 352 GLY A O 1
ATOM 2548 N N . LEU A 1 353 ? -5.379 38.003 28.068 1.00 11.59 353 LEU A N 1
ATOM 2549 C CA . LEU A 1 353 ? -4.031 38.279 27.603 1.00 11.60 353 LEU A CA 1
ATOM 2550 C C . LEU A 1 353 ? -3.107 38.807 28.684 1.00 11.29 353 LEU A C 1
ATOM 2551 O O . LEU A 1 353 ? -1.947 38.638 28.551 1.00 11.18 353 LEU A O 1
ATOM 2556 N N . SER A 1 354 ? -3.667 39.392 29.729 1.00 10.79 354 SER A N 1
ATOM 2557 C CA . SER A 1 354 ? -2.859 39.966 30.836 1.00 11.18 354 SER A CA 1
ATOM 2558 C C . SER A 1 354 ? -2.974 39.089 32.065 1.00 11.21 354 SER A C 1
ATOM 2559 O O . SER A 1 354 ? -4.057 38.731 32.460 1.00 12.74 354 SER A O 1
ATOM 2562 N N . THR A 1 355 ? -1.860 38.821 32.684 1.00 9.99 355 THR A N 1
ATOM 2563 C CA . THR A 1 355 ? -1.777 38.029 33.891 1.00 10.66 355 THR A CA 1
ATOM 2564 C C . THR A 1 355 ? -1.127 38.886 34.997 1.00 9.57 355 THR A C 1
ATOM 2565 O O . THR A 1 355 ? -0.069 39.385 34.806 1.00 8.92 355 THR A O 1
ATOM 2569 N N . PRO A 1 356 ? -1.765 38.990 36.148 1.00 8.30 356 PRO A N 1
ATOM 2570 C CA . PRO A 1 356 ? -1.170 39.777 37.246 1.00 8.16 356 PRO A CA 1
ATOM 2571 C C . PRO A 1 356 ? 0.247 39.261 37.543 1.00 8.21 356 PRO A C 1
ATOM 2572 O O . PRO A 1 356 ? 0.426 38.065 37.730 1.00 8.85 356 PRO A O 1
ATOM 2576 N N . ALA A 1 357 ? 1.200 40.167 37.545 1.00 7.85 357 ALA A N 1
ATOM 2577 C CA . ALA A 1 357 ? 2.599 39.812 37.753 1.00 7.95 357 ALA A CA 1
ATOM 2578 C C . ALA A 1 357 ? 2.910 39.585 39.235 1.00 8.27 357 ALA A C 1
ATOM 2579 O O . ALA A 1 357 ? 2.461 40.271 40.054 1.00 8.41 357 ALA A O 1
ATOM 2581 N N . ASN A 1 358 ? 3.722 38.570 39.495 1.00 7.94 358 ASN A N 1
ATOM 2582 C CA . ASN A 1 358 ? 4.249 38.292 40.841 1.00 7.97 358 ASN A CA 1
ATOM 2583 C C . ASN A 1 358 ? 5.593 38.981 41.130 1.00 7.73 358 ASN A C 1
ATOM 2584 O O . ASN A 1 358 ? 6.011 39.036 42.234 1.00 8.44 358 ASN A O 1
ATOM 2589 N N . SER A 1 359 ? 6.215 39.446 40.071 1.00 7.98 359 SER A N 1
ATOM 2590 C CA . SER A 1 359 ? 7.579 40.035 40.112 1.00 8.96 359 SER A CA 1
ATOM 2591 C C . SER A 1 359 ? 7.850 40.821 38.826 1.00 8.82 359 SER A C 1
ATOM 2592 O O . SER A 1 359 ? 7.042 40.897 37.984 1.00 8.48 359 SER A O 1
ATOM 2595 N N . LEU A 1 360 ? 9.032 41.421 38.768 1.00 9.73 360 LEU A N 1
ATOM 2596 C CA . LEU A 1 360 ? 9.448 42.218 37.617 1.00 9.76 360 LEU A CA 1
ATOM 2597 C C . LEU A 1 360 ? 10.079 41.444 36.451 1.00 9.42 360 LEU A C 1
ATOM 2598 O O . LEU A 1 360 ? 10.297 41.978 35.432 1.00 9.15 360 LEU A O 1
ATOM 2603 N N . ILE A 1 361 ? 10.298 40.169 36.644 1.00 9.30 361 ILE A N 1
ATOM 2604 C CA . ILE A 1 361 ? 10.925 39.332 35.589 1.00 9.86 361 ILE A CA 1
ATOM 2605 C C . ILE A 1 361 ? 9.847 38.502 34.855 1.00 9.72 361 ILE A C 1
ATOM 2606 O O . ILE A 1 361 ? 9.247 37.648 35.451 1.00 10.40 361 ILE A O 1
ATOM 2611 N N . PRO A 1 362 ? 9.635 38.735 33.589 1.00 9.31 362 PRO A N 1
ATOM 2612 C CA . PRO A 1 362 ? 8.486 38.115 32.925 1.00 9.05 362 PRO A CA 1
ATOM 2613 C C . PRO A 1 362 ? 8.738 36.659 32.462 1.00 8.77 362 PRO A C 1
ATOM 2614 O O . PRO A 1 362 ? 9.830 36.259 32.376 1.00 8.90 362 PRO A O 1
ATOM 2618 N N . PRO A 1 363 ? 7.666 35.961 32.148 1.00 9.66 363 PRO A N 1
ATOM 2619 C CA . PRO A 1 363 ? 7.722 34.514 31.808 1.00 10.28 363 PRO A CA 1
ATOM 2620 C C . PRO A 1 363 ? 8.586 34.162 30.626 1.00 10.36 363 PRO A C 1
ATOM 2621 O O . PRO A 1 363 ? 9.114 33.114 30.611 1.00 10.47 363 PRO A O 1
ATOM 2625 N N . ILE A 1 364 ? 8.721 35.050 29.661 1.00 10.06 364 ILE A N 1
ATOM 2626 C CA . ILE A 1 364 ? 9.622 34.774 28.532 1.00 10.82 364 ILE A CA 1
ATOM 2627 C C . ILE A 1 364 ? 11.053 34.390 28.985 1.00 10.66 364 ILE A C 1
ATOM 2628 O O . ILE A 1 364 ? 11.694 33.613 28.372 1.00 12.05 364 ILE A O 1
ATOM 2633 N N . PHE A 1 365 ? 11.501 34.952 30.109 1.00 10.34 365 PHE A N 1
ATOM 2634 C CA . PHE A 1 365 ? 12.794 34.626 30.723 1.00 10.64 365 PHE A CA 1
ATOM 2635 C C . PHE A 1 365 ? 12.642 33.477 31.735 1.00 11.64 365 PHE A C 1
ATOM 2636 O O . PHE A 1 365 ? 12.808 33.606 32.875 1.00 11.29 365 PHE A O 1
ATOM 2644 N N . LYS A 1 366 ? 12.275 32.333 31.193 1.00 13.58 366 LYS A N 1
ATOM 2645 C CA . LYS A 1 366 ? 11.763 31.218 31.976 1.00 15.68 366 LYS A CA 1
ATOM 2646 C C . LYS A 1 366 ? 12.790 30.677 32.954 1.00 15.55 366 LYS A C 1
ATOM 2647 O O . LYS A 1 366 ? 12.421 30.237 33.999 1.00 16.48 366 LYS A O 1
ATOM 2653 N N . GLN A 1 367 ? 14.062 30.750 32.595 1.00 15.56 367 GLN A N 1
ATOM 2654 C CA . GLN A 1 367 ? 15.168 30.285 33.411 1.00 16.02 367 GLN A CA 1
ATOM 2655 C C . GLN A 1 367 ? 15.299 31.085 34.738 1.00 15.25 367 GLN A C 1
ATOM 2656 O O . GLN A 1 367 ? 15.904 30.633 35.652 1.00 14.68 367 GLN A O 1
ATOM 2662 N N . PHE A 1 368 ? 14.780 32.310 34.770 1.00 14.64 368 PHE A N 1
ATOM 2663 C CA . PHE A 1 368 ? 15.033 33.204 35.901 1.00 15.19 368 PHE A CA 1
ATOM 2664 C C . PHE A 1 368 ? 13.789 33.583 36.744 1.00 16.22 368 PHE A C 1
ATOM 2665 O O . PHE A 1 368 ? 13.908 34.317 37.678 1.00 15.66 368 PHE A O 1
ATOM 2673 N N . THR A 1 369 ? 12.632 32.977 36.441 1.00 17.82 369 THR A N 1
ATOM 2674 C CA . THR A 1 369 ? 11.365 33.126 37.215 1.00 18.96 369 THR A CA 1
ATOM 2675 C C . THR A 1 369 ? 11.200 32.014 38.236 1.00 20.17 369 THR A C 1
ATOM 2676 O O . THR A 1 369 ? 11.822 31.013 38.113 1.00 20.61 369 THR A O 1
ATOM 2680 N N . SER A 1 370 ? 10.346 32.237 39.248 1.00 21.03 370 SER A N 1
ATOM 2681 C CA . SER A 1 370 ? 10.093 31.234 40.297 1.00 22.03 370 SER A CA 1
ATOM 2682 C C . SER A 1 370 ? 8.676 31.401 40.827 1.00 22.89 370 SER A C 1
ATOM 2683 O O . SER A 1 370 ? 8.301 32.440 41.237 1.00 22.74 370 SER A O 1
ATOM 2686 N N . SER A 1 371 ? 7.922 30.305 40.862 1.00 24.06 371 SER A N 1
ATOM 2687 C CA . SER A 1 371 ? 6.619 30.292 41.500 1.00 24.62 371 SER A CA 1
ATOM 2688 C C . SER A 1 371 ? 6.732 30.486 43.021 1.00 24.08 371 SER A C 1
ATOM 2689 O O . SER A 1 371 ? 5.756 30.715 43.653 1.00 24.96 371 SER A O 1
ATOM 2692 N N . SER A 1 372 ? 7.897 30.344 43.579 1.00 22.84 372 SER A N 1
ATOM 2693 C CA . SER A 1 372 ? 8.151 30.748 44.888 1.00 21.75 372 SER A CA 1
ATOM 2694 C C . SER A 1 372 ? 7.783 32.233 45.093 1.00 19.64 372 SER A C 1
ATOM 2695 O O . SER A 1 372 ? 7.344 32.527 46.131 1.00 20.44 372 SER A O 1
ATOM 2698 N N . VAL A 1 373 ? 8.012 33.134 44.143 1.00 16.69 373 VAL A N 1
ATOM 2699 C CA . VAL A 1 373 ? 8.004 34.552 44.485 1.00 14.57 373 VAL A CA 1
ATOM 2700 C C . VAL A 1 373 ? 6.574 35.077 44.533 1.00 13.96 373 VAL A C 1
ATOM 2701 O O . VAL A 1 373 ? 5.814 34.926 43.612 1.00 13.07 373 VAL A O 1
ATOM 2705 N N . LYS A 1 374 ? 6.257 35.664 45.673 1.00 13.30 374 LYS A N 1
ATOM 2706 C CA . LYS A 1 374 ? 4.954 36.246 45.941 1.00 13.96 374 LYS A CA 1
ATOM 2707 C C . LYS A 1 374 ? 5.088 37.769 45.924 1.00 12.92 374 LYS A C 1
ATOM 2708 O O . LYS A 1 374 ? 5.951 38.348 46.515 1.00 13.86 374 LYS A O 1
ATOM 2714 N N . GLY A 1 375 ? 4.160 38.366 45.217 1.00 11.49 375 GLY A N 1
ATOM 2715 C CA . GLY A 1 375 ? 4.077 39.803 45.085 1.00 10.42 375 GLY A CA 1
ATOM 2716 C C . GLY A 1 375 ? 2.700 40.312 45.515 1.00 9.79 375 GLY A C 1
ATOM 2717 O O . GLY A 1 375 ? 2.180 39.905 46.513 1.00 10.65 375 GLY A O 1
ATOM 2718 N N . TYR A 1 376 ? 2.131 41.154 44.688 1.00 9.09 376 TYR A N 1
ATOM 2719 C CA . TYR A 1 376 ? 0.893 41.915 44.991 1.00 8.61 376 TYR A CA 1
ATOM 2720 C C . TYR A 1 376 ? -0.201 41.479 44.032 1.00 8.71 376 TYR A C 1
ATOM 2721 O O . TYR A 1 376 ? -1.159 42.180 43.823 1.00 9.75 376 TYR A O 1
ATOM 2730 N N . GLU A 1 377 ? -0.036 40.281 43.494 1.00 9.03 377 GLU A N 1
ATOM 2731 C CA . GLU A 1 377 ? -0.984 39.745 42.498 1.00 9.79 377 GLU A CA 1
ATOM 2732 C C . GLU A 1 377 ? -2.387 39.361 43.056 1.00 9.61 377 GLU A C 1
ATOM 2733 O O . GLU A 1 377 ? -3.289 39.137 42.313 1.00 10.55 377 GLU A O 1
ATOM 2739 N N . LYS A 1 378 ? -2.479 39.282 44.387 1.00 9.69 378 LYS A N 1
ATOM 2740 C CA . LYS A 1 378 ? -3.748 39.026 45.079 1.00 10.45 378 LYS A CA 1
ATOM 2741 C C . LYS A 1 378 ? -4.100 40.224 45.952 1.00 10.26 378 LYS A C 1
ATOM 2742 O O . LYS A 1 378 ? -3.331 40.648 46.737 1.00 10.65 378 LYS A O 1
ATOM 2748 N N . GLN A 1 379 ? -5.305 40.755 45.755 1.00 9.58 379 GLN A N 1
ATOM 2749 C CA . GLN A 1 379 ? -5.767 41.873 46.575 1.00 9.52 379 GLN A CA 1
ATOM 2750 C C . GLN A 1 379 ? -5.822 41.428 48.052 1.00 9.48 379 GLN A C 1
ATOM 2751 O O . GLN A 1 379 ? -6.239 40.347 48.326 1.00 10.59 379 GLN A O 1
ATOM 2757 N N . ASP A 1 380 ? -5.353 42.276 48.945 1.00 9.87 380 ASP A N 1
ATOM 2758 C CA . ASP A 1 380 ? -5.453 42.002 50.399 1.00 9.97 380 ASP A CA 1
ATOM 2759 C C . ASP A 1 380 ? -5.723 43.324 51.128 1.00 9.67 380 ASP A C 1
ATOM 2760 O O . ASP A 1 380 ? -4.865 43.932 51.688 1.00 9.27 380 ASP A O 1
ATOM 2765 N N . LEU A 1 381 ? -6.984 43.699 51.153 1.00 10.29 381 LEU A N 1
ATOM 2766 C CA . LEU A 1 381 ? -7.414 44.936 51.811 1.00 10.60 381 LEU A CA 1
ATOM 2767 C C . LEU A 1 381 ? -7.208 44.873 53.338 1.00 10.86 381 LEU A C 1
ATOM 2768 O O . LEU A 1 381 ? -6.835 45.797 53.929 1.00 10.81 381 LEU A O 1
ATOM 2773 N N . ASP A 1 382 ? -7.417 43.704 53.925 1.00 11.29 382 ASP A N 1
ATOM 2774 C CA . ASP A 1 382 ? -7.207 43.569 55.359 1.00 11.83 382 ASP A CA 1
ATOM 2775 C C . ASP A 1 382 ? -5.730 43.807 55.732 1.00 11.35 382 ASP A C 1
ATOM 2776 O O . ASP A 1 382 ? -5.438 44.470 56.670 1.00 11.62 382 ASP A O 1
ATOM 2781 N N . LYS A 1 383 ? -4.819 43.212 54.965 1.00 10.96 383 LYS A N 1
ATOM 2782 C CA . LYS A 1 383 ? -3.374 43.433 55.210 1.00 10.75 383 LYS A CA 1
ATOM 2783 C C . LYS A 1 383 ? -2.962 44.896 55.027 1.00 10.28 383 LYS A C 1
ATOM 2784 O O . LYS A 1 383 ? -2.237 45.411 55.776 1.00 9.92 383 LYS A O 1
ATOM 2790 N N . ALA A 1 384 ? -3.479 45.522 53.979 1.00 9.25 384 ALA A N 1
ATOM 2791 C CA . ALA A 1 384 ? -3.219 46.923 53.734 1.00 9.40 384 ALA A CA 1
ATOM 2792 C C . ALA A 1 384 ? -3.644 47.800 54.899 1.00 9.45 384 ALA A C 1
ATOM 2793 O O . ALA A 1 384 ? -2.889 48.571 55.360 1.00 9.51 384 ALA A O 1
ATOM 2795 N N . ASN A 1 385 ? -4.884 47.632 55.354 1.00 10.06 385 ASN A N 1
ATOM 2796 C CA . ASN A 1 385 ? -5.378 48.387 56.524 1.00 10.48 385 ASN A CA 1
ATOM 2797 C C . ASN A 1 385 ? -4.538 48.117 57.806 1.00 10.87 385 ASN A C 1
ATOM 2798 O O . ASN A 1 385 ? -4.247 49.025 58.515 1.00 11.61 385 ASN A O 1
ATOM 2803 N N . LYS A 1 386 ? -4.172 46.869 58.035 1.00 11.52 386 LYS A N 1
ATOM 2804 C CA . LYS A 1 386 ? -3.333 46.484 59.188 1.00 12.06 386 LYS A CA 1
ATOM 2805 C C . LYS A 1 386 ? -1.974 47.209 59.123 1.00 11.35 386 LYS A C 1
ATOM 2806 O O . LYS A 1 386 ? -1.546 47.740 60.078 1.00 11.68 386 LYS A O 1
ATOM 2812 N N . LEU A 1 387 ? -1.325 47.185 57.944 1.00 10.51 387 LEU A N 1
ATOM 2813 C CA . LEU A 1 387 ? -0.025 47.826 57.747 1.00 10.39 387 LEU A CA 1
ATOM 2814 C C . LEU A 1 387 ? -0.087 49.305 58.087 1.00 10.23 387 LEU A C 1
ATOM 2815 O O . LEU A 1 387 ? 0.787 49.826 58.692 1.00 10.64 387 LEU A O 1
ATOM 2820 N N . LEU A 1 388 ? -1.162 49.954 57.656 1.00 9.94 388 LEU A N 1
ATOM 2821 C CA . LEU A 1 388 ? -1.325 51.391 57.877 1.00 10.04 388 LEU A CA 1
ATOM 2822 C C . LEU A 1 388 ? -1.609 51.690 59.364 1.00 10.78 388 LEU A C 1
ATOM 2823 O O . LEU A 1 388 ? -1.059 52.593 59.892 1.00 10.59 388 LEU A O 1
ATOM 2828 N N . ASP A 1 389 ? -2.467 50.882 59.986 1.00 11.79 389 ASP A N 1
ATOM 2829 C CA . ASP A 1 389 ? -2.763 51.007 61.429 1.00 12.76 389 ASP A CA 1
ATOM 2830 C C . ASP A 1 389 ? -1.453 50.860 62.227 1.00 13.45 389 ASP A C 1
ATOM 2831 O O . ASP A 1 389 ? -1.166 51.661 63.048 1.00 14.46 389 ASP A O 1
ATOM 2836 N N . GLU A 1 390 ? -0.688 49.822 61.916 1.00 13.45 390 GLU A N 1
ATOM 2837 C CA . GLU A 1 390 ? 0.605 49.523 62.597 1.00 14.36 390 GLU A CA 1
ATOM 2838 C C . GLU A 1 390 ? 1.633 50.635 62.441 1.00 14.10 390 GLU A C 1
ATOM 2839 O O . GLU A 1 390 ? 2.446 50.839 63.282 1.00 15.91 390 GLU A O 1
ATOM 2845 N N . ASP A 1 391 ? 1.574 51.376 61.338 1.00 13.28 391 ASP A N 1
ATOM 2846 C CA . ASP A 1 391 ? 2.514 52.452 61.044 1.00 12.96 391 ASP A CA 1
ATOM 2847 C C . ASP A 1 391 ? 2.048 53.832 61.512 1.00 12.17 391 ASP A C 1
ATOM 2848 O O . ASP A 1 391 ? 2.633 54.776 61.247 1.00 12.84 391 ASP A O 1
ATOM 2853 N N . GLY A 1 392 ? 0.964 53.895 62.252 1.00 11.26 392 GLY A N 1
ATOM 2854 C CA . GLY A 1 392 ? 0.522 55.161 62.811 1.00 10.95 392 GLY A CA 1
ATOM 2855 C C . GLY A 1 392 ? -0.310 56.052 61.910 1.00 9.91 392 GLY A C 1
ATOM 2856 O O . GLY A 1 392 ? -0.446 57.183 62.164 1.00 10.92 392 GLY A O 1
ATOM 2857 N N . TRP A 1 393 ? -0.783 55.507 60.796 1.00 9.60 393 TRP A N 1
ATOM 2858 C CA . TRP A 1 393 ? -1.650 56.256 59.892 1.00 9.31 393 TRP A CA 1
ATOM 2859 C C . TRP A 1 393 ? -3.109 55.946 60.330 1.00 9.33 393 TRP A C 1
ATOM 2860 O O . TRP A 1 393 ? -3.705 55.072 59.811 1.00 10.74 393 TRP A O 1
ATOM 2871 N N . LYS A 1 394 ? -3.585 56.703 61.310 1.00 8.94 394 LYS A N 1
ATOM 2872 C CA . LYS A 1 394 ? -4.872 56.434 61.958 1.00 8.24 394 LYS A CA 1
ATOM 2873 C C . LYS A 1 394 ? -6.021 56.992 61.160 1.00 7.98 394 LYS A C 1
ATOM 2874 O O . LYS A 1 394 ? -5.975 58.079 60.714 1.00 7.89 394 LYS A O 1
ATOM 2880 N N . LEU A 1 395 ? -7.030 56.198 61.009 1.00 7.98 395 LEU A N 1
ATOM 2881 C CA . LEU A 1 395 ? -8.226 56.621 60.314 1.00 8.50 395 LEU A CA 1
ATOM 2882 C C . LEU A 1 395 ? -9.010 57.735 61.028 1.00 8.35 395 LEU A C 1
ATOM 2883 O O . LEU A 1 395 ? -9.372 57.622 62.160 1.00 8.30 395 LEU A O 1
ATOM 2888 N N . ASN A 1 396 ? -9.263 58.807 60.308 1.00 8.45 396 ASN A N 1
ATOM 2889 C CA . ASN A 1 396 ? -10.212 59.816 60.740 1.00 8.84 396 ASN A CA 1
ATOM 2890 C C . ASN A 1 396 ? -11.592 59.375 60.263 1.00 8.97 396 ASN A C 1
ATOM 2891 O O . ASN A 1 396 ? -11.900 59.422 59.089 1.00 9.45 396 ASN A O 1
ATOM 2896 N N . LYS A 1 397 ? -12.427 58.984 61.208 1.00 9.41 397 LYS A N 1
ATOM 2897 C CA . LYS A 1 397 ? -13.758 58.472 60.880 1.00 10.82 397 LYS A CA 1
ATOM 2898 C C . LYS A 1 397 ? -14.751 59.548 60.382 1.00 10.51 397 LYS A C 1
ATOM 2899 O O . LYS A 1 397 ? -15.748 59.219 59.789 1.00 12.68 397 LYS A O 1
ATOM 2905 N N . SER A 1 398 ? -14.432 60.815 60.542 1.00 10.08 398 SER A N 1
ATOM 2906 C CA . SER A 1 398 ? -15.275 61.864 59.960 1.00 10.59 398 SER A CA 1
ATOM 2907 C C . SER A 1 398 ? -15.062 61.922 58.440 1.00 10.79 398 SER A C 1
ATOM 2908 O O . SER A 1 398 ? -15.980 62.044 57.703 1.00 12.07 398 SER A O 1
ATOM 2911 N N . THR A 1 399 ? -13.797 61.881 58.026 1.00 10.85 399 THR A N 1
ATOM 2912 C CA . THR A 1 399 ? -13.446 62.121 56.595 1.00 10.91 399 THR A CA 1
ATOM 2913 C C . THR A 1 399 ? -13.298 60.814 55.831 1.00 10.29 399 THR A C 1
ATOM 2914 O O . THR A 1 399 ? -13.366 60.800 54.621 1.00 11.26 399 THR A O 1
ATOM 2918 N N . GLY A 1 400 ? -13.056 59.722 56.523 1.00 9.56 400 GLY A N 1
ATOM 2919 C CA . GLY A 1 400 ? -12.761 58.441 55.875 1.00 9.38 400 GLY A CA 1
ATOM 2920 C C . GLY A 1 400 ? -11.320 58.227 55.389 1.00 9.31 400 GLY A C 1
ATOM 2921 O O . GLY A 1 400 ? -11.059 57.268 54.760 1.00 10.46 400 GLY A O 1
ATOM 2922 N N . TYR A 1 401 ? -10.461 59.152 55.746 1.00 8.45 401 TYR A N 1
ATOM 2923 C CA . TYR A 1 401 ? -9.052 59.049 55.347 1.00 8.32 401 TYR A CA 1
ATOM 2924 C C . TYR A 1 401 ? -8.133 59.091 56.568 1.00 8.28 401 TYR A C 1
ATOM 2925 O O . TYR A 1 401 ? -8.463 59.630 57.609 1.00 8.37 401 TYR A O 1
ATOM 2934 N N . ARG A 1 402 ? -6.967 58.502 56.372 1.00 8.58 402 ARG A N 1
ATOM 2935 C CA . ARG A 1 402 ? -5.958 58.383 57.422 1.00 8.61 402 ARG A CA 1
ATOM 2936 C C . ARG A 1 402 ? -5.058 59.597 57.551 1.00 9.08 402 ARG A C 1
ATOM 2937 O O . ARG A 1 402 ? -4.909 60.328 56.612 1.00 8.98 402 ARG A O 1
ATOM 2945 N N . GLU A 1 403 ? -4.515 59.771 58.759 1.00 9.63 403 GLU A N 1
ATOM 2946 C CA . GLU A 1 403 ? -3.668 60.910 59.097 1.00 10.13 403 GLU A CA 1
ATOM 2947 C C . GLU A 1 403 ? -2.547 60.441 60.048 1.00 10.78 403 GLU A C 1
ATOM 2948 O O . GLU A 1 403 ? -2.708 59.541 60.782 1.00 11.75 403 GLU A O 1
ATOM 2954 N N . LYS A 1 404 ? -1.430 61.146 60.000 1.00 11.66 404 LYS A N 1
ATOM 2955 C CA . LYS A 1 404 ? -0.318 60.918 60.900 1.00 13.54 404 LYS A CA 1
ATOM 2956 C C . LYS A 1 404 ? 0.192 62.281 61.340 1.00 15.27 404 LYS A C 1
ATOM 2957 O O . LYS A 1 404 ? 0.652 63.037 60.521 1.00 15.68 404 LYS A O 1
ATOM 2963 N N . ASP A 1 405 ? 0.065 62.564 62.630 1.00 17.41 405 ASP A N 1
ATOM 2964 C CA . ASP A 1 405 ? 0.436 63.839 63.217 1.00 19.11 405 ASP A CA 1
ATOM 2965 C C . ASP A 1 405 ? -0.125 64.996 62.415 1.00 18.97 405 ASP A C 1
ATOM 2966 O O . ASP A 1 405 ? 0.582 65.926 62.101 1.00 19.65 405 ASP A O 1
ATOM 2971 N N . GLY A 1 406 ? -1.403 64.934 62.102 1.00 18.49 406 GLY A N 1
ATOM 2972 C CA . GLY A 1 406 ? -2.074 65.950 61.322 1.00 18.33 406 GLY A CA 1
ATOM 2973 C C . GLY A 1 406 ? -1.910 65.931 59.787 1.00 17.90 406 GLY A C 1
ATOM 2974 O O . GLY A 1 406 ? -2.656 66.590 59.140 1.00 19.54 406 GLY A O 1
ATOM 2975 N N . LYS A 1 407 ? -0.913 65.237 59.260 1.00 17.55 407 LYS A N 1
ATOM 2976 C CA . LYS A 1 407 ? -0.725 65.092 57.785 1.00 16.86 407 LYS A CA 1
ATOM 2977 C C . LYS A 1 407 ? -1.799 64.128 57.233 1.00 15.39 407 LYS A C 1
ATOM 2978 O O . LYS A 1 407 ? -1.892 63.050 57.689 1.00 14.08 407 LYS A O 1
ATOM 2984 N N A GLU A 1 408 ? -2.606 64.575 56.271 0.50 14.78 408 GLU A N 1
ATOM 2985 N N B GLU A 1 408 ? -2.542 64.570 56.228 0.50 14.85 408 GLU A N 1
ATOM 2986 C CA A GLU A 1 408 ? -3.588 63.689 55.631 0.50 14.12 408 GLU A CA 1
ATOM 2987 C CA B GLU A 1 408 ? -3.559 63.743 55.594 0.50 14.30 408 GLU A CA 1
ATOM 2988 C C A GLU A 1 408 ? -2.893 62.846 54.580 0.50 12.74 408 GLU A C 1
ATOM 2989 C C B GLU A 1 408 ? -2.905 62.858 54.542 0.50 12.84 408 GLU A C 1
ATOM 2990 O O A GLU A 1 408 ? -2.021 63.331 53.853 0.50 12.56 408 GLU A O 1
ATOM 2991 O O B GLU A 1 408 ? -2.058 63.328 53.776 0.50 12.65 408 GLU A O 1
ATOM 3002 N N . LEU A 1 409 ? -3.280 61.579 54.508 1.00 11.43 409 LEU A N 1
ATOM 3003 C CA . LEU A 1 409 ? -2.690 60.637 53.556 1.00 10.46 409 LEU A CA 1
ATOM 3004 C C . LEU A 1 409 ? -3.341 60.840 52.180 1.00 9.34 409 LEU A C 1
ATOM 3005 O O . LEU A 1 409 ? -4.255 60.104 51.798 1.00 9.48 409 LEU A O 1
ATOM 3010 N N A SER A 1 410 ? -2.875 61.870 51.478 0.50 8.95 410 SER A N 1
ATOM 3011 N N B SER A 1 410 ? -2.829 61.838 51.455 0.50 9.11 410 SER A N 1
ATOM 3012 C CA A SER A 1 410 ? -3.400 62.262 50.174 0.50 8.67 410 SER A CA 1
ATOM 3013 C CA B SER A 1 410 ? -3.384 62.308 50.180 0.50 9.02 410 SER A CA 1
ATOM 3014 C C A SER A 1 410 ? -2.252 62.225 49.174 0.50 8.43 410 SER A C 1
ATOM 3015 C C B SER A 1 410 ? -2.298 62.376 49.103 0.50 8.65 410 SER A C 1
ATOM 3016 O O A SER A 1 410 ? -1.139 62.640 49.494 0.50 8.35 410 SER A O 1
ATOM 3017 O O B SER A 1 410 ? -1.303 63.087 49.265 0.50 9.10 410 SER A O 1
ATOM 3022 N N . LEU A 1 411 ? -2.527 61.681 48.002 1.00 7.76 411 LEU A N 1
ATOM 3023 C CA . LEU A 1 411 ? -1.504 61.484 46.946 1.00 7.59 411 LEU A CA 1
ATOM 3024 C C . LEU A 1 411 ? -2.078 61.795 45.567 1.00 7.40 411 LEU A C 1
ATOM 3025 O O . LEU A 1 411 ? -3.224 61.631 45.305 1.00 7.91 411 LEU A O 1
ATOM 3030 N N . VAL A 1 412 ? -1.165 62.181 44.697 1.00 6.66 412 VAL A N 1
ATOM 3031 C CA . VAL A 1 412 ? -1.488 62.450 43.299 1.00 6.63 412 VAL A CA 1
ATOM 3032 C C . VAL A 1 412 ? -1.074 61.268 42.423 1.00 6.34 412 VAL A C 1
ATOM 3033 O O . VAL A 1 412 ? 0.053 60.873 42.424 1.00 6.65 412 VAL A O 1
ATOM 3037 N N . TYR A 1 413 ? -2.022 60.807 41.635 1.00 6.85 413 TYR A N 1
ATOM 3038 C CA . TYR A 1 413 ? -1.834 59.662 40.730 1.00 7.21 413 TYR A CA 1
ATOM 3039 C C . TYR A 1 413 ? -1.795 60.162 39.291 1.00 7.10 413 TYR A C 1
ATOM 3040 O O . TYR A 1 413 ? -2.800 60.562 38.740 1.00 7.34 413 TYR A O 1
ATOM 3049 N N . ALA A 1 414 ? -0.604 60.136 38.716 1.00 7.03 414 ALA A N 1
ATOM 3050 C CA . ALA A 1 414 ? -0.410 60.499 37.294 1.00 7.12 414 ALA A CA 1
ATOM 3051 C C . ALA A 1 414 ? -0.770 59.294 36.362 1.00 7.39 414 ALA A C 1
ATOM 3052 O O . ALA A 1 414 ? 0.076 58.681 35.766 1.00 8.18 414 ALA A O 1
ATOM 3054 N N . ALA A 1 415 ? -2.035 58.935 36.323 1.00 7.49 415 ALA A N 1
ATOM 3055 C CA . ALA A 1 415 ? -2.527 57.886 35.455 1.00 8.16 415 ALA A CA 1
ATOM 3056 C C . ALA A 1 415 ? -2.480 58.387 34.006 1.00 8.29 415 ALA A C 1
ATOM 3057 O O . ALA A 1 415 ? -2.638 59.549 33.709 1.00 8.25 415 ALA A O 1
ATOM 3059 N N . ARG A 1 416 ? -2.237 57.427 33.128 1.00 8.74 416 ARG A N 1
ATOM 3060 C CA . ARG A 1 416 ? -2.049 57.687 31.703 1.00 9.67 416 ARG A CA 1
ATOM 3061 C C . ARG A 1 416 ? -3.297 57.402 30.849 1.00 10.01 416 ARG A C 1
ATOM 3062 O O . ARG A 1 416 ? -4.106 56.594 31.176 1.00 10.11 416 ARG A O 1
ATOM 3070 N N . VAL A 1 417 ? -3.374 58.110 29.728 1.00 9.77 417 VAL A N 1
ATOM 3071 C CA . VAL A 1 417 ? -4.366 57.853 28.708 1.00 10.40 417 VAL A CA 1
ATOM 3072 C C . VAL A 1 417 ? -4.144 56.404 28.271 1.00 10.71 417 VAL A C 1
ATOM 3073 O O . VAL A 1 417 ? -3.052 55.947 28.215 1.00 11.62 417 VAL A O 1
ATOM 3077 N N . GLY A 1 418 ? -5.240 55.710 27.977 1.00 11.52 418 GLY A N 1
ATOM 3078 C CA . GLY A 1 418 ? -5.188 54.403 27.342 1.00 12.43 418 GLY A CA 1
ATOM 3079 C C . GLY A 1 418 ? -6.390 54.206 26.432 1.00 13.10 418 GLY A C 1
ATOM 3080 O O . GLY A 1 418 ? -6.806 55.072 25.723 1.00 14.76 418 GLY A O 1
ATOM 3081 N N . ASP A 1 419 ? -6.937 53.002 26.495 1.00 13.12 419 ASP A N 1
ATOM 3082 C CA . ASP A 1 419 ? -8.117 52.618 25.711 1.00 12.70 419 ASP A CA 1
ATOM 3083 C C . ASP A 1 419 ? -9.384 53.136 26.374 1.00 12.69 419 ASP A C 1
ATOM 3084 O O . ASP A 1 419 ? -9.347 53.908 27.285 1.00 11.64 419 ASP A O 1
ATOM 3089 N N . ALA A 1 420 ? -10.520 52.716 25.829 1.00 12.73 420 ALA A N 1
ATOM 3090 C CA . ALA A 1 420 ? -11.804 53.227 26.309 1.00 12.92 420 ALA A CA 1
ATOM 3091 C C . ALA A 1 420 ? -12.105 52.906 27.786 1.00 12.59 420 ALA A C 1
ATOM 3092 O O . ALA A 1 420 ? -12.928 53.483 28.342 1.00 14.05 420 ALA A O 1
ATOM 3094 N N . ASN A 1 421 ? -11.376 51.958 28.345 1.00 11.43 421 ASN A N 1
ATOM 3095 C CA . ASN A 1 421 ? -11.561 51.589 29.744 1.00 10.98 421 ASN A CA 1
ATOM 3096 C C . ASN A 1 421 ? -10.589 52.255 30.739 1.00 10.51 421 ASN A C 1
ATOM 3097 O O . ASN A 1 421 ? -10.686 52.041 31.946 1.00 9.92 421 ASN A O 1
ATOM 3102 N N . ALA A 1 422 ? -9.636 53.037 30.231 1.00 10.28 422 ALA A N 1
ATOM 3103 C CA . ALA A 1 422 ? -8.572 53.562 31.098 1.00 9.72 422 ALA A CA 1
ATOM 3104 C C . ALA A 1 422 ? -9.097 54.450 32.233 1.00 10.15 422 ALA A C 1
ATOM 3105 O O . ALA A 1 422 ? -8.649 54.360 33.324 1.00 9.56 422 ALA A O 1
ATOM 3107 N N . GLU A 1 423 ? -10.080 55.290 31.951 1.00 10.51 423 GLU A N 1
ATOM 3108 C CA . GLU A 1 423 ? -10.663 56.146 32.999 1.00 12.04 423 GLU A CA 1
ATOM 3109 C C . GLU A 1 423 ? -11.355 55.293 34.087 1.00 10.81 423 GLU A C 1
ATOM 3110 O O . GLU A 1 423 ? -11.159 55.512 35.257 1.00 10.21 423 GLU A O 1
ATOM 3116 N N . THR A 1 424 ? -12.109 54.324 33.631 1.00 10.43 424 THR A N 1
ATOM 3117 C CA . THR A 1 424 ? -12.819 53.396 34.510 1.00 10.54 424 THR A CA 1
ATOM 3118 C C . THR A 1 424 ? -11.823 52.658 35.429 1.00 9.21 424 THR A C 1
ATOM 3119 O O . THR A 1 424 ? -11.995 52.561 36.601 1.00 8.97 424 THR A O 1
ATOM 3123 N N . ILE A 1 425 ? -10.750 52.169 34.848 1.00 8.50 425 ILE A N 1
ATOM 3124 C CA . ILE A 1 425 ? -9.760 51.385 35.593 1.00 8.68 425 ILE A CA 1
ATOM 3125 C C . ILE A 1 425 ? -9.040 52.272 36.610 1.00 7.97 425 ILE A C 1
ATOM 3126 O O . ILE A 1 425 ? -8.935 51.880 37.729 1.00 8.27 425 ILE A O 1
ATOM 3131 N N . ALA A 1 426 ? -8.615 53.460 36.209 1.00 8.21 426 ALA A N 1
ATOM 3132 C CA . ALA A 1 426 ? -7.959 54.376 37.155 1.00 8.65 426 ALA A CA 1
ATOM 3133 C C . ALA A 1 426 ? -8.886 54.759 38.324 1.00 8.57 426 ALA A C 1
ATOM 3134 O O . ALA A 1 426 ? -8.488 54.757 39.427 1.00 8.48 426 ALA A O 1
ATOM 3136 N N . GLN A 1 427 ? -10.149 55.070 38.040 1.00 8.94 427 GLN A N 1
ATOM 3137 C CA . GLN A 1 427 ? -11.122 55.381 39.096 1.00 9.94 427 GLN A CA 1
ATOM 3138 C C . GLN A 1 427 ? -11.371 54.164 40.000 1.00 9.28 427 GLN A C 1
ATOM 3139 O O . GLN A 1 427 ? -11.510 54.303 41.180 1.00 9.36 427 GLN A O 1
ATOM 3145 N N . ASN A 1 428 ? -11.390 52.987 39.398 1.00 9.26 428 ASN A N 1
ATOM 3146 C CA . ASN A 1 428 ? -11.464 51.730 40.155 1.00 8.98 428 ASN A CA 1
ATOM 3147 C C . ASN A 1 428 ? -10.320 51.587 41.214 1.00 8.80 428 ASN A C 1
ATOM 3148 O O . ASN A 1 428 ? -10.594 51.268 42.337 1.00 9.34 428 ASN A O 1
ATOM 3153 N N . TYR A 1 429 ? -9.078 51.924 40.834 1.00 8.02 429 TYR A N 1
ATOM 3154 C CA . TYR A 1 429 ? -7.970 51.920 41.809 1.00 7.96 429 TYR A CA 1
ATOM 3155 C C . TYR A 1 429 ? -8.140 53.015 42.879 1.00 7.58 429 TYR A C 1
ATOM 3156 O O . TYR A 1 429 ? -7.888 52.758 44.011 1.00 7.58 429 TYR A O 1
ATOM 3165 N N . ILE A 1 430 ? -8.559 54.206 42.465 1.00 7.86 430 ILE A N 1
ATOM 3166 C CA . ILE A 1 430 ? -8.865 55.268 43.420 1.00 8.56 430 ILE A CA 1
ATOM 3167 C C . ILE A 1 430 ? -9.911 54.789 44.473 1.00 8.56 430 ILE A C 1
ATOM 3168 O O . ILE A 1 430 ? -9.763 55.059 45.632 1.00 8.73 430 ILE A O 1
ATOM 3173 N N . GLN A 1 431 ? -10.932 54.100 44.003 1.00 9.15 431 GLN A N 1
ATOM 3174 C CA . GLN A 1 431 ? -11.942 53.493 44.856 1.00 9.55 431 GLN A CA 1
ATOM 3175 C C . GLN A 1 431 ? -11.331 52.452 45.794 1.00 8.89 431 GLN A C 1
ATOM 3176 O O . GLN A 1 431 ? -11.648 52.444 46.929 1.00 8.94 431 GLN A O 1
ATOM 3182 N N . GLN A 1 432 ? -10.418 51.606 45.331 1.00 8.41 432 GLN A N 1
ATOM 3183 C CA . GLN A 1 432 ? -9.787 50.650 46.243 1.00 8.35 432 GLN A CA 1
ATOM 3184 C C . GLN A 1 432 ? -8.939 51.379 47.316 1.00 8.37 432 GLN A C 1
ATOM 3185 O O . GLN A 1 432 ? -8.954 51.013 48.460 1.00 8.47 432 GLN A O 1
ATOM 3191 N N . TRP A 1 433 ? -8.234 52.418 46.914 1.00 7.79 433 TRP A N 1
ATOM 3192 C CA . TRP A 1 433 ? -7.420 53.169 47.844 1.00 8.24 433 TRP A CA 1
ATOM 3193 C C . TRP A 1 433 ? -8.274 53.906 48.914 1.00 8.51 433 TRP A C 1
ATOM 3194 O O . TRP A 1 433 ? -7.893 53.978 50.028 1.00 8.43 433 TRP A O 1
ATOM 3205 N N . LYS A 1 434 ? -9.436 54.377 48.503 1.00 8.81 434 LYS A N 1
ATOM 3206 C CA . LYS A 1 434 ? -10.384 54.953 49.472 1.00 9.54 434 LYS A CA 1
ATOM 3207 C C . LYS A 1 434 ? -10.787 53.903 50.536 1.00 9.52 434 LYS A C 1
ATOM 3208 O O . LYS A 1 434 ? -10.915 54.245 51.679 1.00 9.88 434 LYS A O 1
ATOM 3214 N N . LYS A 1 435 ? -10.964 52.652 50.133 1.00 10.14 435 LYS A N 1
ATOM 3215 C CA . LYS A 1 435 ? -11.258 51.569 51.098 1.00 10.98 435 LYS A CA 1
ATOM 3216 C C . LYS A 1 435 ? -10.196 51.430 52.177 1.00 10.81 435 LYS A C 1
ATOM 3217 O O . LYS A 1 435 ? -10.504 50.989 53.259 1.00 13.11 435 LYS A O 1
ATOM 3223 N N . ILE A 1 436 ? -8.959 51.787 51.886 1.00 10.04 436 ILE A N 1
ATOM 3224 C CA . ILE A 1 436 ? -7.881 51.718 52.915 1.00 9.60 436 ILE A CA 1
ATOM 3225 C C . ILE A 1 436 ? -7.496 53.078 53.498 1.00 9.04 436 ILE A C 1
ATOM 3226 O O . ILE A 1 436 ? -6.527 53.200 54.134 1.00 9.58 436 ILE A O 1
ATOM 3231 N N . GLY A 1 437 ? -8.312 54.079 53.247 1.00 8.68 437 GLY A N 1
ATOM 3232 C CA . GLY A 1 437 ? -8.152 55.403 53.828 1.00 8.56 437 GLY A CA 1
ATOM 3233 C C . GLY A 1 437 ? -7.051 56.272 53.223 1.00 8.45 437 GLY A C 1
ATOM 3234 O O . GLY A 1 437 ? -6.556 57.144 53.830 1.00 8.52 437 GLY A O 1
ATOM 3235 N N . VAL A 1 438 ? -6.791 56.013 51.956 1.00 8.73 438 VAL A N 1
ATOM 3236 C CA . VAL A 1 438 ? -5.833 56.809 51.178 1.00 8.60 438 VAL A CA 1
ATOM 3237 C C . VAL A 1 438 ? -6.607 57.607 50.128 1.00 8.68 438 VAL A C 1
ATOM 3238 O O . VAL A 1 438 ? -7.327 57.060 49.336 1.00 9.11 438 VAL A O 1
ATOM 3242 N N . LYS A 1 439 ? -6.441 58.910 50.161 1.00 8.96 439 LYS A N 1
ATOM 3243 C CA . LYS A 1 439 ? -7.074 59.806 49.216 1.00 9.54 439 LYS A CA 1
ATOM 3244 C C . LYS A 1 439 ? -6.153 60.028 48.007 1.00 9.21 439 LYS A C 1
ATOM 3245 O O . LYS A 1 439 ? -5.098 60.536 48.110 1.00 11.03 439 LYS A O 1
ATOM 3251 N N . VAL A 1 440 ? -6.616 59.582 46.862 1.00 8.77 440 VAL A N 1
ATOM 3252 C CA . VAL A 1 440 ? -5.816 59.645 45.630 1.00 8.35 440 VAL A CA 1
ATOM 3253 C C . VAL A 1 440 ? -6.613 60.422 44.561 1.00 8.59 440 VAL A C 1
ATOM 3254 O O . VAL A 1 440 ? -7.756 60.160 44.347 1.00 9.25 440 VAL A O 1
ATOM 3258 N N A SER A 1 441 ? -5.968 61.372 43.927 0.50 9.28 441 SER A N 1
ATOM 3259 N N B SER A 1 441 ? -5.928 61.346 43.917 0.50 8.29 441 SER A N 1
ATOM 3260 C CA A SER A 1 441 ? -6.606 62.145 42.872 0.50 9.81 441 SER A CA 1
ATOM 3261 C CA B SER A 1 441 ? -6.502 62.247 42.923 0.50 8.08 441 SER A CA 1
ATOM 3262 C C A SER A 1 441 ? -5.718 62.208 41.641 0.50 9.17 441 SER A C 1
ATOM 3263 C C B SER A 1 441 ? -5.697 62.145 41.631 0.50 8.16 441 SER A C 1
ATOM 3264 O O A SER A 1 441 ? -4.488 62.207 41.734 0.50 9.07 441 SER A O 1
ATOM 3265 O O B SER A 1 441 ? -4.484 61.947 41.675 0.50 8.13 441 SER A O 1
ATOM 3270 N N . LEU A 1 442 ? -6.367 62.257 40.459 1.00 8.29 442 LEU A N 1
ATOM 3271 C CA . LEU A 1 442 ? -5.665 62.295 39.182 1.00 8.32 442 LEU A CA 1
ATOM 3272 C C . LEU A 1 442 ? -4.846 63.573 39.040 1.00 8.42 442 LEU A C 1
ATOM 3273 O O . LEU A 1 442 ? -5.287 64.652 39.438 1.00 9.79 442 LEU A O 1
ATOM 3278 N N . TYR A 1 443 ? -3.706 63.475 38.384 1.00 7.65 443 TYR A N 1
ATOM 3279 C CA . TYR A 1 443 ? -2.888 64.645 38.037 1.00 8.44 443 TYR A CA 1
ATOM 3280 C C . TYR A 1 443 ? -3.693 65.586 37.126 1.00 8.54 443 TYR A C 1
ATOM 3281 O O . TYR A 1 443 ? -4.133 65.231 36.085 1.00 9.00 443 TYR A O 1
ATOM 3290 N N . ASN A 1 444 ? -3.905 66.785 37.644 1.00 8.85 444 ASN A N 1
ATOM 3291 C CA . ASN A 1 444 ? -4.716 67.826 36.958 1.00 9.38 444 ASN A CA 1
ATOM 3292 C C . ASN A 1 444 ? -6.139 67.357 36.627 1.00 10.15 444 ASN A C 1
ATOM 3293 O O . ASN A 1 444 ? -6.75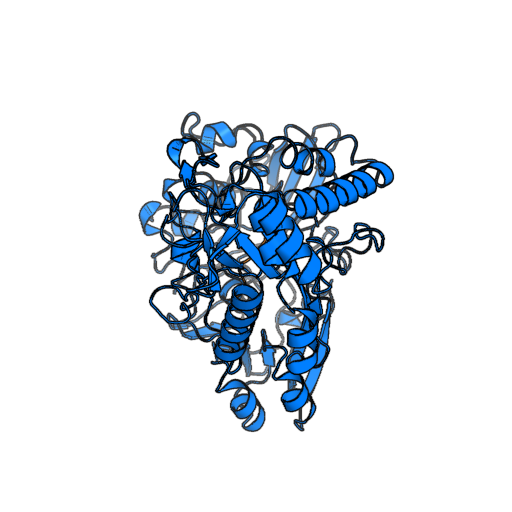8 67.854 35.723 1.00 11.35 444 ASN A O 1
ATOM 3298 N N . GLY A 1 445 ? -6.630 66.395 37.387 1.00 10.67 445 GLY A N 1
ATOM 3299 C CA . GLY A 1 445 ? -8.016 65.931 37.273 1.00 11.25 445 GLY A CA 1
ATOM 3300 C C . GLY A 1 445 ? -8.324 65.149 36.015 1.00 11.40 445 GLY A C 1
ATOM 3301 O O . GLY A 1 445 ? -9.445 65.012 35.662 1.00 13.12 445 GLY A O 1
ATOM 3302 N N . LYS A 1 446 ? -7.290 64.654 35.326 1.00 10.94 446 LYS A N 1
ATOM 3303 C CA . LYS A 1 446 ? -7.485 63.912 34.087 1.00 11.16 446 LYS A CA 1
ATOM 3304 C C . LYS A 1 446 ? -6.343 62.923 33.854 1.00 10.22 446 LYS A C 1
ATOM 3305 O O . LYS A 1 446 ? -5.375 62.952 34.508 1.00 10.90 446 LYS A O 1
ATOM 3311 N N . LEU A 1 447 ? -6.509 62.101 32.845 1.00 9.94 447 LEU A N 1
ATOM 3312 C CA . LEU A 1 447 ? -5.453 61.180 32.397 1.00 9.71 447 LEU A CA 1
ATOM 3313 C C . LEU A 1 447 ? -4.410 61.913 31.581 1.00 9.41 447 LEU A C 1
ATOM 3314 O O . LEU A 1 447 ? -4.694 62.798 30.871 1.00 10.53 447 LEU A O 1
ATOM 3319 N N . MET A 1 448 ? -3.172 61.476 31.677 1.00 8.54 448 MET A N 1
ATOM 3320 C CA . MET A 1 448 ? -2.050 62.190 31.068 1.00 8.97 448 MET A CA 1
ATOM 3321 C C . MET A 1 448 ? -1.693 61.604 29.701 1.00 8.98 448 MET A C 1
ATOM 3322 O O . MET A 1 448 ? -1.522 60.430 29.562 1.00 9.64 448 MET A O 1
ATOM 3327 N N . GLU A 1 449 ? -1.570 62.467 28.717 1.00 8.97 449 GLU A N 1
ATOM 3328 C CA . GLU A 1 449 ? -1.146 62.081 27.342 1.00 8.98 449 GLU A CA 1
ATOM 3329 C C . GLU A 1 449 ? 0.302 61.487 27.364 1.00 8.43 449 GLU A C 1
ATOM 3330 O O . GLU A 1 449 ? 1.151 61.916 28.105 1.00 8.89 449 GLU A O 1
ATOM 3336 N N . PHE A 1 450 ? 0.496 60.479 26.544 1.00 8.70 450 PHE A N 1
ATOM 3337 C CA . PHE A 1 450 ? 1.719 59.668 26.605 1.00 8.71 450 PHE A CA 1
ATOM 3338 C C . PHE A 1 450 ? 3.060 60.428 26.386 1.00 8.95 450 PHE A C 1
ATOM 3339 O O . PHE A 1 450 ? 3.937 60.309 27.165 1.00 9.13 450 PHE A O 1
ATOM 3347 N N . ASN A 1 451 ? 3.149 61.215 25.313 1.00 9.04 451 ASN A N 1
ATOM 3348 C CA . ASN A 1 451 ? 4.394 61.949 25.058 1.00 9.54 451 ASN A CA 1
ATOM 3349 C C . ASN A 1 451 ? 4.694 62.936 26.206 1.00 9.63 451 ASN A C 1
ATOM 3350 O O . ASN A 1 451 ? 5.804 63.032 26.605 1.00 9.82 451 ASN A O 1
ATOM 3355 N N A SER A 1 452 ? 3.673 63.599 26.715 0.50 9.80 452 SER A N 1
ATOM 3356 N N B SER A 1 452 ? 3.687 63.593 26.740 0.50 9.76 452 SER A N 1
ATOM 3357 C CA A SER A 1 452 ? 3.809 64.490 27.874 0.50 10.12 452 SER A CA 1
ATOM 3358 C CA B SER A 1 452 ? 3.904 64.507 27.864 0.50 10.00 452 SER A CA 1
ATOM 3359 C C A SER A 1 452 ? 4.319 63.724 29.099 0.50 9.49 452 SER A C 1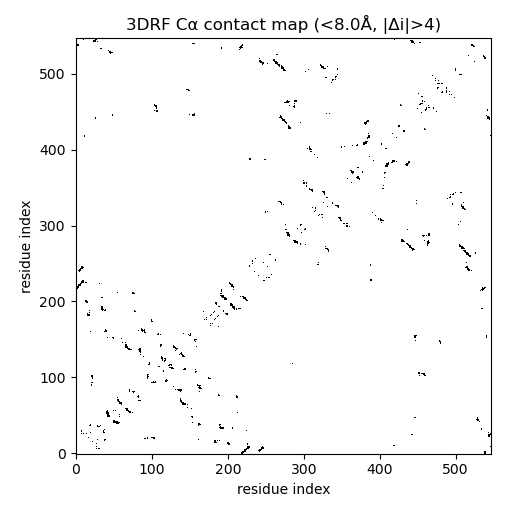
ATOM 3360 C C B SER A 1 452 ? 4.282 63.754 29.149 0.50 9.50 452 SER A C 1
ATOM 3361 O O A SER A 1 452 ? 5.215 64.186 29.816 0.50 8.97 452 SER A O 1
ATOM 3362 O O B SER A 1 452 ? 5.055 64.264 29.967 0.50 9.21 452 SER A O 1
ATOM 3367 N N . TRP A 1 453 ? 3.756 62.552 29.316 1.00 9.07 453 TRP A N 1
ATOM 3368 C CA . TRP A 1 453 ? 4.150 61.706 30.464 1.00 8.18 453 TRP A CA 1
ATOM 3369 C C . TRP A 1 453 ? 5.635 61.305 30.362 1.00 8.22 453 TRP A C 1
ATOM 3370 O O . TRP A 1 453 ? 6.342 61.376 31.293 1.00 7.93 453 TRP A O 1
ATOM 3381 N N . VAL A 1 454 ? 6.068 60.913 29.178 1.00 8.09 454 VAL A N 1
ATOM 3382 C CA . VAL A 1 454 ? 7.466 60.535 28.968 1.00 8.23 454 VAL A CA 1
ATOM 3383 C C . VAL A 1 454 ? 8.381 61.731 29.305 1.00 8.52 454 VAL A C 1
ATOM 3384 O O . VAL A 1 454 ? 9.357 61.577 30.005 1.00 8.47 454 VAL A O 1
ATOM 3388 N N . ASP A 1 455 ? 8.014 62.930 28.840 1.00 8.78 455 ASP A N 1
ATOM 3389 C CA . ASP A 1 455 ? 8.797 64.159 29.161 1.00 9.53 455 ASP A CA 1
ATOM 3390 C C . ASP A 1 455 ? 8.841 64.354 30.692 1.00 8.85 455 ASP A C 1
ATOM 3391 O O . ASP A 1 455 ? 9.851 64.646 31.236 1.00 8.63 455 ASP A O 1
ATOM 3396 N N . HIS A 1 456 ? 7.691 64.245 31.314 1.00 8.80 456 HIS A N 1
ATOM 3397 C CA . HIS A 1 456 ? 7.597 64.400 32.786 1.00 8.84 456 HIS A CA 1
ATOM 3398 C C . HIS A 1 456 ? 8.514 63.426 33.539 1.00 8.36 456 HIS A C 1
ATOM 3399 O O . HIS A 1 456 ? 9.058 63.801 34.505 1.00 8.58 456 HIS A O 1
ATOM 3406 N N . MET A 1 457 ? 8.589 62.198 33.058 1.00 7.51 457 MET A N 1
ATOM 3407 C CA . MET A 1 457 ? 9.362 61.139 33.734 1.00 7.63 457 MET A CA 1
ATOM 3408 C C . MET A 1 457 ? 10.848 61.300 33.533 1.00 7.67 457 MET A C 1
ATOM 3409 O O . MET A 1 457 ? 11.595 60.983 34.380 1.00 7.83 457 MET A O 1
ATOM 3414 N N . THR A 1 458 ? 11.243 61.752 32.340 1.00 8.39 458 THR A N 1
ATOM 3415 C CA . THR A 1 458 ? 12.676 61.705 31.941 1.00 9.19 458 THR A CA 1
ATOM 3416 C C . THR A 1 458 ? 13.446 62.986 32.136 1.00 10.05 458 THR A C 1
ATOM 3417 O O . THR A 1 458 ? 14.612 62.954 32.330 1.00 10.87 458 THR A O 1
ATOM 3421 N N . THR A 1 459 ? 12.789 64.109 32.082 1.00 10.04 459 THR A N 1
ATOM 3422 C CA . THR A 1 459 ? 13.515 65.395 32.098 1.00 10.86 459 THR A CA 1
ATOM 3423 C C . THR A 1 459 ? 14.121 65.706 33.486 1.00 10.09 459 THR A C 1
ATOM 3424 O O . THR A 1 459 ? 13.440 65.829 34.425 1.00 9.91 459 THR A O 1
ATOM 3428 N N . PRO A 1 460 ? 15.446 65.818 33.583 1.00 9.70 460 PRO A N 1
ATOM 3429 C CA . PRO A 1 460 ? 16.047 66.072 34.890 1.00 9.82 460 PRO A CA 1
ATOM 3430 C C . PRO A 1 460 ? 15.625 67.466 35.435 1.00 9.66 460 PRO A C 1
ATOM 3431 O O . PRO A 1 460 ? 15.396 68.383 34.673 1.00 10.17 460 PRO A O 1
ATOM 3435 N N . PRO A 1 461 ? 15.495 67.606 36.728 1.00 9.39 461 PRO A N 1
ATOM 3436 C CA . PRO A 1 461 ? 15.831 66.628 37.755 1.00 9.29 461 PRO A CA 1
ATOM 3437 C C . PRO A 1 461 ? 14.669 65.664 38.181 1.00 9.19 461 PRO A C 1
ATOM 3438 O O . PRO A 1 461 ? 14.755 65.054 39.207 1.00 8.58 461 PRO A O 1
ATOM 3442 N N . GLY A 1 462 ? 13.644 65.577 37.347 1.00 9.67 462 GLY A N 1
ATOM 3443 C CA . GLY A 1 462 ? 12.389 64.932 37.700 1.00 9.52 462 GLY A CA 1
ATOM 3444 C C . GLY A 1 462 ? 11.474 65.943 38.388 1.00 9.94 462 GLY A C 1
ATOM 3445 O O . GLY A 1 462 ? 11.903 66.899 38.905 1.00 10.94 462 GLY A O 1
ATOM 3446 N N . ALA A 1 463 ? 10.205 65.609 38.394 1.00 9.74 463 ALA A N 1
ATOM 3447 C CA . ALA A 1 463 ? 9.137 66.471 38.927 1.00 10.14 463 ALA A CA 1
ATOM 3448 C C . ALA A 1 463 ? 8.773 66.072 40.356 1.00 9.86 463 ALA A C 1
ATOM 3449 O O . ALA A 1 463 ? 8.899 64.940 40.713 1.00 10.34 463 ALA A O 1
ATOM 3451 N N . ASN A 1 464 ? 8.283 67.010 41.124 1.00 9.87 464 ASN A N 1
ATOM 3452 C CA . ASN A 1 464 ? 7.961 66.783 42.485 1.00 10.70 464 ASN A CA 1
ATOM 3453 C C . ASN A 1 464 ? 6.462 66.764 42.711 1.00 10.01 464 ASN A C 1
ATOM 3454 O O . ASN A 1 464 ? 6.055 66.743 43.795 1.00 12.06 464 ASN A O 1
ATOM 3459 N N . ASP A 1 465 ? 5.672 66.759 41.662 1.00 9.05 465 ASP A N 1
ATOM 3460 C CA . ASP A 1 465 ? 4.205 66.988 41.691 1.00 8.97 465 ASP A CA 1
ATOM 3461 C C . ASP A 1 465 ? 3.327 65.789 41.325 1.00 8.15 465 ASP A C 1
ATOM 3462 O O . ASP A 1 465 ? 2.215 65.910 40.941 1.00 8.95 465 ASP A O 1
ATOM 3467 N N . TRP A 1 466 ? 3.942 64.626 41.415 1.00 7.64 466 TRP A N 1
ATOM 3468 C CA . TRP A 1 466 ? 3.233 63.357 41.339 1.00 7.24 466 TRP A CA 1
ATOM 3469 C C . TRP A 1 466 ? 3.787 62.419 42.425 1.00 6.35 466 TRP A C 1
ATOM 3470 O O . TRP A 1 466 ? 4.893 62.535 42.855 1.00 6.46 466 TRP A O 1
ATOM 3481 N N . ASP A 1 467 ? 2.921 61.499 42.839 1.00 6.68 467 ASP A N 1
ATOM 3482 C CA . ASP A 1 467 ? 3.268 60.484 43.813 1.00 6.12 467 ASP A CA 1
ATOM 3483 C C . ASP A 1 467 ? 3.259 59.040 43.293 1.00 5.96 467 ASP A C 1
ATOM 3484 O O . ASP A 1 467 ? 4.128 58.283 43.642 1.00 6.27 467 ASP A O 1
ATOM 3489 N N . ILE A 1 468 ? 2.237 58.711 42.514 1.00 5.86 468 ILE A N 1
ATOM 3490 C CA . ILE A 1 468 ? 2.053 57.349 41.964 1.00 6.33 468 ILE A CA 1
ATOM 3491 C C . ILE A 1 468 ? 1.896 57.542 40.464 1.00 6.33 468 ILE A C 1
ATOM 3492 O O . ILE A 1 468 ? 1.236 58.436 40.022 1.00 6.63 468 ILE A O 1
ATOM 3497 N N . THR A 1 469 ? 2.502 56.662 39.675 1.00 6.38 469 THR A N 1
ATOM 3498 C CA . THR A 1 469 ? 2.247 56.590 38.233 1.00 6.28 469 THR A CA 1
ATOM 3499 C C . THR A 1 469 ? 2.369 55.115 37.823 1.00 6.49 469 THR A C 1
ATOM 3500 O O . THR A 1 469 ? 2.788 54.306 38.545 1.00 7.19 469 THR A O 1
ATOM 3504 N N . ASP A 1 470 ? 1.985 54.857 36.578 1.00 7.15 470 ASP A N 1
ATOM 3505 C CA . ASP A 1 470 ? 2.085 53.535 35.932 1.00 7.45 470 ASP A CA 1
ATOM 3506 C C . ASP A 1 470 ? 3.031 53.646 34.766 1.00 8.03 470 ASP A C 1
ATOM 3507 O O . ASP A 1 470 ? 2.922 54.558 34.000 1.00 9.05 470 ASP A O 1
ATOM 3512 N N . GLY A 1 471 ? 3.984 52.720 34.698 1.00 7.79 471 GLY A N 1
ATOM 3513 C CA . GLY A 1 471 ? 4.861 52.616 33.547 1.00 8.41 471 GLY A CA 1
ATO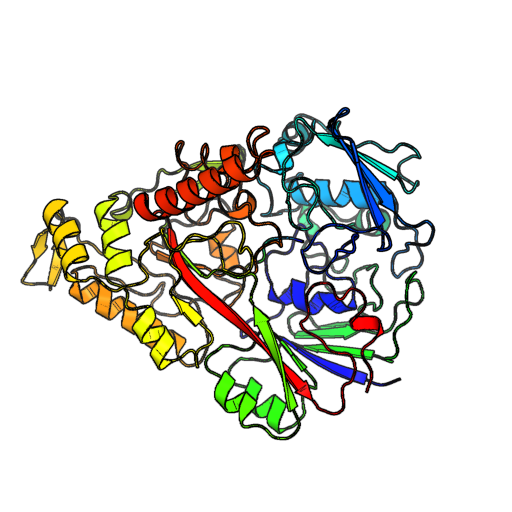M 3514 C C . GLY A 1 471 ? 4.672 51.245 32.891 1.00 8.33 471 GLY A C 1
ATOM 3515 O O . GLY A 1 471 ? 4.141 50.329 33.442 1.00 11.27 471 GLY A O 1
ATOM 3516 N N A SER A 1 472 ? 5.089 51.155 31.650 0.50 8.23 472 SER A N 1
ATOM 3517 N N B SER A 1 472 ? 5.177 51.132 31.698 0.50 8.07 472 SER A N 1
ATOM 3518 C CA A SER A 1 472 ? 5.098 49.886 30.914 0.50 8.41 472 SER A CA 1
ATOM 3519 C CA B SER A 1 472 ? 5.226 49.839 31.063 0.50 8.14 472 SER A CA 1
ATOM 3520 C C A SER A 1 472 ? 6.375 49.867 30.087 0.50 8.07 472 SER A C 1
ATOM 3521 C C B SER A 1 472 ? 6.347 49.845 30.060 0.50 7.90 472 SER A C 1
ATOM 3522 O O A SER A 1 472 ? 6.811 50.916 29.600 0.50 7.99 472 SER A O 1
ATOM 3523 O O B SER A 1 472 ? 6.629 50.862 29.418 0.50 7.83 472 SER A O 1
ATOM 3528 N N . TRP A 1 473 ? 6.972 48.685 29.936 1.00 7.65 473 TRP A N 1
ATOM 3529 C CA . TRP A 1 473 ? 8.201 48.536 29.188 1.00 7.65 473 TRP A CA 1
ATOM 3530 C C . TRP A 1 473 ? 8.117 47.400 28.202 1.00 7.63 473 TRP A C 1
ATOM 3531 O O . TRP A 1 473 ? 7.686 46.300 28.541 1.00 7.97 473 TRP A O 1
ATOM 3542 N N A SER A 1 474 ? 8.548 47.674 26.971 0.50 7.83 474 SER A N 1
ATOM 3543 N N B SER A 1 474 ? 8.530 47.698 26.971 0.50 7.56 474 SER A N 1
ATOM 3544 C CA A SER A 1 474 ? 8.974 46.638 26.050 0.50 8.46 474 SER A CA 1
ATOM 3545 C CA B SER A 1 474 ? 9.017 46.711 26.034 0.50 7.96 474 SER A CA 1
ATOM 3546 C C A SER A 1 474 ? 10.440 46.390 26.390 0.50 8.09 474 SER A C 1
ATOM 3547 C C B SER A 1 474 ? 10.450 46.455 26.492 0.50 7.76 474 SER A C 1
ATOM 3548 O O A SER A 1 474 ? 11.320 47.166 26.012 0.50 8.93 474 SER A O 1
ATOM 3549 O O B SER A 1 474 ? 11.320 47.315 26.337 0.50 8.44 474 SER A O 1
ATOM 3554 N N . LEU A 1 475 ? 10.672 45.317 27.114 1.00 7.92 475 LEU A N 1
ATOM 3555 C CA . LEU A 1 475 ? 11.955 45.026 27.725 1.00 8.53 475 LEU A CA 1
ATOM 3556 C C . LEU A 1 475 ? 13.026 44.596 26.707 1.00 8.88 475 LEU A C 1
ATOM 3557 O O . LEU A 1 475 ? 12.743 44.014 25.717 1.00 9.27 475 LEU A O 1
ATOM 3562 N N . ALA A 1 476 ? 14.284 44.892 27.076 1.00 8.96 476 ALA A N 1
ATOM 3563 C CA . ALA A 1 476 ? 15.439 44.374 26.349 1.00 8.46 476 ALA A CA 1
ATOM 3564 C C . ALA A 1 476 ? 15.414 42.850 26.432 1.00 7.63 476 ALA A C 1
ATOM 3565 O O . ALA A 1 476 ? 14.917 42.311 27.365 1.00 8.16 476 ALA A O 1
ATOM 3567 N N . SER A 1 477 ? 15.959 42.215 25.421 1.00 7.45 477 SER A N 1
ATOM 3568 C CA . SER A 1 477 ? 15.883 40.757 25.320 1.00 7.57 477 SER A CA 1
ATOM 3569 C C . SER A 1 477 ? 16.904 40.003 26.152 1.00 6.99 477 SER A C 1
ATOM 3570 O O . SER A 1 477 ? 17.218 38.909 25.838 1.00 7.74 477 SER A O 1
ATOM 3573 N N . GLU A 1 478 ? 17.436 40.618 27.206 1.00 6.91 478 GLU A N 1
ATOM 3574 C CA . GLU A 1 478 ? 18.270 39.927 28.201 1.00 6.54 478 GLU A CA 1
ATOM 3575 C C . GLU A 1 478 ? 17.706 40.364 29.564 1.00 6.38 478 GLU A C 1
ATOM 3576 O O . GLU A 1 478 ? 17.400 41.515 29.724 1.00 6.94 478 GLU A O 1
ATOM 3582 N N . PRO A 1 479 ? 17.601 39.460 30.509 1.00 6.08 479 PRO A N 1
ATOM 3583 C CA . PRO A 1 479 ? 16.773 39.787 31.705 1.00 6.64 479 PRO A CA 1
ATOM 3584 C C . PRO A 1 479 ? 17.305 40.805 32.770 1.00 6.26 479 PRO A C 1
ATOM 3585 O O . PRO A 1 479 ? 16.550 41.227 33.588 1.00 6.49 479 PRO A O 1
ATOM 3589 N N . SER A 1 480 ? 18.592 41.122 32.731 1.00 5.58 480 SER A N 1
ATOM 3590 C CA . SER A 1 480 ? 19.137 42.127 33.664 1.00 5.78 480 SER A CA 1
ATOM 3591 C C . SER A 1 480 ? 18.370 43.458 33.542 1.00 6.00 480 SER A C 1
ATOM 3592 O O . SER A 1 480 ? 18.086 43.916 32.477 1.00 6.14 480 SER A O 1
ATOM 3595 N N . GLN A 1 481 ? 18.063 44.016 34.693 1.00 5.66 481 GLN A N 1
ATOM 3596 C CA . GLN A 1 481 ? 17.330 45.286 34.780 1.00 5.93 481 GLN A CA 1
ATOM 3597 C C . GLN A 1 481 ? 18.183 46.463 35.261 1.00 5.67 481 GLN A C 1
ATOM 3598 O O . GLN A 1 481 ? 17.673 47.434 35.692 1.00 5.90 481 GLN A O 1
ATOM 3604 N N . GLN A 1 482 ? 19.500 46.359 35.104 1.00 5.49 482 GLN A N 1
ATOM 3605 C CA . GLN A 1 482 ? 20.400 47.519 35.311 1.00 5.75 482 GLN A CA 1
ATOM 3606 C C . GLN A 1 482 ? 19.927 48.733 34.560 1.00 5.37 482 GLN A C 1
ATOM 3607 O O . GLN A 1 482 ? 20.029 49.793 35.078 1.00 5.81 482 GLN A O 1
ATOM 3613 N N . ASP A 1 483 ? 19.413 48.551 33.337 1.00 5.76 483 ASP A N 1
ATOM 3614 C CA . ASP A 1 483 ? 19.111 49.725 32.499 1.00 6.24 483 ASP A CA 1
ATOM 3615 C C . ASP A 1 483 ? 17.723 50.332 32.839 1.00 6.04 483 ASP A C 1
ATOM 3616 O O . ASP A 1 483 ? 17.386 51.339 32.346 1.00 7.72 483 ASP A O 1
ATOM 3621 N N . LEU A 1 484 ? 16.989 49.707 33.730 1.00 5.59 484 LEU A N 1
ATOM 3622 C CA . LEU A 1 484 ? 15.761 50.283 34.325 1.00 6.15 484 LEU A CA 1
ATOM 3623 C C . LEU A 1 484 ? 15.988 50.937 35.698 1.00 6.17 484 LEU A C 1
ATOM 3624 O O . LEU A 1 484 ? 15.343 51.898 36.013 1.00 6.40 484 LEU A O 1
ATOM 3629 N N . PHE A 1 485 ? 16.867 50.364 36.510 1.00 5.14 485 PHE A N 1
ATOM 3630 C CA . PHE A 1 485 ? 16.918 50.720 37.946 1.00 5.16 485 PHE A CA 1
ATOM 3631 C C . PHE A 1 485 ? 18.296 51.115 38.504 1.00 5.15 485 PHE A C 1
ATOM 3632 O O . PHE A 1 485 ? 18.378 51.530 39.604 1.00 6.06 485 PHE A O 1
ATOM 3640 N N . SER A 1 486 ? 19.355 51.004 37.727 1.00 5.41 486 SER A N 1
ATOM 3641 C CA . SER A 1 486 ? 20.687 51.355 38.279 1.00 5.22 486 SER A CA 1
ATOM 3642 C C . SER A 1 486 ? 20.722 52.838 38.704 1.00 5.60 486 SER A C 1
ATOM 3643 O O . SER A 1 486 ? 20.070 53.687 38.161 1.00 5.98 486 SER A O 1
ATOM 3646 N N . ALA A 1 487 ? 21.560 53.081 39.697 1.00 5.41 487 ALA A N 1
ATOM 3647 C CA . ALA A 1 487 ? 21.650 54.372 40.339 1.00 6.08 487 ALA A CA 1
ATOM 3648 C C . ALA A 1 487 ? 21.909 55.524 39.344 1.00 6.30 487 ALA A C 1
ATOM 3649 O O . ALA A 1 487 ? 21.428 56.579 39.555 1.00 6.77 487 ALA A O 1
ATOM 3651 N N . ALA A 1 488 ? 22.696 55.250 38.304 1.00 5.74 488 ALA A N 1
ATOM 3652 C CA . ALA A 1 488 ? 23.022 56.301 37.315 1.00 6.10 488 ALA A CA 1
ATOM 3653 C C . ALA A 1 488 ? 21.983 56.516 36.203 1.00 5.82 488 ALA A C 1
ATOM 3654 O O . ALA A 1 488 ? 22.133 57.409 35.444 1.00 6.58 488 ALA A O 1
ATOM 3656 N N . ALA A 1 489 ? 20.939 55.699 36.151 1.00 5.72 489 ALA A N 1
ATOM 3657 C CA . ALA A 1 489 ? 19.991 55.733 35.040 1.00 5.38 489 ALA A CA 1
ATOM 3658 C C . ALA A 1 489 ? 18.792 56.667 35.273 1.00 5.82 489 ALA A C 1
ATOM 3659 O O . ALA A 1 489 ? 18.045 56.419 36.160 1.00 6.35 489 ALA A O 1
ATOM 3661 N N . PRO A 1 490 ? 18.541 57.618 34.381 1.00 5.94 490 PRO A N 1
ATOM 3662 C CA . PRO A 1 490 ? 17.298 58.419 34.433 1.00 6.08 490 PRO A CA 1
ATOM 3663 C C . PRO A 1 490 ? 16.027 57.563 34.215 1.00 5.85 490 PRO A C 1
ATOM 3664 O O . PRO A 1 490 ? 14.980 57.946 34.559 1.00 6.13 490 PRO A O 1
ATOM 3668 N N . TYR A 1 491 ? 16.187 56.342 33.694 1.00 5.33 491 TYR A N 1
ATOM 3669 C CA . TYR A 1 491 ? 15.023 55.451 33.542 1.00 5.79 491 TYR A CA 1
ATOM 3670 C C . TYR A 1 491 ? 14.455 54.907 34.894 1.00 5.44 491 TYR A C 1
ATOM 3671 O O . TYR A 1 491 ? 13.406 54.400 34.908 1.00 5.92 491 TYR A O 1
ATOM 3680 N N . ASN A 1 492 ? 15.190 55.125 35.988 1.00 5.58 492 ASN A N 1
ATOM 3681 C CA . ASN A 1 492 ? 14.678 54.906 37.340 1.00 6.05 492 ASN A CA 1
ATOM 3682 C C . ASN A 1 492 ? 13.786 56.114 37.681 1.00 6.12 492 ASN A C 1
ATOM 3683 O O . ASN A 1 492 ? 14.204 57.058 38.264 1.00 6.32 492 ASN A O 1
ATOM 3688 N N . PHE A 1 493 ? 12.526 56.027 37.259 1.00 6.30 493 PHE A N 1
ATOM 3689 C CA . PHE A 1 493 ? 11.609 57.209 37.230 1.00 7.22 493 PHE A CA 1
ATOM 3690 C C . PHE A 1 493 ? 11.215 57.744 38.584 1.00 6.66 493 PHE A C 1
ATOM 3691 O O . PHE A 1 493 ? 10.955 58.881 38.711 1.00 6.65 493 PHE A O 1
ATOM 3699 N N . GLY A 1 494 ? 11.169 56.859 39.563 1.00 6.83 494 GLY A N 1
ATOM 3700 C CA . GLY A 1 494 ? 10.909 57.263 40.945 1.00 6.74 494 GLY A CA 1
ATOM 3701 C C . GLY A 1 494 ? 12.145 57.632 41.771 1.00 6.31 494 GLY A C 1
ATOM 3702 O O . GLY A 1 494 ? 11.991 58.082 42.877 1.00 6.63 494 GLY A O 1
ATOM 3703 N N . HIS A 1 495 ? 13.336 57.399 41.231 1.00 5.86 495 HIS A N 1
ATOM 3704 C CA . HIS A 1 495 ? 14.650 57.864 41.772 1.00 5.97 495 HIS A CA 1
ATOM 3705 C C . HIS A 1 495 ? 14.985 57.255 43.155 1.00 5.90 495 HIS A C 1
ATOM 3706 O O . HIS A 1 495 ? 15.513 57.918 43.997 1.00 7.03 495 HIS A O 1
ATOM 3713 N N . PHE A 1 496 ? 14.731 55.965 43.293 1.00 5.69 496 PHE A N 1
ATOM 3714 C CA . PHE A 1 496 ? 15.262 55.257 44.458 1.00 5.78 496 PHE A CA 1
ATOM 3715 C C . PHE A 1 496 ? 16.761 54.994 44.232 1.00 5.74 496 PHE A C 1
ATOM 3716 O O . PHE A 1 496 ? 17.245 54.937 43.134 1.00 6.34 496 PHE A O 1
ATOM 3724 N N . ASN A 1 497 ? 17.443 54.886 45.338 1.00 5.70 497 ASN A N 1
ATOM 3725 C CA . ASN A 1 497 ? 18.879 54.604 45.369 1.00 5.75 497 ASN A CA 1
ATOM 3726 C C . ASN A 1 497 ? 19.157 53.875 46.679 1.00 5.94 497 ASN A C 1
ATOM 3727 O O . ASN A 1 497 ? 19.221 54.469 47.714 1.00 6.27 497 ASN A O 1
ATOM 3732 N N . ASP A 1 498 ? 19.281 52.579 46.573 1.00 6.39 498 ASP A N 1
ATOM 3733 C CA . ASP A 1 498 ? 19.216 51.692 47.715 1.00 6.18 498 ASP A CA 1
ATOM 3734 C C . ASP A 1 498 ? 20.353 50.671 47.631 1.00 6.15 498 ASP A C 1
ATOM 3735 O O . ASP A 1 498 ? 20.526 50.042 46.660 1.00 6.55 498 ASP A O 1
ATOM 3740 N N . SER A 1 499 ? 21.130 50.573 48.690 1.00 6.56 499 SER A N 1
ATOM 3741 C CA . SER A 1 499 ? 22.335 49.703 48.637 1.00 7.02 499 SER A CA 1
ATOM 3742 C C . SER A 1 499 ? 21.989 48.229 48.423 1.00 6.66 499 SER A C 1
ATOM 3743 O O . SER A 1 499 ? 22.622 47.598 47.664 1.00 7.02 499 SER A O 1
ATOM 3746 N N A GLU A 1 500 ? 20.922 47.748 49.037 0.50 6.25 500 GLU A N 1
ATOM 3747 N N B GLU A 1 500 ? 20.926 47.736 49.022 0.50 6.44 500 GLU A N 1
ATOM 3748 C CA A GLU A 1 500 ? 20.513 46.350 48.856 0.50 6.10 500 GLU A CA 1
ATOM 3749 C CA B GLU A 1 500 ? 20.594 46.330 48.818 0.50 6.45 500 GLU A CA 1
ATOM 3750 C C A GLU A 1 500 ? 20.157 46.074 47.395 0.50 6.43 500 GLU A C 1
ATOM 3751 C C B GLU A 1 500 ? 20.159 46.061 47.376 0.50 6.58 500 GLU A C 1
ATOM 3752 O O A GLU A 1 500 ? 20.583 45.072 46.817 0.50 6.04 500 GLU A O 1
ATOM 3753 O O B GLU A 1 500 ? 20.527 45.041 46.792 0.50 6.08 500 GLU A O 1
ATOM 3764 N N . ILE A 1 501 ? 19.347 46.944 46.815 1.00 6.04 501 ILE A N 1
ATOM 3765 C CA . ILE A 1 501 ? 18.949 46.808 45.378 1.00 6.23 501 ILE A CA 1
ATOM 3766 C C . ILE A 1 501 ? 20.136 46.899 44.426 1.00 6.20 501 ILE A C 1
ATOM 3767 O O . ILE A 1 501 ? 20.263 46.106 43.560 1.00 5.80 501 ILE A O 1
ATOM 3772 N N . THR A 1 502 ? 20.982 47.892 44.633 1.00 5.87 502 THR A N 1
ATOM 3773 C CA . THR A 1 502 ? 22.203 48.090 43.840 1.00 6.12 502 THR A CA 1
ATOM 3774 C C . THR A 1 502 ? 23.107 46.834 43.920 1.00 5.92 502 THR A C 1
ATOM 3775 O O . THR A 1 502 ? 23.516 46.333 42.927 1.00 5.54 502 THR A O 1
ATOM 3779 N N A LYS A 1 503 ? 23.318 46.276 45.139 0.50 6.06 503 LYS A N 1
ATOM 3780 N N B LYS A 1 503 ? 23.314 46.289 45.152 0.50 6.06 503 LYS A N 1
ATOM 3781 C CA A LYS A 1 503 ? 24.092 45.042 45.248 0.50 6.80 503 LYS A CA 1
ATOM 3782 C CA B LYS A 1 503 ? 24.055 45.035 45.321 0.50 6.83 503 LYS A CA 1
ATOM 3783 C C A LYS A 1 503 ? 23.386 43.857 44.577 0.50 6.11 503 LYS A C 1
ATOM 3784 C C B LYS A 1 503 ? 23.382 43.887 44.565 0.50 6.11 503 LYS A C 1
ATOM 3785 O O A LYS A 1 503 ? 24.038 43.008 43.976 0.50 6.24 503 LYS A O 1
ATOM 3786 O O B LYS A 1 503 ? 24.048 43.104 43.893 0.50 6.17 503 LYS A O 1
ATOM 3797 N N . ASP A 1 504 ? 22.016 43.775 44.671 1.00 5.61 504 ASP A N 1
ATOM 3798 C CA . ASP A 1 504 ? 21.277 42.746 43.950 1.00 5.38 504 ASP A CA 1
ATOM 3799 C C . ASP A 1 504 ? 21.543 42.830 42.451 1.00 5.04 504 ASP A C 1
ATOM 3800 O O . ASP A 1 504 ? 21.723 41.812 41.784 1.00 6.05 504 ASP A O 1
ATOM 3805 N N . LEU A 1 505 ? 21.348 44.017 41.885 1.00 5.29 505 LEU A N 1
ATOM 3806 C CA . LEU A 1 505 ? 21.499 44.260 40.434 1.00 5.51 505 LEU A CA 1
ATOM 3807 C C . LEU A 1 505 ? 22.924 43.860 39.986 1.00 5.64 505 LEU A C 1
ATOM 3808 O O . LEU A 1 505 ? 23.086 43.151 39.018 1.00 5.92 505 LEU A O 1
ATOM 3813 N N . ASN A 1 506 ? 23.908 44.267 40.769 1.00 5.52 506 ASN A N 1
ATOM 3814 C CA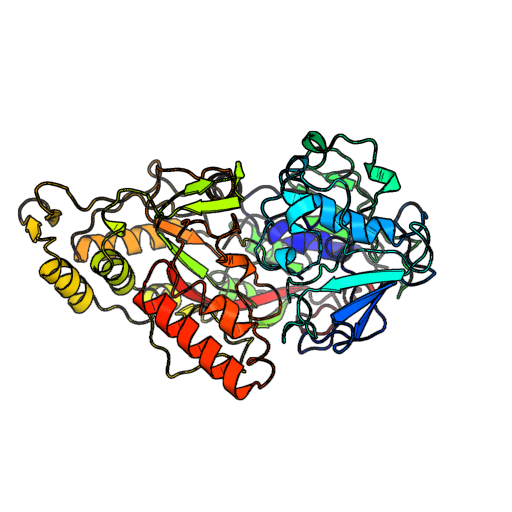 . ASN A 1 506 ? 25.321 43.960 40.440 1.00 5.64 506 ASN A CA 1
ATOM 3815 C C . ASN A 1 506 ? 25.587 42.445 40.580 1.00 5.72 506 ASN A C 1
ATOM 3816 O O . ASN A 1 506 ? 26.268 41.896 39.771 1.00 6.14 506 ASN A O 1
ATOM 3821 N N . ASP A 1 507 ? 25.024 41.829 41.615 1.00 6.02 507 ASP A N 1
ATOM 3822 C CA . ASP A 1 507 ? 25.250 40.367 41.837 1.00 5.87 507 ASP A CA 1
ATOM 3823 C C . ASP A 1 507 ? 24.766 39.537 40.627 1.00 6.25 507 ASP A C 1
ATOM 3824 O O . ASP A 1 507 ? 25.415 38.606 40.241 1.00 6.42 507 ASP A O 1
ATOM 3829 N N . ILE A 1 508 ? 23.618 39.915 40.062 1.00 5.95 508 ILE A N 1
ATOM 3830 C CA . ILE A 1 508 ? 23.044 39.247 38.882 1.00 6.17 508 ILE A CA 1
ATOM 3831 C C . ILE A 1 508 ? 24.024 39.213 37.696 1.00 5.75 508 ILE A C 1
ATOM 3832 O O . ILE A 1 508 ? 24.067 38.282 36.942 1.00 5.69 508 ILE A O 1
ATOM 3837 N N . ASP A 1 509 ? 24.800 40.277 37.594 1.00 5.61 509 ASP A N 1
ATOM 3838 C CA . ASP A 1 509 ? 25.719 40.427 36.440 1.00 5.41 509 ASP A CA 1
ATOM 3839 C C . ASP A 1 509 ? 27.182 40.241 36.824 1.00 5.52 509 ASP A C 1
ATOM 3840 O O . ASP A 1 509 ? 28.032 40.472 36.056 1.00 7.20 509 ASP A O 1
ATOM 3845 N N . SER A 1 510 ? 27.441 39.777 38.033 1.00 6.16 510 SER A N 1
ATOM 3846 C CA . SER A 1 510 ? 28.795 39.555 38.515 1.00 6.65 510 SER A CA 1
ATOM 3847 C C . SER A 1 510 ? 29.462 38.300 37.878 1.00 6.92 510 SER A C 1
ATOM 3848 O O . SER A 1 510 ? 28.828 37.480 37.285 1.00 7.06 510 SER A O 1
ATOM 3851 N N . ALA A 1 511 ? 30.781 38.246 38.094 1.00 7.37 511 ALA A N 1
ATOM 3852 C CA . ALA A 1 511 ? 31.590 37.081 37.676 1.00 7.09 511 ALA A CA 1
ATOM 3853 C C . ALA A 1 511 ? 31.075 35.787 38.326 1.00 6.77 511 ALA A C 1
ATOM 3854 O O . ALA A 1 511 ? 31.072 34.808 37.705 1.00 6.73 511 ALA A O 1
ATOM 3856 N N . LYS A 1 512 ? 30.547 35.893 39.560 1.00 6.66 512 LYS A N 1
ATOM 3857 C CA . LYS A 1 512 ? 29.966 34.697 40.208 1.00 7.17 512 LYS A CA 1
ATOM 3858 C C . LYS A 1 512 ? 28.735 34.181 39.450 1.00 6.69 512 LYS A C 1
ATOM 3859 O O . LYS A 1 512 ? 28.489 33.035 39.423 1.00 6.78 512 LYS A O 1
ATOM 3865 N N . SER A 1 513 ? 27.995 35.101 38.820 1.00 6.08 513 SER A N 1
ATOM 3866 C CA . SER A 1 513 ? 26.810 34.774 38.015 1.00 6.18 513 SER A CA 1
ATOM 3867 C C . SER A 1 513 ? 27.126 34.122 36.637 1.00 5.74 513 SER A C 1
ATOM 3868 O O . SER A 1 513 ? 26.255 33.855 35.926 1.00 6.03 513 SER A O 1
ATOM 3871 N N A GLU A 1 514 ? 28.408 33.886 36.372 0.50 6.07 514 GLU A N 1
ATOM 3872 N N B GLU A 1 514 ? 28.404 33.877 36.330 0.50 5.88 514 GLU A N 1
ATOM 3873 C CA A GLU A 1 514 ? 28.785 33.003 35.279 0.50 6.66 514 GLU A CA 1
ATOM 3874 C CA B GLU A 1 514 ? 28.713 32.961 35.217 0.50 6.19 514 GLU A CA 1
ATOM 3875 C C A GLU A 1 514 ? 28.469 31.523 35.571 0.50 6.61 514 GLU A C 1
ATOM 3876 C C B GLU A 1 514 ? 28.280 31.525 35.531 0.50 6.37 514 GLU A C 1
ATOM 3877 O O A GLU A 1 514 ? 28.562 30.708 34.670 0.50 7.39 514 GLU A O 1
ATOM 3878 O O B GLU A 1 514 ? 28.064 30.738 34.596 0.50 6.83 514 GLU A O 1
ATOM 3889 N N . ASN A 1 515 ? 28.156 31.197 36.828 1.00 6.57 515 ASN A N 1
ATOM 3890 C CA . ASN A 1 515 ? 27.496 29.917 37.206 1.00 6.50 515 ASN A CA 1
ATOM 3891 C C . ASN A 1 515 ? 25.957 30.214 37.220 1.00 6.75 515 ASN A C 1
ATOM 3892 O O . ASN A 1 515 ? 25.508 30.951 38.068 1.00 6.13 515 ASN A O 1
ATOM 3897 N N . PRO A 1 516 ? 25.224 29.630 36.272 1.00 7.11 516 PRO A N 1
ATOM 3898 C CA . PRO A 1 516 ? 23.787 29.914 36.211 1.00 7.80 516 PRO A CA 1
ATOM 3899 C C . PRO A 1 516 ? 22.990 29.589 37.503 1.00 7.55 516 PRO A C 1
ATOM 3900 O O . PRO A 1 516 ? 22.001 30.197 37.732 1.00 7.06 516 PRO A O 1
ATOM 3904 N N . THR A 1 517 ? 23.451 28.620 38.278 1.00 6.65 517 THR A N 1
ATOM 3905 C CA . THR A 1 517 ? 22.849 28.336 39.587 1.00 6.79 517 THR A CA 1
ATOM 3906 C C . THR A 1 517 ? 22.900 29.602 40.478 1.00 6.37 517 THR A C 1
ATOM 3907 O O . THR A 1 517 ? 21.949 29.948 41.100 1.00 6.59 517 THR A O 1
ATOM 3911 N N . TYR A 1 518 ? 24.070 30.225 40.513 1.00 5.84 518 TYR A N 1
ATOM 3912 C CA . TYR A 1 518 ? 24.295 31.450 41.296 1.00 6.29 518 TYR A CA 1
ATOM 3913 C C . TYR A 1 518 ? 23.444 32.618 40.724 1.00 6.09 518 TYR A C 1
ATOM 3914 O O . TYR A 1 518 ? 22.827 33.277 41.439 1.00 6.17 518 TYR A O 1
ATOM 3923 N N . ARG A 1 519 ? 23.406 32.742 39.403 1.00 5.69 519 ARG A N 1
ATOM 3924 C CA . ARG A 1 519 ? 22.615 33.803 38.781 1.00 5.74 519 ARG A CA 1
ATOM 3925 C C . ARG A 1 519 ? 21.123 33.609 39.006 1.00 6.02 519 ARG A C 1
ATOM 3926 O O . ARG A 1 519 ? 20.475 34.562 39.286 1.00 6.48 519 ARG A O 1
ATOM 3934 N N . LYS A 1 520 ? 20.639 32.379 38.982 1.00 6.08 520 LYS A N 1
ATOM 3935 C CA . LYS A 1 520 ? 19.229 32.146 39.312 1.00 7.10 520 LYS A CA 1
ATOM 3936 C C . LYS A 1 520 ? 18.882 32.599 40.737 1.00 6.78 520 LYS A C 1
ATOM 3937 O O . LYS A 1 520 ? 17.922 33.260 40.923 1.00 6.67 520 LYS A O 1
ATOM 3943 N N . ALA A 1 521 ? 19.703 32.238 41.710 1.00 6.47 521 ALA A N 1
ATOM 3944 C CA . ALA A 1 521 ? 19.489 32.685 43.102 1.00 6.69 521 ALA A CA 1
ATOM 3945 C C . ALA A 1 521 ? 19.595 34.209 43.254 1.00 6.76 521 ALA A C 1
ATOM 3946 O O . ALA A 1 521 ? 18.857 34.770 44.018 1.00 7.50 521 ALA A O 1
ATOM 3948 N N . ALA A 1 522 ? 20.500 34.823 42.511 1.00 6.33 522 ALA A N 1
ATOM 3949 C CA . ALA A 1 522 ? 20.583 36.273 42.516 1.00 6.16 522 ALA A CA 1
ATOM 3950 C C . ALA A 1 522 ? 19.324 36.913 41.931 1.00 5.97 522 ALA A C 1
ATOM 3951 O O . ALA A 1 522 ? 18.834 37.829 42.474 1.00 6.66 522 ALA A O 1
ATOM 3953 N N . PHE A 1 523 ? 18.797 36.355 40.858 1.00 6.67 523 PHE A N 1
ATOM 3954 C CA . PHE A 1 523 ? 17.530 36.840 40.280 1.00 6.76 523 PHE A CA 1
ATOM 3955 C C . PHE A 1 523 ? 16.362 36.664 41.262 1.00 7.08 523 PHE A C 1
ATOM 3956 O O . PHE A 1 523 ? 15.552 37.509 41.348 1.00 7.54 523 PHE A O 1
ATOM 3964 N N . VAL A 1 524 ? 16.316 35.548 41.972 1.00 6.75 524 VAL A N 1
ATOM 3965 C CA . VAL A 1 524 ? 15.224 35.332 42.951 1.00 7.39 524 VAL A CA 1
ATOM 3966 C C . VAL A 1 524 ? 15.325 36.390 44.082 1.00 7.40 524 VAL A C 1
ATOM 3967 O O . VAL A 1 524 ? 14.358 36.946 44.472 1.00 7.27 524 VAL A O 1
ATOM 3971 N N . LYS A 1 525 ? 16.517 36.573 44.600 1.00 7.35 525 LYS A N 1
ATOM 3972 C CA . LYS A 1 525 ? 16.745 37.554 45.700 1.00 6.98 525 LYS A CA 1
ATOM 3973 C C . LYS A 1 525 ? 16.331 38.964 45.286 1.00 7.21 525 LYS A C 1
ATOM 3974 O O . LYS A 1 525 ? 15.654 39.617 46.009 1.00 7.67 525 LYS A O 1
ATOM 3980 N N . TYR A 1 526 ? 16.739 39.366 44.094 1.00 6.40 526 TYR A N 1
ATOM 3981 C CA . TYR A 1 526 ? 16.327 40.637 43.506 1.00 6.16 526 TYR A CA 1
ATOM 3982 C C . TYR A 1 526 ? 14.797 40.789 43.421 1.00 6.10 526 TYR A C 1
ATOM 3983 O O . TYR A 1 526 ? 14.263 41.791 43.777 1.00 6.48 526 TYR A O 1
ATOM 3992 N N . GLN A 1 527 ? 14.138 39.763 42.914 1.00 6.40 527 GLN A N 1
ATOM 3993 C CA . GLN A 1 527 ? 12.673 39.798 42.811 1.00 6.77 527 GLN A CA 1
ATOM 3994 C C . GLN A 1 527 ? 11.982 39.927 44.199 1.00 7.08 527 GLN A C 1
ATOM 3995 O O . GLN A 1 527 ? 11.102 40.692 44.379 1.00 7.41 527 GLN A O 1
ATOM 4001 N N . GLU A 1 528 ? 12.455 39.156 45.164 1.00 6.89 528 GLU A N 1
ATOM 4002 C CA . GLU A 1 528 ? 11.931 39.218 46.522 1.00 7.35 528 GLU A CA 1
ATOM 4003 C C . GLU A 1 528 ? 12.233 40.577 47.140 1.00 7.26 528 GLU A C 1
ATOM 4004 O O . GLU A 1 528 ? 11.385 41.152 47.734 1.00 7.43 528 GLU A O 1
ATOM 4010 N N . ASP A 1 529 ? 13.447 41.082 46.967 1.00 6.85 529 ASP A N 1
ATOM 4011 C CA . ASP A 1 529 ? 13.836 42.339 47.624 1.00 6.80 529 ASP A CA 1
ATOM 4012 C C . ASP A 1 529 ? 13.077 43.548 47.020 1.00 6.80 529 ASP A C 1
ATOM 4013 O O . ASP A 1 529 ? 12.680 44.408 47.726 1.00 7.05 529 ASP A O 1
ATOM 4018 N N . MET A 1 530 ? 12.856 43.545 45.729 1.00 6.25 530 MET A N 1
ATOM 4019 C CA . MET A 1 530 ? 12.121 44.639 45.085 1.00 6.36 530 MET A CA 1
ATOM 4020 C C . MET A 1 530 ? 10.679 44.616 45.596 1.00 6.59 530 MET A C 1
ATOM 4021 O O . MET A 1 530 ? 10.134 45.615 45.829 1.00 6.84 530 MET A O 1
ATOM 4026 N N . ASN A 1 531 ? 10.094 43.439 45.749 1.00 6.75 531 ASN A N 1
ATOM 4027 C CA . ASN A 1 531 ? 8.696 43.361 46.264 1.00 6.25 531 ASN A CA 1
ATOM 4028 C C . ASN A 1 531 ? 8.608 43.837 47.747 1.00 7.09 531 ASN A C 1
ATOM 4029 O O . ASN A 1 531 ? 7.705 44.496 48.106 1.00 7.53 531 ASN A O 1
ATOM 4034 N N . LYS A 1 532 ? 9.588 43.504 48.568 1.00 6.77 532 LYS A N 1
ATOM 4035 C CA . LYS A 1 532 ? 9.576 43.916 49.996 1.00 7.44 532 LYS A CA 1
ATOM 4036 C C . LYS A 1 532 ? 9.849 45.421 50.161 1.00 7.17 532 LYS A C 1
ATOM 4037 O O . LYS A 1 532 ? 9.160 46.056 50.868 1.00 7.41 532 LYS A O 1
ATOM 4043 N N . LYS A 1 533 ? 10.835 45.944 49.432 1.00 6.55 533 LYS A N 1
ATOM 4044 C CA . LYS A 1 533 ? 11.130 47.371 49.485 1.00 7.23 533 LYS A CA 1
ATOM 4045 C C . LYS A 1 533 ? 9.938 48.169 48.917 1.00 7.30 533 LYS A C 1
ATOM 4046 O O . LYS A 1 533 ? 9.647 49.226 49.376 1.00 7.26 533 LYS A O 1
ATOM 4052 N N . ALA A 1 534 ? 9.345 47.639 47.867 1.00 6.33 534 ALA A N 1
ATOM 4053 C CA . ALA A 1 534 ? 8.119 48.184 47.303 1.00 6.37 534 ALA A CA 1
ATOM 4054 C C . ALA A 1 534 ? 8.310 49.637 46.832 1.00 6.28 534 ALA A C 1
ATOM 4055 O O . ALA A 1 534 ? 7.435 50.439 46.901 1.00 6.65 534 ALA A O 1
ATOM 4057 N N . TYR A 1 535 ? 9.485 49.898 46.273 1.00 5.99 535 TYR A N 1
ATOM 4058 C CA . TYR A 1 535 ? 9.692 51.158 45.565 1.00 5.63 535 TYR A CA 1
ATOM 4059 C C . TYR A 1 535 ? 8.913 51.186 44.250 1.00 5.83 535 TYR A C 1
ATOM 4060 O O . TYR A 1 535 ? 8.553 52.229 43.820 1.00 6.32 535 TYR A O 1
ATOM 4069 N N . VAL A 1 536 ? 8.683 49.993 43.694 1.00 6.04 536 VAL A N 1
ATOM 4070 C CA . VAL A 1 536 ? 7.771 49.811 42.558 1.00 7.00 536 VAL A CA 1
ATOM 4071 C C . VAL A 1 536 ? 6.968 48.538 42.869 1.00 6.84 536 VAL A C 1
ATOM 4072 O O . VAL A 1 536 ? 7.405 47.712 43.627 1.00 7.32 536 VAL A O 1
ATOM 4076 N N . ILE A 1 537 ? 5.806 48.455 42.264 1.00 6.31 537 ILE A N 1
ATOM 4077 C CA . ILE A 1 537 ? 4.925 47.295 42.429 1.00 6.81 537 ILE A CA 1
ATOM 4078 C C . ILE A 1 537 ? 4.653 46.703 41.012 1.00 7.05 537 ILE A C 1
ATOM 4079 O O . ILE A 1 537 ? 4.160 47.337 40.156 1.00 7.32 537 ILE A O 1
ATOM 4084 N N . PRO A 1 538 ? 4.984 45.415 40.839 1.00 7.15 538 PRO A N 1
ATOM 4085 C CA . PRO A 1 538 ? 4.743 44.789 39.519 1.00 7.20 538 PRO A CA 1
ATOM 4086 C C . PRO A 1 538 ? 3.232 44.767 39.256 1.00 6.84 538 PRO A C 1
ATOM 4087 O O . PRO A 1 538 ? 2.478 44.501 40.140 1.00 8.79 538 PRO A O 1
ATOM 4091 N N . THR A 1 539 ? 2.822 44.993 38.045 1.00 6.58 539 THR A N 1
ATOM 4092 C CA . THR A 1 539 ? 1.373 44.999 37.684 1.00 6.89 539 THR A CA 1
ATOM 4093 C C . THR A 1 539 ? 1.006 43.759 36.833 1.00 7.08 539 THR A C 1
ATOM 4094 O O . THR A 1 539 ? 0.444 42.848 37.308 1.00 7.26 539 THR A O 1
ATOM 4098 N N . ASN A 1 540 ? 1.359 43.806 35.559 1.00 7.17 540 ASN A N 1
ATOM 4099 C CA . ASN A 1 540 ? 1.037 42.717 34.591 1.00 7.67 540 ASN A CA 1
ATOM 4100 C C . ASN A 1 540 ? 2.197 42.176 33.728 1.00 7.69 540 ASN A C 1
ATOM 4101 O O . ASN A 1 540 ? 3.124 42.866 33.368 1.00 7.95 540 ASN A O 1
ATOM 4106 N N . PHE A 1 541 ? 2.066 40.889 33.429 1.00 7.42 541 PHE A N 1
ATOM 4107 C CA . PHE A 1 541 ? 2.699 40.230 32.297 1.00 7.83 541 PHE A CA 1
ATOM 4108 C C . PHE A 1 541 ? 1.628 40.135 31.203 1.00 8.09 541 PHE A C 1
ATOM 4109 O O . PHE A 1 541 ? 0.462 40.225 31.476 1.00 8.67 541 PHE A O 1
ATOM 4117 N N . MET A 1 542 ? 2.085 39.925 29.978 1.00 9.36 542 MET A N 1
ATOM 4118 C CA . MET A 1 542 ? 1.178 39.921 28.834 1.00 11.08 542 MET A CA 1
ATOM 4119 C C . MET A 1 542 ? 1.617 39.009 27.706 1.00 10.67 542 MET A C 1
ATOM 4120 O O . MET A 1 542 ? 2.761 38.654 27.585 1.00 10.27 542 MET A O 1
ATOM 4125 N N . LEU A 1 543 ? 0.607 38.639 26.918 1.00 10.42 543 LEU A N 1
ATOM 4126 C CA . LEU A 1 543 ? 0.792 38.111 25.562 1.00 9.84 543 LEU A CA 1
ATOM 4127 C C . LEU A 1 543 ? 0.441 39.213 24.574 1.00 9.87 543 LEU A C 1
ATOM 4128 O O . LEU A 1 543 ? -0.479 39.916 24.802 1.00 10.84 543 LEU A O 1
ATOM 4133 N N . ASN A 1 544 ? 1.234 39.341 23.522 1.00 9.69 544 ASN A N 1
ATOM 4134 C CA . ASN A 1 544 ? 0.938 40.210 22.388 1.00 10.12 544 ASN A CA 1
ATOM 4135 C C . ASN A 1 544 ? 0.120 39.450 21.326 1.00 9.45 544 ASN A C 1
ATOM 4136 O O . ASN A 1 544 ? 0.221 38.253 21.224 1.00 9.24 544 ASN A O 1
ATOM 4141 N N . TYR A 1 545 ? -0.629 40.205 20.519 1.00 9.00 545 TYR A N 1
ATOM 4142 C CA . TYR A 1 545 ? -1.281 39.662 19.320 1.00 9.07 545 TYR A CA 1
ATOM 4143 C C . TYR A 1 545 ? -1.194 40.694 18.217 1.00 8.94 545 TYR A C 1
ATOM 4144 O O . TYR A 1 545 ? -1.149 41.850 18.468 1.00 9.35 545 TYR A O 1
ATOM 4153 N N . THR A 1 546 ? -1.209 40.213 16.979 1.00 8.52 546 THR A N 1
ATOM 4154 C CA . THR A 1 546 ? -1.197 41.068 15.790 1.00 8.88 546 THR A CA 1
ATOM 4155 C C . THR A 1 546 ? -2.120 40.445 14.759 1.00 8.73 546 THR A C 1
ATOM 4156 O O . THR A 1 546 ? -1.898 39.361 14.328 1.00 8.62 546 THR A O 1
ATOM 4160 N N . PRO A 1 547 ? -3.158 41.135 14.337 1.00 8.99 547 PRO A N 1
ATOM 4161 C CA . PRO A 1 547 ? -3.929 40.657 13.185 1.00 9.60 547 PRO A CA 1
ATOM 4162 C C . PRO A 1 547 ? -3.214 40.948 11.836 1.00 10.04 547 PRO A C 1
ATOM 4163 O O . PRO A 1 547 ? -2.601 41.951 11.649 1.00 9.67 547 PRO A O 1
ATOM 4167 N N . VAL A 1 548 ? -3.319 39.980 10.940 1.00 10.22 548 VAL A N 1
ATOM 4168 C CA . VAL A 1 548 ? -2.671 40.008 9.642 1.00 10.44 548 VAL A CA 1
ATOM 4169 C C . VAL A 1 548 ? -3.691 39.629 8.560 1.00 11.32 548 VAL A C 1
ATOM 4170 O O . VAL A 1 548 ? -4.253 38.576 8.619 1.00 12.24 548 VAL A O 1
ATOM 4174 N N . ASN A 1 549 ? -3.913 40.504 7.592 1.00 12.03 549 ASN A N 1
ATOM 4175 C CA . ASN A 1 549 ? -4.850 40.228 6.475 1.00 13.41 549 ASN A CA 1
ATOM 4176 C C . ASN A 1 549 ? -4.390 38.959 5.781 1.00 13.80 549 ASN A C 1
ATOM 4177 O O . ASN A 1 549 ? -3.245 38.728 5.589 1.00 13.34 549 ASN A O 1
ATOM 4182 N N . LYS A 1 550 ? -5.353 38.124 5.410 1.00 14.56 550 LYS A N 1
ATOM 4183 C CA . LYS A 1 550 ? -5.028 36.859 4.729 1.00 16.20 550 LYS A CA 1
ATOM 4184 C C . LYS A 1 550 ? -4.289 36.974 3.381 1.00 16.43 550 LYS A C 1
ATOM 4185 O O . LYS A 1 550 ? -3.713 36.054 2.975 1.00 17.34 550 LYS A O 1
ATOM 4191 N N . ARG A 1 551 ? -4.281 38.149 2.794 1.00 16.60 551 ARG A N 1
ATOM 4192 C CA . ARG A 1 551 ? -3.541 38.350 1.569 1.00 17.14 551 ARG A CA 1
ATOM 4193 C C . ARG A 1 551 ? -2.002 38.385 1.809 1.00 17.15 551 ARG A C 1
ATOM 4194 O O . ARG A 1 551 ? -1.235 38.172 0.914 1.00 17.72 551 ARG A O 1
ATOM 4202 N N . VAL A 1 552 ? -1.600 38.619 3.066 1.00 16.47 552 VAL A N 1
ATOM 4203 C CA . VAL A 1 552 ? -0.182 38.741 3.420 1.00 16.23 552 VAL A CA 1
ATOM 4204 C C . VAL A 1 552 ? 0.476 37.400 3.685 1.00 16.27 552 VAL A C 1
ATOM 4205 O O . VAL A 1 552 ? -0.045 36.618 4.438 1.00 16.74 552 VAL A O 1
ATOM 4209 N N . VAL A 1 553 ? 1.627 37.160 3.112 1.00 16.19 553 VAL A N 1
ATOM 4210 C CA . VAL A 1 553 ? 2.360 35.967 3.372 1.00 17.15 553 VAL A CA 1
ATOM 4211 C C . VAL A 1 553 ? 3.710 36.375 3.965 1.00 16.86 553 VAL A C 1
ATOM 4212 O O . VAL A 1 553 ? 4.247 37.347 3.607 1.00 17.13 553 VAL A O 1
ATOM 4216 N N . GLY A 1 554 ? 4.217 35.590 4.890 1.00 16.65 554 GLY A N 1
ATOM 4217 C CA . GLY A 1 554 ? 5.548 35.819 5.443 1.00 15.94 554 GLY A CA 1
ATOM 4218 C C . GLY A 1 554 ? 5.620 36.644 6.727 1.00 15.54 554 GLY A C 1
ATOM 4219 O O . GLY A 1 554 ? 6.684 36.879 7.196 1.00 16.05 554 GLY A O 1
ATOM 4220 N N . MET A 1 555 ? 4.510 37.107 7.246 1.00 14.84 555 MET A N 1
ATOM 4221 C CA . MET A 1 555 ? 4.536 37.822 8.512 1.00 14.59 555 MET A CA 1
ATOM 4222 C C . MET A 1 555 ? 4.614 36.803 9.679 1.00 14.51 555 MET A C 1
ATOM 4223 O O . MET A 1 555 ? 4.094 35.727 9.573 1.00 14.87 555 MET A O 1
ATOM 4228 N N . THR A 1 556 ? 5.299 37.199 10.754 1.00 13.86 556 THR A N 1
ATOM 4229 C CA . THR A 1 556 ? 5.489 36.261 11.872 1.00 13.79 556 THR A CA 1
ATOM 4230 C C . THR A 1 556 ? 5.712 37.028 13.142 1.00 13.40 556 THR A C 1
ATOM 4231 O O . THR A 1 556 ? 6.166 38.131 13.122 1.00 13.97 556 THR A O 1
ATOM 4235 N N . LEU A 1 557 ? 5.392 36.398 14.256 1.00 12.45 557 LEU A N 1
ATOM 4236 C CA . LEU A 1 557 ? 5.755 36.896 15.584 1.00 12.79 557 LEU A CA 1
ATOM 4237 C C . LEU A 1 557 ? 6.748 35.949 16.290 1.00 13.13 557 LEU A C 1
ATOM 4238 O O . LEU A 1 557 ? 6.955 36.018 17.474 1.00 13.00 557 LEU A O 1
ATOM 4243 N N . ASP A 1 558 ? 7.346 35.065 15.538 1.00 13.48 558 ASP A N 1
ATOM 4244 C CA . ASP A 1 558 ? 8.298 34.115 16.077 1.00 14.32 558 ASP A CA 1
ATOM 4245 C C . ASP A 1 558 ? 9.609 34.836 16.400 1.00 14.21 558 ASP A C 1
ATOM 4246 O O . ASP A 1 558 ? 10.094 35.605 15.597 1.00 14.71 558 ASP A O 1
ATOM 4251 N N . TYR A 1 559 ? 10.174 34.554 17.568 1.00 13.76 559 TYR A N 1
ATOM 4252 C CA . TYR A 1 559 ? 11.448 35.113 17.912 1.00 13.72 559 TYR A CA 1
ATOM 4253 C C . TYR A 1 559 ? 12.520 34.368 17.136 1.00 14.48 559 TYR A C 1
ATOM 4254 O O . TYR A 1 559 ? 12.354 33.223 16.808 1.00 15.69 559 TYR A O 1
ATOM 4263 N N . GLY A 1 560 ? 13.574 35.055 16.825 1.00 14.75 560 GLY A N 1
ATOM 4264 C CA . GLY A 1 560 ? 14.548 34.408 15.951 1.00 14.36 560 GLY A CA 1
ATOM 4265 C C . GLY A 1 560 ? 14.354 34.552 14.409 1.00 13.69 560 GLY A C 1
ATOM 4266 O O . GLY A 1 560 ? 15.186 34.152 13.641 1.00 13.31 560 GLY A O 1
ATOM 4267 N N . ALA A 1 561 ? 13.244 35.156 13.992 1.00 13.33 561 ALA A N 1
ATOM 4268 C CA . ALA A 1 561 ? 13.070 35.472 12.579 1.00 12.79 561 ALA A CA 1
ATOM 4269 C C . ALA A 1 561 ? 13.840 36.740 12.249 1.00 12.07 561 ALA A C 1
ATOM 4270 O O . ALA A 1 561 ? 13.556 37.766 12.773 1.00 13.20 561 ALA A O 1
ATOM 4272 N N . MET A 1 562 ? 14.831 36.608 11.396 1.00 11.56 562 MET A N 1
ATOM 4273 C CA . MET A 1 562 ? 15.758 37.734 11.127 1.00 11.66 562 MET A CA 1
ATOM 4274 C C . MET A 1 562 ? 15.517 38.513 9.821 1.00 12.27 562 MET A C 1
ATOM 4275 O O . MET A 1 562 ? 16.100 39.504 9.611 1.00 12.68 562 MET A O 1
ATOM 4280 N N . ASN A 1 563 ? 14.646 38.009 8.973 1.00 12.12 563 ASN A N 1
ATOM 4281 C CA . ASN A 1 563 ? 14.453 38.569 7.626 1.00 12.48 563 ASN A CA 1
ATOM 4282 C C . ASN A 1 563 ? 13.017 38.803 7.259 1.00 12.29 563 ASN A C 1
ATOM 4283 O O . ASN A 1 563 ? 12.671 38.797 6.114 1.00 12.17 563 ASN A O 1
ATOM 4288 N N . THR A 1 564 ? 12.193 39.002 8.255 1.00 12.36 564 THR A N 1
ATOM 4289 C CA . THR A 1 564 ? 10.768 39.206 8.022 1.00 12.86 564 THR A CA 1
ATOM 4290 C C . THR A 1 564 ? 10.480 40.281 6.950 1.00 12.28 564 THR A C 1
ATOM 4291 O O . THR A 1 564 ? 9.676 40.073 6.120 1.00 12.02 564 THR A O 1
ATOM 4295 N N . TRP A 1 565 ? 11.097 41.449 7.042 1.00 11.52 565 TRP A N 1
ATOM 4296 C CA . TRP A 1 565 ? 10.767 42.533 6.091 1.00 11.32 565 TRP A CA 1
ATOM 4297 C C . TRP A 1 565 ? 11.160 42.217 4.646 1.00 11.46 565 TRP A C 1
ATOM 4298 O O . TRP A 1 565 ? 10.611 42.734 3.761 1.00 12.21 565 TRP A O 1
ATOM 4309 N N . SER A 1 566 ? 12.125 41.353 4.445 1.00 12.26 566 SER A N 1
ATOM 4310 C CA . SER A 1 566 ? 12.468 40.865 3.103 1.00 12.76 566 SER A CA 1
ATOM 4311 C C . SER A 1 566 ? 11.617 39.694 2.633 1.00 13.76 566 SER A C 1
ATOM 4312 O O . SER A 1 566 ? 11.546 39.437 1.441 1.00 14.29 566 SER A O 1
ATOM 4315 N N . GLU A 1 567 ? 11.006 38.986 3.562 1.00 14.85 567 GLU A N 1
ATOM 4316 C CA . GLU A 1 567 ? 10.178 37.818 3.260 1.00 16.09 567 GLU A CA 1
ATOM 4317 C C . GLU A 1 567 ? 8.707 38.117 3.047 1.00 15.91 567 GLU A C 1
ATOM 4318 O O . GLU A 1 567 ? 8.054 37.373 2.383 1.00 17.09 567 GLU A O 1
ATOM 4324 N N . ILE A 1 568 ? 8.190 39.186 3.617 1.00 15.03 568 ILE A N 1
ATOM 4325 C CA . ILE A 1 568 ? 6.784 39.466 3.499 1.00 15.73 568 ILE A CA 1
ATOM 4326 C C . ILE A 1 568 ? 6.456 39.838 2.043 1.00 16.07 568 ILE A C 1
ATOM 4327 O O . ILE A 1 568 ? 7.163 40.550 1.368 1.00 15.65 568 ILE A O 1
ATOM 4332 N N . GLY A 1 569 ? 5.323 39.325 1.619 1.00 16.45 569 GLY A N 1
ATOM 4333 C CA . GLY A 1 569 ? 4.757 39.625 0.332 1.00 16.78 569 GLY A CA 1
ATOM 4334 C C . GLY A 1 569 ? 3.262 39.522 0.366 1.00 17.30 569 GLY A C 1
ATOM 4335 O O . GLY A 1 569 ? 2.683 39.291 1.410 1.00 17.51 569 GLY A O 1
ATOM 4336 N N A VAL A 1 570 ? 2.631 39.891 -0.746 0.50 17.63 570 VAL A N 1
ATOM 4337 N N B VAL A 1 570 ? 2.640 39.902 -0.749 0.50 17.65 570 VAL A N 1
ATOM 4338 C CA A VAL A 1 570 ? 1.187 39.787 -0.881 0.50 17.88 570 VAL A CA 1
ATOM 4339 C CA B VAL A 1 570 ? 1.197 39.823 -0.901 0.50 17.96 570 VAL A CA 1
ATOM 4340 C C A VAL A 1 570 ? 0.847 38.663 -1.852 0.50 17.93 570 VAL A C 1
ATOM 4341 C C B VAL A 1 570 ? 0.851 39.361 -2.315 0.50 17.91 570 VAL A C 1
ATOM 4342 O O A VAL A 1 570 ? -0.143 37.953 -1.680 0.50 18.13 570 VAL A O 1
ATOM 4343 O O B VAL A 1 570 ? 1.594 38.588 -2.934 0.50 17.33 570 VAL A O 1
ATOM 4350 N N . ALA B 2 1 ? 19.307 45.799 20.873 0.50 15.82 1 ALA B N 1
ATOM 4351 C CA . ALA B 2 1 ? 18.108 45.529 21.642 0.50 14.94 1 ALA B CA 1
ATOM 4352 C C . ALA B 2 1 ? 18.160 46.354 22.960 0.50 14.12 1 ALA B C 1
ATOM 4353 O O . ALA B 2 1 ? 19.142 46.351 23.651 0.50 13.89 1 ALA B O 1
ATOM 4355 N N . SER B 2 2 ? 17.064 47.025 23.271 1.00 12.98 2 SER B N 1
ATOM 4356 C CA . SER B 2 2 ? 17.063 47.951 24.393 1.00 12.08 2 SER B CA 1
ATOM 4357 C C . SER B 2 2 ? 15.656 48.024 25.017 1.00 10.70 2 SER B C 1
ATOM 4358 O O . SER B 2 2 ? 14.715 47.605 24.472 1.00 11.50 2 SER B O 1
ATOM 4361 N N . ASN B 2 3 ? 15.601 48.568 26.202 1.00 9.14 3 ASN B N 1
ATOM 4362 C CA . ASN B 2 3 ? 14.326 48.835 26.891 1.00 9.08 3 ASN B CA 1
ATOM 4363 C C . ASN B 2 3 ? 13.673 50.063 26.276 1.00 8.73 3 ASN B C 1
ATOM 4364 O O . ASN B 2 3 ? 14.326 51.018 26.056 1.00 8.33 3 ASN B O 1
ATOM 4369 N N . SER B 2 4 ? 12.368 49.965 26.010 1.00 8.70 4 SER B N 1
ATOM 4370 C CA . SER B 2 4 ? 11.575 51.065 25.431 1.00 8.97 4 SER B CA 1
ATOM 4371 C C . SER B 2 4 ? 10.278 51.240 26.223 1.00 8.68 4 SER B C 1
ATOM 4372 O O . SER B 2 4 ? 9.674 50.317 26.607 1.00 8.87 4 SER B O 1
ATOM 4375 N N . ILE B 2 5 ? 9.913 52.485 26.427 1.00 8.45 5 ILE B N 1
ATOM 4376 C CA . ILE B 2 5 ? 8.679 52.842 27.113 1.00 9.02 5 ILE B CA 1
ATOM 4377 C C . ILE B 2 5 ? 7.470 52.593 26.222 1.00 8.73 5 ILE B C 1
ATOM 4378 O O . ILE B 2 5 ? 7.391 53.089 25.122 1.00 8.41 5 ILE B O 1
ATOM 4383 N N . ALA B 2 6 ? 6.550 51.803 26.713 1.00 9.49 6 ALA B N 1
ATOM 4384 C CA . ALA B 2 6 ? 5.365 51.416 25.959 1.00 10.62 6 ALA B CA 1
ATOM 4385 C C . ALA B 2 6 ? 4.159 52.253 26.419 1.00 12.23 6 ALA B C 1
ATOM 4386 O O . ALA B 2 6 ? 4.076 52.616 27.499 1.00 12.18 6 ALA B O 1
ATOM 4388 N N . SER B 2 7 ? 3.261 52.534 25.490 1.00 15.01 7 SER B N 1
ATOM 4389 C CA . SER B 2 7 ? 2.082 53.359 25.796 1.00 17.25 7 SER B CA 1
ATOM 4390 C C . SER B 2 7 ? 0.981 52.643 26.556 1.00 18.59 7 SER B C 1
ATOM 4391 O O . SER B 2 7 ? 0.277 53.290 27.275 1.00 19.26 7 SER B O 1
ATOM 4394 N N . GLY B 2 8 ? 0.895 51.336 26.452 1.00 20.09 8 GLY B N 1
ATOM 4395 C CA . GLY B 2 8 ? -0.177 50.638 27.132 1.00 21.13 8 GLY B CA 1
ATOM 4396 C C . GLY B 2 8 ? 0.321 50.177 28.457 1.00 21.73 8 GLY B C 1
ATOM 4397 O O . GLY B 2 8 ? 1.057 49.218 28.441 0.70 22.66 8 GLY B O 1
#

Foldseek 3Di:
DAEAEEEEAAPWFDQFFLQPQADDDPRNLVQCVQQCSSAFFFFDALLQFTDDDGQWHWDADQVQQKIKIFGDPLQAWLVRHDDWLLQQQVSLCCNQQCLLPGQQDFVLQVFFQQSPCCSLVVDVGRPQWDDPPDRRHGMIMTHGPHAWLCPRGFLPSNGDGGGADCVQCVPPGSNCRSVDCCRGFNHIGRHQWDFPGDDGRWKTKTAGRPSHPDQHAPYGIYIYTYDYLVCPLVCVQVVVHQKYFHHALQCVVSLVVDPQKDKAKDFFLKFKWKAFAQFWADSSNLFFDRHFDAPVVDLLQLLLLLLLDDLVVVCVVGRNPFKAFDQFDFFCSPVLQDDPPGGFNRHRDNPSSLVSCVVVQQDADPVVLATDHPRHTQEFEEQEADDHPCRVVNVVNSCVSCSSSRHHYAYDVRDHHYDVVVVCQQRPPGHDNRHTMYMDMDSGRSGRQCSSCPHGSRSNVRSRDDDVVLNVLSQQLGDPVCNPVVSNSVSSSSNGNVCRSSSSMGIGIGGMTMMIGRPVKDQDHPRRSDDQSSRRIDD/DDDDDDDD

B-factor: mean 12.94, std 8.43, range [3.7, 71.67]

Sequence (547 aa):
GGNLKVAYQSDSPMKAQWLSSGLSNDATFATMSGPGGGQDGLFFTDSGFKFIKGGAADVALDKESKTATITLRKDLKWSDGSEEVTAKDYEFTYETIANPAYGSDRWTDDSLANIVGLSDYHTGKAKTISGITFPDGENGKVIKVQFKEMKPGMTQQSGNGYFLETVAPYQYLKDDVAPKDLASSSPKTTTKPLVTGPFKPEENVVAGESIKYVPNPYYWGEKPKLNSITYEVVVSTTAKSVAALSSSKYDIINGMVSSSQYKQVKNLKGYKVLGQQAMYISLMYYNLGHYDAKNSINVQDRKTPLQDQNVRQAIGYARNVAEVDNKFSNGLSTPANSLIPPIFKQFTSSSVKGYEKQDLDKANKLLDEDGWKLNKSTGYREKDGKEELSSLVYAARVGDANAETIAQNYIQQWKKIGVKVSSLYNGKLMEFNSSWVDHMTTPPGANDWDITDGSSWSSLASEPSQQDLFSAAAPYNFGHFNDSEEITKKDLNDIDSAKSEENPTYRKAAFVKYQEDMNKKAYVIPTNFMLNYTPVNKRVVGMTLDYGAMNTWSEIGVVASNSIASG

Organism: Lactococcus lactis subsp. cremoris (strain MG1363) (NCBI:txid416870)

Secondary structure (DSSP, 8-state):
--EEEEEEE-SSPP-----GGG--BHHHHHHTGGGTTTTB--EE-TTSBEES-SSEEEEEETTTTEEEEEE-TT-B-TTSPBP-HHHHHHHHHHHHSGGG--S---GGGGGBTTHHHHHTTS-SS-TTEE-TT-TTSSEEEEEBSS--GGGGBTT-SSS--B---HHHHTTS-GGGTTTSGGGTTS----SSEEEEEEETTTEEEEEE-TT-SSPPPS-SEEEEEEE-TTTHHHHHHTTS-SEEES--GGGHHHHHT-TTEEEEEEE--EEEEEEE---EEETTTTEEE----SGGGSHHHHHHHHHH--HHHHHHHHSTT-EEE-SSSS-TTSGGG--TT---S-S--HHHHHHHHHHTT-EEETTTTEEEETTEE-EEEEEPBP-STTHHHHHHHHHHHHHHTT-EEEEGGGSPBPHHHHHHHHHSTT--SS-SEEEEEEE--SS---HHHH-TT-TT-TT----HHHHHHHHHHTSGGGGSHHHHHHHHHHHHHHHHHH-SEEE-EEEEEEEEEETT-BS----TT---HHHH-B-/---EE---